Protein AF-A0A840HI88-F1 (afdb_monomer)

Nearest PDB structures (foldseek):
  7aky-assembly1_A  TM=2.110E-01  e=5.453E+00  Organic Lake phycodnavirus
  3q7k-assembly1_A  TM=1.540E-01  e=4.397E+00  Salmonella enterica subsp. enterica serovar Typhi str. CT18

Solvent-accessible surface area (backbone atoms only — not comparable to full-atom values): 25376 Å² total; per-residue (Å²): 128,77,93,78,65,49,28,32,32,41,76,38,49,73,79,56,45,54,38,34,72,69,64,73,51,88,78,76,70,36,85,39,48,75,68,58,57,60,70,57,77,41,69,93,29,31,32,36,31,37,54,52,88,43,67,91,68,62,66,76,60,43,30,31,39,32,20,60,33,69,67,50,44,40,51,50,41,50,47,39,76,72,71,52,78,91,75,64,55,62,33,30,65,21,32,68,43,25,44,66,55,51,40,52,66,68,72,36,55,77,83,71,76,53,78,73,42,36,25,8,56,38,30,23,23,42,24,44,43,22,53,76,66,72,67,74,43,61,69,61,24,69,72,38,70,52,51,54,36,64,42,35,38,50,52,28,38,52,59,62,18,50,54,61,70,59,48,51,48,40,52,56,40,58,75,65,52,83,69,57,84,90,54,80,78,57,63,64,52,52,51,44,33,53,38,49,50,29,55,75,68,69,52,88,59,73,94,81,72,67,59,69,66,61,47,51,53,47,51,40,46,74,73,65,50,52,66,73,77,43,43,53,79,61,43,47,93,57,44,65,93,82,75,54,65,91,50,58,83,76,49,51,68,68,53,38,49,53,48,38,71,59,40,46,62,40,39,66,68,38,60,87,85,44,60,64,68,57,37,12,40,38,48,18,48,52,39,61,68,50,70,60,63,73,68,57,29,44,61,72,40,48,79,58,30,76,81,32,51,47,14,34,31,41,41,11,42,54,35,39,80,48,66,63,64,60,52,29,45,36,81,89,34,44,25,46,54,50,46,50,58,46,65,50,87,73,58,84,70,41,74,44,91,28,54,26,30,49,60,45,48,54,44,33,63,73,65,72,37,72,64,40,57,60,55,34,56,33,71,58,43,36,31,28,49,42,95,96,34,56,33,52,38,66,26,65,69,73,82,70,79,71,70,91,68,81,83,67,67,64,58,54,55,54,51,51,50,50,50,51,50,51,50,52,53,49,52,53,49,51,53,58,63,56,63,71,66,76,74,73,75,81,79,80,79,79,80,83,87,131

pLDDT: mean 87.1, std 13.36, range [41.69, 98.19]

Mean predicted aligned error: 8.52 Å

Secondary structure (DSSP, 8-state):
--TT--EEEEEE-SHHHHHHHTT-S---PEEE-HHHHHH---TTSEEEEEEGGGTTT--SS-SEEEESSHHHHHHHHHHHHHH--SS--HHHHSEEEEHHHHHHHHH------HHHHHHHHHHHHHHHHHHHHTS--HHHHHHS-GGGSHHHHHHHHHHTT--HHHHHHHHHHHHTS---TTS---HHHHHHHHHHHHHHHT----TTSS-HHHHHHHHHHHTT--HHHHHHHHHGGGS-TTSSGGGGGGS-HHHHHHHHHHHHHHHHHGGGTS-HHHHHHHHHHHHHHT-STHHHHHHHHHHHHTT-THHHHHHHHHGGGS-HHHHHHHHHHHHHHHHHHHT----TTSPPSSSEEHHHHHHHHHTT-HHHHHHHTSSEEEEEEETTEEEEEE-----S-------TTHHHHHHHHHHHHHHHHHHHHHHHHHHTTS------PPPPP-

Structure (mmCIF, N/CA/C/O backbone):
data_AF-A0A840HI88-F1
#
_entry.id   AF-A0A840HI88-F1
#
loop_
_atom_site.group_PDB
_atom_site.id
_atom_site.type_symbol
_atom_site.label_atom_id
_atom_site.label_alt_id
_atom_site.label_comp_id
_atom_site.label_asym_id
_atom_site.label_entity_id
_atom_site.label_seq_id
_atom_site.pdbx_PDB_ins_code
_atom_site.Cartn_x
_atom_site.Cartn_y
_atom_site.Cartn_z
_atom_site.occupancy
_atom_site.B_iso_or_equiv
_atom_site.auth_seq_id
_atom_site.auth_comp_id
_atom_site.auth_asym_id
_atom_site.auth_atom_id
_atom_site.pdbx_PDB_model_num
ATOM 1 N N . MET A 1 1 ? -1.929 -18.393 12.013 1.00 58.84 1 MET A N 1
ATOM 2 C CA . MET A 1 1 ? -1.998 -17.904 13.412 1.00 58.84 1 MET A CA 1
ATOM 3 C C . MET A 1 1 ? -1.784 -19.089 14.331 1.00 58.84 1 MET A C 1
ATOM 5 O O . MET A 1 1 ? -2.127 -20.192 13.927 1.00 58.84 1 MET A O 1
ATOM 9 N N . ALA A 1 2 ? -1.188 -18.892 15.508 1.00 58.75 2 ALA A N 1
ATOM 10 C CA . ALA A 1 2 ? -1.062 -19.976 16.480 1.00 58.75 2 ALA A CA 1
ATOM 11 C C . ALA A 1 2 ? -2.470 -20.377 16.947 1.00 58.75 2 ALA A C 1
ATOM 13 O O . ALA A 1 2 ? -3.229 -19.511 17.369 1.00 58.75 2 ALA A O 1
ATOM 14 N N . ALA A 1 3 ? -2.817 -21.658 16.834 1.00 62.62 3 ALA A N 1
ATOM 15 C CA . ALA A 1 3 ? -4.154 -22.175 17.137 1.00 62.62 3 ALA A CA 1
ATOM 16 C C . ALA A 1 3 ? -4.547 -22.070 18.629 1.00 62.62 3 ALA A C 1
ATOM 18 O O . ALA A 1 3 ? -5.702 -22.306 18.961 1.00 62.62 3 ALA A O 1
ATOM 19 N N . ASP A 1 4 ? -3.621 -21.657 19.502 1.00 77.44 4 ASP A N 1
ATOM 20 C CA . ASP A 1 4 ? -3.771 -21.725 20.962 1.00 77.44 4 ASP A CA 1
ATOM 21 C C . ASP A 1 4 ? -3.891 -20.354 21.651 1.00 77.44 4 ASP A C 1
ATOM 23 O O . ASP A 1 4 ? -3.698 -20.239 22.864 1.00 77.44 4 ASP A O 1
ATOM 27 N N . GLU A 1 5 ? -4.160 -19.273 20.916 1.00 85.19 5 GLU A N 1
ATOM 28 C CA . GLU A 1 5 ? -4.356 -17.972 21.558 1.00 85.19 5 GLU A CA 1
ATOM 29 C C . GLU A 1 5 ? -5.754 -17.888 22.184 1.00 85.19 5 GLU A C 1
ATOM 31 O O . GLU A 1 5 ? -6.754 -17.773 21.483 1.00 85.19 5 GLU A O 1
ATOM 36 N N . THR A 1 6 ? -5.828 -17.952 23.518 1.00 90.44 6 THR A N 1
ATOM 37 C CA . THR A 1 6 ? -7.072 -17.696 24.257 1.00 90.44 6 THR A CA 1
ATOM 38 C C . THR A 1 6 ? -7.499 -16.255 24.018 1.00 90.44 6 THR A C 1
ATOM 40 O O . THR A 1 6 ? -6.721 -15.341 24.292 1.00 90.44 6 THR A O 1
ATOM 43 N N . LEU A 1 7 ? -8.714 -16.033 23.527 1.00 93.94 7 LEU A N 1
ATOM 44 C CA . LEU A 1 7 ? -9.280 -14.697 23.383 1.00 93.94 7 LEU A CA 1
ATOM 45 C C . LEU A 1 7 ? -10.383 -14.509 24.418 1.00 93.94 7 LEU A C 1
ATOM 47 O O . LEU A 1 7 ? -11.033 -15.464 24.840 1.00 93.94 7 LEU A O 1
ATOM 51 N N . TRP A 1 8 ? -10.600 -13.264 24.816 1.00 93.81 8 TRP A N 1
ATOM 52 C CA . TRP A 1 8 ? -11.749 -12.875 25.617 1.00 93.81 8 TRP A CA 1
ATOM 53 C C . TRP A 1 8 ? -12.557 -11.839 24.881 1.00 93.81 8 TRP A C 1
ATOM 55 O O . TRP A 1 8 ? -11.993 -10.973 24.219 1.00 93.81 8 TRP A O 1
ATOM 65 N N . SER A 1 9 ? -13.869 -11.887 25.030 1.00 95.50 9 SER A N 1
ATOM 66 C CA . SER A 1 9 ? -14.729 -10.888 24.421 1.00 95.50 9 SER A CA 1
ATOM 67 C C . SER A 1 9 ? -15.928 -10.531 25.276 1.00 95.50 9 SER A C 1
ATOM 69 O O . SER A 1 9 ? -16.343 -11.273 26.173 1.00 95.50 9 SER A O 1
ATOM 71 N N . GLU A 1 10 ? -16.476 -9.355 24.999 1.00 95.88 10 GLU A N 1
ATOM 72 C CA . GLU A 1 10 ? -17.749 -8.907 25.540 1.00 95.88 10 GLU A CA 1
ATOM 73 C C . GLU A 1 10 ? -18.466 -8.038 24.501 1.00 95.88 10 GLU A C 1
ATOM 75 O O . GLU A 1 10 ? -17.865 -7.183 23.853 1.00 95.88 10 GLU A O 1
ATOM 80 N N . THR A 1 11 ? -19.773 -8.232 24.351 1.00 97.25 11 THR A N 1
ATOM 81 C CA . THR A 1 11 ? -20.628 -7.321 23.588 1.00 97.25 11 THR A CA 1
ATOM 82 C C . THR A 1 11 ? -21.083 -6.183 24.502 1.00 97.25 11 THR A C 1
ATOM 84 O O . THR A 1 11 ? -21.736 -6.421 25.522 1.00 97.25 11 THR A O 1
ATOM 87 N N . ILE A 1 12 ? -20.771 -4.941 24.147 1.00 97.06 12 ILE A N 1
ATOM 88 C CA . ILE A 1 12 ? -21.090 -3.750 24.942 1.00 97.06 12 ILE A CA 1
ATOM 89 C C . ILE A 1 12 ? -21.856 -2.712 24.123 1.00 97.06 12 ILE A C 1
ATOM 91 O O . ILE A 1 12 ? -21.836 -2.715 22.897 1.00 97.06 12 ILE A O 1
ATOM 95 N N . ARG A 1 13 ? -22.534 -1.783 24.796 1.00 96.75 13 ARG A N 1
ATOM 96 C CA . ARG A 1 13 ? -23.046 -0.559 24.160 1.00 96.75 13 ARG A CA 1
ATOM 97 C C . ARG A 1 13 ? -21.950 0.509 24.098 1.00 96.75 13 ARG A C 1
ATOM 99 O O . ARG A 1 13 ? -20.956 0.427 24.817 1.00 96.75 13 ARG A O 1
ATOM 106 N N . ARG A 1 14 ? -22.137 1.545 23.278 1.00 94.94 14 ARG A N 1
ATOM 107 C CA . ARG A 1 14 ? -21.166 2.649 23.163 1.00 94.94 14 ARG A CA 1
ATOM 108 C C . ARG A 1 14 ? -21.025 3.453 24.459 1.00 94.94 14 ARG A C 1
ATOM 110 O O . ARG A 1 14 ? -19.917 3.785 24.842 1.00 94.94 14 ARG A O 1
ATOM 117 N N . GLU A 1 15 ? -22.105 3.700 25.200 1.00 94.38 15 GLU A N 1
ATOM 118 C CA . GLU A 1 15 ? -22.055 4.458 26.467 1.00 94.38 15 GLU A CA 1
ATOM 119 C C . GLU A 1 15 ? -21.161 3.746 27.492 1.00 94.38 15 GLU A C 1
ATOM 121 O O . GLU A 1 15 ? -20.357 4.334 28.207 1.00 94.38 15 GLU A O 1
ATOM 126 N N . GLN A 1 16 ? -21.266 2.429 27.450 1.00 95.19 16 GLN A N 1
ATOM 127 C CA . GLN A 1 16 ? -20.528 1.446 28.209 1.00 95.19 16 GLN A CA 1
ATOM 128 C C . GLN A 1 16 ? -19.037 1.349 27.829 1.00 95.19 16 GLN A C 1
ATOM 130 O O . GLN A 1 16 ? -18.244 0.834 28.618 1.00 95.19 16 GLN A O 1
ATOM 135 N N . LEU A 1 17 ? -18.652 1.830 26.640 1.00 94.62 17 LEU A N 1
ATOM 136 C CA . LEU A 1 17 ? -17.256 1.942 26.223 1.00 94.62 17 LEU A CA 1
ATOM 137 C C . LEU A 1 17 ? -16.543 3.054 27.003 1.00 94.62 17 LEU A C 1
ATOM 139 O O . LEU A 1 17 ? -15.380 2.877 27.334 1.00 94.62 17 LEU A O 1
ATOM 143 N N . VAL A 1 18 ? -17.215 4.157 27.367 1.00 92.50 18 VAL A N 1
ATOM 144 C CA . VAL A 1 18 ? -16.587 5.216 28.190 1.00 92.50 18 VAL A CA 1
ATOM 145 C C . VAL A 1 18 ? -16.165 4.659 29.543 1.00 92.50 18 VAL A C 1
ATOM 147 O O . VAL A 1 18 ? -15.025 4.829 29.955 1.00 92.50 18 VAL A O 1
ATOM 150 N N . GLU A 1 19 ? -17.070 3.940 30.209 1.00 92.69 19 GLU A N 1
ATOM 151 C CA . GLU A 1 19 ? -16.797 3.334 31.516 1.00 92.69 19 GLU A CA 1
ATOM 152 C C . GLU A 1 19 ? -15.647 2.322 31.446 1.00 92.69 19 GLU A C 1
ATOM 154 O O . GLU A 1 19 ? -14.848 2.227 32.379 1.00 92.69 19 GLU A O 1
ATOM 159 N N . LEU A 1 20 ? -15.558 1.586 30.330 1.00 92.00 20 LEU A N 1
ATOM 160 C CA . LEU A 1 20 ? -14.471 0.652 30.054 1.00 92.00 20 LEU A CA 1
ATOM 161 C C . LEU A 1 20 ? -13.133 1.382 29.866 1.00 92.00 20 LEU A C 1
ATOM 163 O O . LEU A 1 20 ? -12.145 1.017 30.497 1.00 92.00 20 LEU A O 1
ATOM 167 N N . LEU A 1 21 ? -13.107 2.432 29.040 1.00 89.44 21 LEU A N 1
ATOM 168 C CA . LEU A 1 21 ? -11.910 3.237 28.767 1.00 89.44 21 LEU A CA 1
ATOM 169 C C . LEU A 1 21 ? -11.420 3.992 30.017 1.00 89.44 21 LEU A C 1
ATOM 171 O O . LEU A 1 21 ? -10.216 4.149 30.203 1.00 89.44 21 LEU A O 1
ATOM 175 N N . ASP A 1 22 ? -12.339 4.397 30.896 1.00 88.75 22 ASP A N 1
ATOM 176 C CA . ASP A 1 22 ? -12.042 5.023 32.190 1.00 88.75 22 ASP A CA 1
ATOM 177 C C . ASP A 1 22 ? -11.594 4.013 33.267 1.00 88.75 22 ASP A C 1
ATOM 179 O O . ASP A 1 22 ? -11.252 4.415 34.383 1.00 88.75 22 ASP A O 1
ATOM 183 N N . GLY A 1 23 ? -11.632 2.706 32.978 1.00 87.69 23 GLY A N 1
ATOM 184 C CA . GLY A 1 23 ? -11.302 1.645 33.933 1.00 87.69 23 GLY A CA 1
ATOM 185 C C . GLY A 1 23 ? -12.292 1.522 35.098 1.00 87.69 23 GLY A C 1
ATOM 186 O O . GLY A 1 23 ? -11.940 1.001 36.153 1.00 87.69 23 GLY A O 1
ATOM 187 N N . ARG A 1 24 ? -13.522 2.027 34.941 1.00 87.06 24 ARG A N 1
ATOM 188 C CA . ARG A 1 24 ? -14.562 2.041 35.989 1.00 87.06 24 ARG A CA 1
ATOM 189 C C . ARG A 1 24 ? -15.517 0.857 35.922 1.00 87.06 24 ARG A C 1
ATOM 191 O O . ARG A 1 24 ? -16.359 0.713 36.805 1.00 87.06 24 ARG A O 1
ATOM 198 N N . ARG A 1 25 ? -15.431 0.051 34.867 1.00 85.25 25 ARG A N 1
ATOM 199 C CA . ARG A 1 25 ? -16.361 -1.043 34.610 1.00 85.25 25 ARG A CA 1
ATOM 200 C C . ARG A 1 25 ? -15.735 -2.404 34.883 1.00 85.25 25 ARG A C 1
ATOM 202 O O . ARG A 1 25 ? -14.705 -2.744 34.307 1.00 85.25 25 ARG A O 1
ATOM 209 N N . ASP A 1 26 ? -16.455 -3.217 35.649 1.00 84.88 26 ASP A N 1
ATOM 210 C CA . ASP A 1 26 ? -16.192 -4.650 35.745 1.00 84.88 26 ASP A CA 1
ATOM 211 C C . ASP A 1 26 ? -16.577 -5.345 34.434 1.00 84.88 26 ASP A C 1
ATOM 213 O O . ASP A 1 26 ? -17.728 -5.290 33.983 1.00 84.88 26 ASP A O 1
ATOM 217 N N . MET A 1 27 ? -15.598 -6.001 33.815 1.00 84.75 27 MET A N 1
ATOM 218 C CA . MET A 1 27 ? -15.784 -6.721 32.557 1.00 84.75 27 MET A CA 1
ATOM 219 C C . MET A 1 27 ? -16.357 -8.116 32.808 1.00 84.75 27 MET A C 1
ATOM 221 O O . MET A 1 27 ? -15.871 -8.864 33.659 1.00 84.75 27 MET A O 1
ATOM 225 N N . ARG A 1 28 ? -17.357 -8.503 32.014 1.00 88.81 28 ARG A N 1
ATOM 226 C CA . ARG A 1 28 ? -17.909 -9.865 31.974 1.00 88.81 28 ARG A CA 1
ATOM 227 C C . ARG A 1 28 ? -17.329 -10.603 30.777 1.00 88.81 28 ARG A C 1
ATOM 229 O O . ARG A 1 28 ? -18.037 -10.945 29.829 1.00 88.81 28 ARG A O 1
ATOM 236 N N . LEU A 1 29 ? -16.019 -10.819 30.847 1.00 90.12 29 LEU A N 1
ATOM 237 C CA . LEU A 1 29 ? -15.250 -11.474 29.799 1.00 90.12 29 LEU A CA 1
ATOM 238 C C . LEU A 1 29 ? -15.731 -12.912 29.594 1.00 90.12 29 LEU A C 1
ATOM 240 O O . LEU A 1 29 ? -15.805 -13.696 30.542 1.00 90.12 29 LEU A O 1
ATOM 244 N N . ARG A 1 30 ? -16.035 -13.251 28.343 1.00 93.38 30 ARG A N 1
ATOM 245 C CA . ARG A 1 30 ? -16.288 -14.621 27.894 1.00 93.38 30 ARG A CA 1
ATOM 246 C C . ARG A 1 30 ? -15.060 -15.125 27.155 1.00 93.38 30 ARG A C 1
ATOM 248 O O . ARG A 1 30 ? -14.508 -14.380 26.348 1.00 93.38 30 ARG A O 1
ATOM 255 N N . ASP A 1 31 ? -14.642 -16.359 27.426 1.00 93.00 31 ASP A N 1
ATOM 256 C CA . ASP A 1 31 ? -13.657 -17.029 26.576 1.00 93.00 31 ASP A CA 1
ATOM 257 C C . ASP A 1 31 ? -14.239 -17.142 25.164 1.00 93.00 31 ASP A C 1
ATOM 259 O O . ASP A 1 31 ? -15.409 -17.490 24.983 1.00 93.00 31 ASP A O 1
ATOM 263 N N . ALA A 1 32 ? -13.424 -16.810 24.177 1.00 91.75 32 ALA A N 1
ATOM 264 C CA . ALA A 1 32 ? -13.783 -16.867 22.779 1.00 91.75 32 ALA A CA 1
ATOM 265 C C . ALA A 1 32 ? -12.639 -17.499 21.994 1.00 91.75 32 ALA A C 1
ATOM 267 O O . ALA A 1 32 ? -11.459 -17.300 22.293 1.00 91.75 32 ALA A O 1
ATOM 268 N N . ASP A 1 33 ? -13.002 -18.247 20.965 1.00 92.81 33 ASP A N 1
ATOM 269 C CA . ASP A 1 33 ? -12.075 -18.609 19.905 1.00 92.81 33 ASP A CA 1
ATOM 270 C C . ASP A 1 33 ? -12.310 -17.706 18.690 1.00 92.81 33 ASP A C 1
ATOM 272 O O . ASP A 1 33 ? -13.331 -17.023 18.561 1.00 92.81 33 ASP A O 1
ATOM 276 N N . LEU A 1 34 ? -11.350 -17.692 17.775 1.00 92.00 34 LEU A N 1
ATOM 277 C CA . LEU A 1 34 ? -11.379 -16.783 16.640 1.00 92.00 34 LEU A CA 1
ATOM 278 C C . LEU A 1 34 ? -12.546 -17.039 15.675 1.00 92.00 34 LEU A C 1
ATOM 280 O O . LEU A 1 34 ? -13.087 -16.095 15.097 1.00 92.00 34 LEU A O 1
ATOM 284 N N . LEU A 1 35 ? -12.955 -18.300 15.522 1.00 91.56 35 LEU A N 1
ATOM 285 C CA . LEU A 1 35 ? -14.088 -18.673 14.679 1.00 91.56 35 LEU A CA 1
ATOM 286 C C . LEU A 1 35 ? -15.404 -18.236 15.331 1.00 91.56 35 LEU A C 1
ATOM 288 O O . LEU A 1 35 ? -16.287 -17.729 14.640 1.00 91.56 35 LEU A O 1
ATOM 292 N N . SER A 1 36 ? -15.530 -18.366 16.652 1.00 93.94 36 SER A N 1
ATOM 293 C CA . SER A 1 36 ? -16.690 -17.888 17.403 1.00 93.94 36 SER A CA 1
ATOM 294 C C . SER A 1 36 ? -16.848 -16.372 17.278 1.00 93.94 36 SER A C 1
ATOM 296 O O . SER A 1 36 ? -17.957 -15.909 17.018 1.00 93.94 36 SER A O 1
ATOM 298 N N . LEU A 1 37 ? -15.743 -15.613 17.324 1.00 95.00 37 LEU A N 1
ATOM 299 C CA . LEU A 1 37 ? -15.767 -14.157 17.157 1.00 95.00 37 LEU A CA 1
ATOM 300 C C . LEU A 1 37 ? -16.238 -13.761 15.759 1.00 95.00 37 LEU A C 1
ATOM 302 O O . LEU A 1 37 ? -17.040 -12.848 15.620 1.00 95.00 37 LEU A O 1
ATOM 306 N N . CYS A 1 38 ? -15.781 -14.462 14.718 1.00 95.31 38 CYS A N 1
ATOM 307 C CA . CYS A 1 38 ? -16.190 -14.185 13.338 1.00 95.31 38 CYS A CA 1
ATOM 308 C C . CYS A 1 38 ? -17.688 -14.437 13.089 1.00 95.31 38 CYS A C 1
ATOM 310 O O . CYS A 1 38 ? -18.281 -13.829 12.189 1.00 95.31 38 CYS A O 1
ATOM 312 N N . ASN A 1 39 ? -18.295 -15.325 13.879 1.00 95.12 39 ASN A N 1
ATOM 313 C CA . ASN A 1 39 ? -19.704 -15.696 13.787 1.00 95.12 39 ASN A CA 1
ATOM 314 C C . ASN A 1 39 ? -20.616 -14.888 14.723 1.00 95.12 39 ASN A C 1
ATOM 316 O O . ASN A 1 39 ? -21.836 -14.966 14.585 1.00 95.12 39 ASN A O 1
ATOM 320 N N . GLU A 1 40 ? -20.057 -14.109 15.649 1.00 95.00 40 GLU A N 1
ATOM 321 C CA . GLU A 1 40 ? -20.838 -13.268 16.554 1.00 95.00 40 GLU A CA 1
ATOM 322 C C . GLU A 1 40 ? -21.452 -12.075 15.802 1.00 95.00 40 GLU A C 1
ATOM 324 O O . GLU A 1 40 ? -20.801 -11.431 14.979 1.00 95.00 40 GLU A O 1
ATOM 329 N N . ASP A 1 41 ? -22.721 -11.763 16.079 1.00 95.44 41 ASP A N 1
ATOM 330 C CA . ASP A 1 41 ? -23.351 -10.521 15.627 1.00 95.44 41 ASP A CA 1
ATOM 331 C C . ASP A 1 41 ? -23.455 -9.565 16.822 1.00 95.44 41 ASP A C 1
ATOM 333 O O . ASP A 1 41 ? -24.254 -9.817 17.732 1.00 95.44 41 ASP A O 1
ATOM 337 N N . PRO A 1 42 ? -22.694 -8.454 16.847 1.00 94.62 42 PRO A N 1
ATOM 338 C CA . PRO A 1 42 ? -22.807 -7.480 17.926 1.00 94.62 42 PRO A CA 1
ATOM 339 C C . PRO A 1 42 ? -24.159 -6.740 17.914 1.00 94.62 42 PRO A C 1
ATOM 341 O O . PRO A 1 42 ? -24.463 -5.992 18.849 1.00 94.62 42 PRO A O 1
ATOM 344 N N . GLY A 1 43 ? -24.985 -6.911 16.874 1.00 95.12 43 GLY A N 1
ATOM 345 C CA . GLY A 1 43 ? -26.264 -6.232 16.720 1.00 95.12 43 GLY A CA 1
ATOM 346 C C . GLY A 1 43 ? -26.068 -4.721 16.611 1.00 95.12 43 GLY A C 1
ATOM 347 O O . GLY A 1 43 ? -25.403 -4.235 15.698 1.00 95.12 43 GLY A O 1
ATOM 348 N N . ASN A 1 44 ? -26.648 -3.972 17.551 1.00 94.38 44 ASN A N 1
ATOM 349 C CA . ASN A 1 44 ? -26.440 -2.521 17.681 1.00 94.38 44 ASN A CA 1
ATOM 350 C C . ASN A 1 44 ? -25.324 -2.164 18.683 1.00 94.38 44 ASN A C 1
ATOM 352 O O . ASN A 1 44 ? -25.134 -0.991 19.003 1.00 94.38 44 ASN A O 1
ATOM 356 N N . GLY A 1 45 ? -24.652 -3.168 19.247 1.00 96.50 45 GLY A N 1
ATOM 357 C CA . GLY A 1 45 ? -23.530 -3.000 20.158 1.00 96.50 45 GLY A CA 1
ATOM 358 C C . GLY A 1 45 ? -22.179 -2.981 19.444 1.00 96.50 45 GLY A C 1
ATOM 359 O O . GLY A 1 45 ? -22.076 -2.880 18.222 1.00 96.50 45 GLY A O 1
ATOM 360 N N . LEU A 1 46 ? -21.138 -3.096 20.257 1.00 97.81 46 LEU A N 1
ATOM 361 C CA . LEU A 1 46 ? -19.739 -3.223 19.884 1.00 97.81 46 LEU A CA 1
ATOM 362 C C . LEU A 1 46 ? -19.220 -4.519 20.495 1.00 97.81 46 LEU A C 1
ATOM 364 O O . LEU A 1 46 ? -19.462 -4.779 21.674 1.00 97.81 46 LEU A O 1
ATOM 368 N N . LEU A 1 47 ? -18.492 -5.308 19.721 1.00 97.81 47 LEU A N 1
ATOM 369 C CA . LEU A 1 47 ? -17.758 -6.451 20.242 1.00 97.81 47 LEU A CA 1
ATOM 370 C C . LEU A 1 47 ? -16.349 -5.981 20.606 1.00 97.81 47 LEU A C 1
ATOM 372 O O . LEU A 1 47 ? -15.597 -5.534 19.744 1.00 97.81 47 LEU A O 1
ATOM 376 N N . VAL A 1 48 ? -16.001 -6.038 21.887 1.00 96.88 48 VAL A N 1
ATOM 377 C CA . VAL A 1 48 ? -14.659 -5.702 22.379 1.00 96.88 48 VAL A CA 1
ATOM 378 C C . VAL A 1 48 ? -13.892 -6.981 22.667 1.00 96.88 48 VAL A C 1
ATOM 380 O O . VAL A 1 48 ? -14.447 -7.909 23.255 1.00 96.88 48 VAL A O 1
ATOM 383 N N . VAL A 1 49 ? -12.639 -7.049 22.210 1.00 95.62 49 VAL A N 1
ATOM 384 C CA . VAL A 1 49 ? -11.844 -8.283 22.233 1.00 95.62 49 VAL A CA 1
ATOM 385 C C . VAL A 1 49 ? -10.484 -8.053 22.880 1.00 95.62 49 VAL A C 1
ATOM 387 O O . VAL A 1 49 ? -9.800 -7.068 22.580 1.00 95.62 49 VAL A O 1
ATOM 390 N N . TRP A 1 50 ? -10.088 -9.016 23.717 1.00 93.75 50 TRP A N 1
ATOM 391 C CA . TRP A 1 50 ? -8.781 -9.095 24.345 1.00 93.75 50 TRP A CA 1
ATOM 392 C C . TRP A 1 50 ? -8.013 -10.365 24.013 1.00 93.75 50 TRP A C 1
ATOM 394 O O . TRP A 1 50 ? -8.588 -11.446 23.928 1.00 93.75 50 TRP A O 1
ATOM 404 N N . SER A 1 51 ? -6.688 -10.238 23.900 1.00 92.62 51 SER A N 1
ATOM 405 C CA . SER A 1 51 ? -5.787 -11.385 23.748 1.00 92.62 51 SER A CA 1
ATOM 406 C C . SER A 1 51 ? -5.253 -11.901 25.087 1.00 92.62 51 SER A C 1
ATOM 408 O O . SER A 1 51 ? -4.780 -11.143 25.945 1.00 92.62 51 SER A O 1
ATOM 410 N N . GLY A 1 52 ? -5.230 -13.233 25.176 1.00 85.56 52 GLY A N 1
ATOM 411 C CA . GLY A 1 52 ? -4.555 -14.108 26.132 1.00 85.56 52 GLY A CA 1
ATOM 412 C C . GLY A 1 52 ? -3.271 -13.554 26.720 1.00 85.56 52 GLY A C 1
ATOM 413 O O . GLY A 1 52 ? -3.070 -13.473 27.937 1.00 85.56 52 GLY A O 1
ATOM 414 N N . ARG A 1 53 ? -2.392 -13.146 25.804 1.00 75.56 53 ARG A N 1
ATOM 415 C CA . ARG A 1 53 ? -0.996 -12.793 26.070 1.00 75.56 53 ARG A CA 1
ATOM 416 C C . ARG A 1 53 ? -0.845 -11.571 26.966 1.00 75.56 53 ARG A C 1
ATOM 418 O O . ARG A 1 53 ? 0.197 -11.409 27.598 1.00 75.56 53 ARG A O 1
ATOM 425 N N . GLN A 1 54 ? -1.864 -10.718 27.039 1.00 65.75 54 GLN A N 1
ATOM 426 C CA . GLN A 1 54 ? -1.807 -9.477 27.807 1.00 65.75 54 GLN A CA 1
ATOM 427 C C . GLN A 1 54 ? -2.507 -9.550 29.165 1.00 65.75 54 GLN A C 1
ATOM 429 O O . GLN A 1 54 ? -2.420 -8.592 29.933 1.00 65.75 54 GLN A O 1
ATOM 434 N N . ARG A 1 55 ? -3.126 -10.678 29.538 1.00 62.50 55 ARG A N 1
ATOM 435 C CA . ARG A 1 55 ? -3.839 -10.779 30.824 1.00 62.50 55 ARG A CA 1
ATOM 436 C C . ARG A 1 55 ? -2.937 -10.618 32.043 1.00 62.50 55 ARG A C 1
ATOM 438 O O . ARG A 1 55 ? -3.394 -10.129 33.063 1.00 62.50 55 ARG A O 1
ATOM 445 N N . SER A 1 56 ? -1.655 -10.966 31.946 1.00 58.41 56 SER A N 1
ATOM 446 C CA . SER A 1 56 ? -0.690 -10.723 33.029 1.00 58.41 56 SER A CA 1
ATOM 447 C C . SER A 1 56 ? -0.217 -9.265 33.115 1.00 58.41 56 SER A C 1
ATOM 449 O O . SER A 1 56 ? 0.428 -8.898 34.093 1.00 58.41 56 SER A O 1
ATOM 451 N N . ARG A 1 57 ? -0.527 -8.430 32.110 1.00 61.19 57 ARG A N 1
ATOM 452 C CA . ARG A 1 57 ? -0.102 -7.021 32.003 1.00 61.19 57 ARG A CA 1
ATOM 453 C C . ARG A 1 57 ? -1.260 -6.011 31.953 1.00 61.19 57 ARG A C 1
ATOM 455 O O . ARG A 1 57 ? -0.978 -4.824 31.861 1.00 61.19 57 ARG A O 1
ATOM 462 N N . LEU A 1 58 ? -2.511 -6.488 32.020 1.00 56.25 58 LEU A N 1
ATOM 463 C CA . LEU A 1 58 ? -3.784 -5.762 32.193 1.00 56.25 58 LEU A CA 1
ATOM 464 C C . LEU A 1 58 ? -3.767 -4.299 31.727 1.00 56.25 58 LEU A C 1
ATOM 466 O O . LEU A 1 58 ? -4.005 -3.384 32.514 1.00 56.25 58 LEU A O 1
ATOM 470 N N . SER A 1 59 ? -3.554 -4.078 30.428 1.00 72.62 59 SER A N 1
ATOM 471 C CA . SER A 1 59 ? -4.160 -2.889 29.837 1.00 72.62 59 SER A CA 1
ATOM 472 C C . SER A 1 59 ? -5.677 -3.064 29.980 1.00 72.62 59 SER A C 1
ATOM 474 O O . SER A 1 59 ? -6.194 -4.083 29.513 1.00 72.62 59 SER A O 1
ATOM 476 N N . PRO A 1 60 ? -6.404 -2.134 30.624 1.00 80.19 60 PRO A N 1
ATOM 477 C CA . PRO A 1 60 ? -7.864 -2.209 30.704 1.00 80.19 60 PRO A CA 1
ATOM 478 C C . PRO A 1 60 ? -8.522 -2.034 29.325 1.00 80.19 60 PRO A C 1
ATOM 480 O O . PRO A 1 60 ? -9.709 -2.292 29.156 1.00 80.19 60 PRO A O 1
ATOM 483 N N . LEU A 1 61 ? -7.750 -1.598 28.329 1.00 89.19 61 LEU A N 1
ATOM 484 C CA . LEU A 1 61 ? -8.240 -1.251 27.007 1.00 89.19 61 LEU A CA 1
ATOM 485 C C . LEU A 1 61 ? -8.316 -2.497 26.115 1.00 89.19 61 LEU A C 1
ATOM 487 O O . LEU A 1 61 ? -7.366 -3.287 26.109 1.00 89.19 61 LEU A O 1
ATOM 491 N N . PRO A 1 62 ? -9.412 -2.676 25.356 1.00 93.81 62 PRO A N 1
ATOM 492 C CA . PRO A 1 62 ? -9.497 -3.740 24.366 1.00 93.81 62 PRO A CA 1
ATOM 493 C C . PRO A 1 62 ? -8.461 -3.527 23.267 1.00 93.81 62 PRO A C 1
ATOM 495 O O . PRO A 1 62 ? -8.191 -2.397 22.863 1.00 93.81 62 PRO A O 1
ATOM 498 N N . GLN A 1 63 ? -7.895 -4.613 22.750 1.00 93.88 63 GLN A N 1
ATOM 499 C CA . GLN A 1 63 ? -6.981 -4.551 21.611 1.00 93.88 63 GLN A CA 1
ATOM 500 C C . GLN A 1 63 ? -7.754 -4.285 20.319 1.00 93.88 63 GLN A C 1
ATOM 502 O O . GLN A 1 63 ? -7.244 -3.601 19.429 1.00 93.88 63 GLN A O 1
ATOM 507 N N . ILE A 1 64 ? -8.986 -4.801 20.228 1.00 96.69 64 ILE A N 1
ATOM 508 C CA . ILE A 1 64 ? -9.855 -4.634 19.064 1.00 96.69 64 ILE A CA 1
ATOM 509 C C . ILE A 1 64 ? -11.264 -4.249 19.501 1.00 96.69 64 ILE A C 1
ATOM 511 O O . ILE A 1 64 ? -11.835 -4.845 20.415 1.00 96.69 64 ILE A O 1
ATOM 515 N N . ILE A 1 65 ? -11.835 -3.275 18.799 1.00 97.75 65 ILE A N 1
ATOM 516 C CA . ILE A 1 65 ? -13.247 -2.916 18.851 1.00 97.75 65 ILE A CA 1
ATOM 517 C C . ILE A 1 65 ? -13.846 -3.241 17.485 1.00 97.75 65 ILE A C 1
ATOM 519 O O . ILE A 1 65 ? -13.460 -2.666 16.465 1.00 97.75 65 ILE A O 1
ATOM 523 N N . VAL A 1 66 ? -14.794 -4.168 17.467 1.00 98.12 66 VAL A N 1
ATOM 524 C CA . VAL A 1 66 ? -15.448 -4.642 16.253 1.00 98.12 66 VAL A CA 1
ATOM 525 C C . VAL A 1 66 ? -16.866 -4.093 16.204 1.00 98.12 66 VAL A C 1
ATOM 527 O O . VAL A 1 66 ? -17.664 -4.294 17.124 1.00 98.12 66 VAL A O 1
ATOM 530 N N . ALA A 1 67 ? -17.190 -3.389 15.125 1.00 98.19 67 ALA A N 1
ATOM 531 C CA . ALA A 1 67 ? -18.547 -2.933 14.854 1.00 98.19 67 ALA A CA 1
ATOM 532 C C . ALA A 1 67 ? -19.188 -3.774 13.748 1.00 98.19 67 ALA A C 1
ATOM 534 O O . ALA A 1 67 ? -18.511 -4.357 12.900 1.00 98.19 67 ALA A O 1
ATOM 535 N N . ARG A 1 68 ? -20.522 -3.796 13.715 1.00 97.75 68 ARG A N 1
ATOM 536 C CA . ARG A 1 68 ? -21.279 -4.588 12.736 1.00 97.75 68 ARG A CA 1
ATOM 537 C C . ARG A 1 68 ? -20.926 -4.255 11.283 1.00 97.75 68 ARG A C 1
ATOM 539 O O . ARG A 1 68 ? -20.854 -5.146 10.446 1.00 97.75 68 ARG A O 1
ATOM 546 N N . SER A 1 69 ? -20.722 -2.977 10.981 1.00 97.75 69 SER A N 1
ATOM 547 C CA . SER A 1 69 ? -20.499 -2.475 9.625 1.00 97.75 69 SER A CA 1
ATOM 548 C C . SER A 1 69 ? -19.574 -1.258 9.623 1.00 97.75 69 SER A C 1
ATOM 550 O O . SER A 1 69 ? -19.329 -0.630 10.655 1.00 97.75 69 SER A O 1
ATOM 552 N N . ARG A 1 70 ? -19.118 -0.860 8.431 1.00 97.12 70 ARG A N 1
ATOM 553 C CA . ARG A 1 70 ? -18.347 0.377 8.238 1.00 97.12 70 ARG A CA 1
ATOM 554 C C . ARG A 1 70 ? -19.136 1.641 8.611 1.00 97.12 70 ARG A C 1
ATOM 556 O O . ARG A 1 70 ? -18.556 2.593 9.123 1.00 97.12 70 ARG A O 1
ATOM 563 N N . SER A 1 71 ? -20.456 1.653 8.410 1.00 97.50 71 SER A N 1
ATOM 564 C CA . SER A 1 71 ? -21.311 2.765 8.851 1.00 97.50 71 SER A CA 1
ATOM 565 C C . SER A 1 71 ? -21.418 2.847 10.377 1.00 97.50 71 SER A C 1
ATOM 567 O O . SER A 1 71 ? -21.373 3.946 10.922 1.00 97.50 71 SER A O 1
ATOM 569 N N . ALA A 1 72 ? -21.478 1.705 11.070 1.00 97.38 72 ALA A N 1
ATOM 570 C CA . ALA A 1 72 ? -21.451 1.660 12.531 1.00 97.38 72 ALA A CA 1
ATOM 571 C C . ALA A 1 72 ? -20.093 2.114 13.098 1.00 97.38 72 ALA A C 1
ATOM 573 O O . ALA A 1 72 ? -20.065 2.818 14.102 1.00 97.38 72 ALA A O 1
ATOM 574 N N . LEU A 1 73 ? -18.976 1.795 12.428 1.00 97.56 73 LEU A N 1
ATOM 575 C CA . LEU A 1 73 ? -17.668 2.373 12.772 1.00 97.56 73 LEU A CA 1
ATOM 576 C C . LEU A 1 73 ? -17.663 3.897 12.634 1.00 97.56 73 LEU A C 1
ATOM 578 O O . LEU A 1 73 ? -17.166 4.594 13.513 1.00 97.56 73 LEU A O 1
ATOM 582 N N . ARG A 1 74 ? -18.230 4.430 11.545 1.00 97.62 74 ARG A N 1
ATOM 583 C CA . ARG A 1 74 ? -18.331 5.882 11.347 1.00 97.62 74 ARG A CA 1
ATOM 584 C C . ARG A 1 74 ? -19.124 6.546 12.479 1.00 97.62 74 ARG A C 1
ATOM 586 O O . ARG A 1 74 ? -18.677 7.566 12.997 1.00 97.62 74 ARG A O 1
ATOM 593 N N . ASP A 1 75 ? -20.259 5.965 12.877 1.00 97.50 75 ASP A N 1
ATOM 594 C CA . ASP A 1 75 ? -21.049 6.451 14.021 1.00 97.50 75 ASP A CA 1
ATOM 595 C C . ASP A 1 75 ? -20.252 6.379 15.331 1.00 97.50 75 ASP A C 1
ATOM 597 O O . ASP A 1 75 ? -20.197 7.359 16.074 1.00 97.50 75 ASP A O 1
ATOM 601 N N . LEU A 1 76 ? -19.553 5.263 15.575 1.00 97.56 76 LEU A N 1
ATOM 602 C CA . LEU A 1 76 ? -18.683 5.091 16.739 1.00 97.56 76 LEU A CA 1
ATOM 603 C C . LEU A 1 76 ? -17.618 6.189 16.822 1.00 97.56 76 LEU A C 1
ATOM 605 O O . LEU A 1 76 ? -17.445 6.773 17.887 1.00 97.56 76 LEU A O 1
ATOM 609 N N . HIS A 1 77 ? -16.930 6.490 15.720 1.00 97.19 77 HIS A N 1
ATOM 610 C CA . HIS A 1 77 ? -15.894 7.524 15.694 1.00 97.19 77 HIS A CA 1
ATOM 611 C C . HIS A 1 77 ? -16.464 8.940 15.847 1.00 97.19 77 HIS A C 1
ATOM 613 O O . HIS A 1 77 ? -15.859 9.793 16.496 1.00 97.19 77 HIS A O 1
ATOM 619 N N . ALA A 1 78 ? -17.646 9.213 15.288 1.00 95.81 78 ALA A N 1
ATOM 620 C CA . ALA A 1 78 ? -18.313 10.503 15.473 1.00 95.81 78 ALA A CA 1
ATOM 621 C C . ALA A 1 78 ? -18.722 10.708 16.939 1.00 95.81 78 ALA A C 1
ATOM 623 O O . ALA A 1 78 ? -18.532 11.784 17.519 1.00 95.81 78 ALA A O 1
ATOM 624 N N . TRP A 1 79 ? -19.239 9.646 17.554 1.00 96.50 79 TRP A N 1
ATOM 625 C CA . TRP A 1 79 ? -19.562 9.614 18.968 1.00 96.50 79 TRP A CA 1
ATOM 626 C C . TRP A 1 79 ? -18.298 9.738 19.837 1.00 96.50 79 TRP A C 1
ATOM 628 O O . TRP A 1 79 ? -18.268 10.581 20.735 1.00 96.50 79 TRP A O 1
ATOM 638 N N . SER A 1 80 ? -17.225 8.991 19.554 1.00 95.69 80 SER A N 1
ATOM 639 C CA . SER A 1 80 ? -15.999 9.022 20.363 1.00 95.69 80 SER A CA 1
ATOM 640 C C . SER A 1 80 ? -15.348 10.402 20.334 1.00 95.69 80 SER A C 1
ATOM 642 O O . SER A 1 80 ? -15.025 10.939 21.391 1.00 95.69 80 SER A O 1
ATOM 644 N N . ALA A 1 81 ? -15.268 11.037 19.162 1.00 92.88 81 ALA A N 1
ATOM 645 C CA . ALA A 1 81 ? -14.745 12.393 19.015 1.00 92.88 81 ALA A CA 1
ATOM 646 C C . ALA A 1 81 ? -15.539 13.438 19.826 1.00 92.88 81 ALA A C 1
ATOM 648 O O . ALA A 1 81 ? -14.987 14.467 20.221 1.00 92.88 81 ALA A O 1
ATOM 649 N N . SER A 1 82 ? -16.825 13.179 20.089 1.00 92.50 82 SER A N 1
ATOM 650 C CA . SER A 1 82 ? -17.712 14.081 20.834 1.00 92.50 82 SER A CA 1
ATOM 651 C C . SER A 1 82 ? -17.671 13.845 22.349 1.00 92.50 82 SER A C 1
ATOM 653 O O . SER A 1 82 ? -17.674 14.805 23.127 1.00 92.50 82 SER A O 1
ATOM 655 N N . TYR A 1 83 ? -17.641 12.579 22.776 1.00 93.00 83 TYR A N 1
ATOM 656 C CA . TYR A 1 83 ? -17.870 12.190 24.173 1.00 93.00 83 TYR A CA 1
ATOM 657 C C . TYR A 1 83 ? -16.628 11.645 24.890 1.00 93.00 83 TYR A C 1
ATOM 659 O O . TYR A 1 83 ? -16.522 11.802 26.107 1.00 93.00 83 TYR A O 1
ATOM 667 N N . VAL A 1 84 ? -15.661 11.069 24.173 1.00 91.56 84 VAL A N 1
ATOM 668 C CA . VAL A 1 84 ? -14.441 10.486 24.756 1.00 91.56 84 VAL A CA 1
ATOM 669 C C . VAL A 1 84 ? -13.328 11.535 24.751 1.00 91.56 84 VAL A C 1
ATOM 671 O O . VAL A 1 84 ? -12.521 11.645 23.829 1.00 91.56 84 VAL A O 1
ATOM 674 N N . ARG A 1 85 ? -13.298 12.370 25.794 1.00 86.19 85 ARG A N 1
ATOM 675 C CA . ARG A 1 85 ? -12.311 13.455 25.914 1.00 86.19 85 ARG A CA 1
ATOM 676 C C . ARG A 1 85 ? -10.982 12.945 26.469 1.00 86.19 85 ARG A C 1
ATOM 678 O O . ARG A 1 85 ? -10.954 12.211 27.446 1.00 86.19 85 ARG A O 1
ATOM 685 N N . GLY A 1 86 ? -9.876 13.419 25.895 1.00 86.88 86 GLY A N 1
ATOM 686 C CA . GLY A 1 86 ? -8.525 13.201 26.428 1.00 86.88 86 GLY A CA 1
ATOM 687 C C . GLY A 1 86 ? -7.839 11.898 26.007 1.00 86.88 86 GLY A C 1
ATOM 688 O O . GLY A 1 86 ? -6.649 11.762 26.265 1.00 86.88 86 GLY A O 1
ATOM 689 N N . LEU A 1 87 ? -8.538 10.984 25.325 1.00 87.06 87 LEU A N 1
ATOM 690 C CA . LEU A 1 87 ? -7.945 9.736 24.827 1.00 87.06 87 LEU A CA 1
ATOM 691 C C . LEU A 1 87 ? -7.203 9.914 23.487 1.00 87.06 87 LEU A C 1
ATOM 693 O O . LEU A 1 87 ? -6.259 9.187 23.200 1.00 87.06 87 LEU A O 1
ATOM 697 N N . GLY A 1 88 ? -7.599 10.910 22.688 1.00 88.12 88 GLY A N 1
ATOM 698 C CA . GLY A 1 88 ? -7.160 11.044 21.296 1.00 88.12 88 GLY A CA 1
ATOM 699 C C . GLY A 1 88 ? -8.043 10.228 20.342 1.00 88.12 88 GLY A C 1
ATOM 700 O O . GLY A 1 88 ? -9.148 9.843 20.733 1.00 88.12 88 GLY A O 1
ATOM 701 N N . PRO A 1 89 ? -7.601 10.001 19.092 1.00 94.81 89 PRO A N 1
ATOM 702 C CA . PRO A 1 89 ? -8.296 9.109 18.169 1.00 94.81 89 PRO A CA 1
ATOM 703 C C . PRO A 1 89 ? -8.422 7.709 18.772 1.00 94.81 89 PRO A C 1
ATOM 705 O O . PRO A 1 89 ? -7.435 7.124 19.222 1.00 94.81 89 PRO A O 1
ATOM 708 N N . LEU A 1 90 ? -9.639 7.172 18.784 1.00 96.25 90 LEU A N 1
ATOM 709 C CA . LEU A 1 90 ? -9.934 5.873 19.384 1.00 96.25 90 LEU A CA 1
ATOM 710 C C . LEU A 1 90 ? -9.139 4.756 18.699 1.00 96.25 90 LEU A C 1
ATOM 712 O O . LEU A 1 90 ? -8.614 3.868 19.368 1.00 96.25 90 LEU A O 1
ATOM 716 N N . SER A 1 91 ? -9.012 4.835 17.375 1.00 97.31 91 SER A N 1
ATOM 717 C CA . SER A 1 91 ? -8.326 3.830 16.559 1.00 97.31 91 SER A CA 1
ATOM 718 C C . SER A 1 91 ? -6.803 3.802 16.732 1.00 97.31 91 SER A C 1
ATOM 720 O O . SER A 1 91 ? -6.175 2.792 16.421 1.00 97.31 91 SER A O 1
ATOM 722 N N . GLY A 1 92 ? -6.204 4.870 17.270 1.00 95.38 92 GLY A N 1
ATOM 723 C CA . GLY A 1 92 ? -4.795 4.877 17.677 1.00 95.38 92 GLY A CA 1
ATOM 724 C C . GLY A 1 92 ? -4.545 4.154 19.004 1.00 95.38 92 GLY A C 1
ATOM 725 O O . GLY A 1 92 ? -3.412 3.798 19.317 1.00 95.38 92 GLY A O 1
ATOM 726 N N . VAL A 1 93 ? -5.600 3.924 19.791 1.00 94.44 93 VAL A N 1
ATOM 727 C CA . VAL A 1 93 ? -5.526 3.265 21.103 1.00 94.44 93 VAL A CA 1
ATOM 728 C C . VAL A 1 93 ? -5.946 1.801 21.020 1.00 94.44 93 VAL A C 1
ATOM 730 O O . VAL A 1 93 ? -5.269 0.931 21.566 1.00 94.44 93 VAL A O 1
ATOM 733 N N . ALA A 1 94 ? -7.045 1.527 20.321 1.00 96.00 94 ALA A N 1
ATOM 734 C CA . ALA A 1 94 ? -7.577 0.191 20.091 1.00 96.00 94 ALA A CA 1
ATOM 735 C C . ALA A 1 94 ? -7.916 0.042 18.611 1.00 96.00 94 ALA A C 1
ATOM 737 O O . ALA A 1 94 ? -8.510 0.944 18.026 1.00 96.00 94 ALA A O 1
ATOM 738 N N . ARG A 1 95 ? -7.587 -1.091 17.989 1.00 97.44 95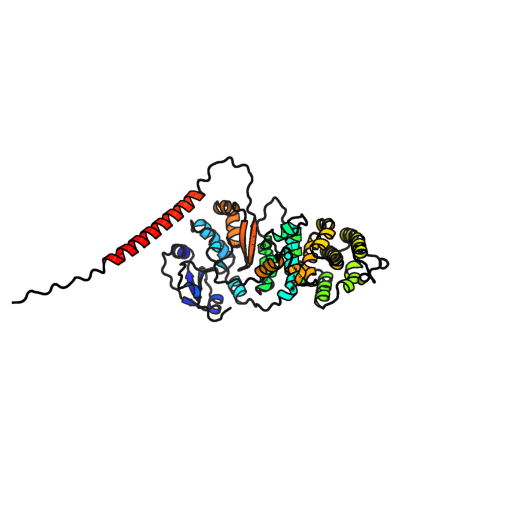 ARG A N 1
ATOM 739 C CA . ARG A 1 95 ? -7.864 -1.273 16.561 1.00 97.44 95 ARG A CA 1
ATOM 740 C C . ARG A 1 95 ? -9.373 -1.331 16.335 1.00 97.44 95 ARG A C 1
ATOM 742 O O . ARG A 1 95 ? -10.056 -2.152 16.938 1.00 97.44 95 ARG A O 1
ATOM 749 N N . THR A 1 96 ? -9.902 -0.491 15.455 1.00 97.81 96 THR A N 1
ATOM 750 C CA . THR A 1 96 ? -11.339 -0.455 15.143 1.00 97.81 96 THR A CA 1
ATOM 751 C C . THR A 1 96 ? -11.604 -1.067 13.773 1.00 97.81 96 THR A C 1
ATOM 753 O O . THR A 1 96 ? -11.101 -0.543 12.780 1.00 97.81 96 THR A O 1
ATOM 756 N N . ILE A 1 97 ? -12.396 -2.140 13.697 1.00 98.06 97 ILE A N 1
ATOM 757 C CA . ILE A 1 97 ? -12.662 -2.872 12.441 1.00 98.06 97 ILE A CA 1
ATOM 758 C C . ILE A 1 97 ? -14.135 -3.261 12.304 1.00 98.06 97 ILE A C 1
ATOM 760 O O . ILE A 1 97 ? -14.871 -3.321 13.290 1.00 98.06 97 ILE A O 1
ATOM 764 N N . SER A 1 98 ? -14.593 -3.512 11.078 1.00 98.12 98 SER A N 1
ATOM 765 C CA . SER A 1 98 ? -15.922 -4.085 10.852 1.00 98.12 98 SER A CA 1
ATOM 766 C C . SER A 1 98 ? -15.901 -5.609 11.019 1.00 98.12 98 SER A C 1
ATOM 768 O O . SER A 1 98 ? -14.848 -6.239 10.919 1.00 98.12 98 SER A O 1
ATOM 770 N N . MET A 1 99 ? -17.068 -6.224 11.224 1.00 97.81 99 MET A N 1
ATOM 771 C CA . MET A 1 99 ? -17.203 -7.689 11.227 1.00 97.81 99 MET A CA 1
ATOM 772 C C . MET A 1 99 ? -16.728 -8.330 9.917 1.00 97.81 99 MET A C 1
ATOM 774 O O . MET A 1 99 ? -16.103 -9.386 9.930 1.00 97.81 99 MET A O 1
ATOM 778 N N . GLU A 1 100 ? -17.004 -7.684 8.786 1.00 97.56 100 GLU A N 1
ATOM 779 C CA . GLU A 1 100 ? -16.531 -8.112 7.467 1.00 97.56 100 GLU A CA 1
ATOM 780 C C . GLU A 1 100 ? -15.002 -8.091 7.388 1.00 97.56 100 GLU A C 1
ATOM 782 O O . GLU A 1 100 ? -14.383 -9.088 7.028 1.00 97.56 100 GLU A O 1
ATOM 787 N N . GLN A 1 101 ? -14.385 -6.994 7.825 1.00 97.62 101 GLN A N 1
ATOM 788 C CA . GLN A 1 101 ? -12.933 -6.867 7.878 1.00 97.62 101 GLN A CA 1
ATOM 789 C C . GLN A 1 101 ? -12.303 -7.891 8.824 1.00 97.62 101 GLN A C 1
ATOM 791 O O . GLN A 1 101 ? -11.286 -8.481 8.474 1.00 97.62 101 GLN A O 1
ATOM 796 N N . LEU A 1 102 ? -12.903 -8.140 9.995 1.00 97.44 102 LEU A N 1
ATOM 797 C CA . LEU A 1 102 ? -12.429 -9.173 10.917 1.00 97.44 102 LEU A CA 1
ATOM 798 C C . LEU A 1 102 ? -12.369 -10.534 10.217 1.00 97.44 102 LEU A C 1
ATOM 800 O O . LEU A 1 102 ? -11.316 -11.164 10.231 1.00 97.44 102 LEU A O 1
ATOM 804 N N . ARG A 1 103 ? -13.454 -10.949 9.552 1.00 96.94 103 ARG A N 1
ATOM 805 C CA . ARG A 1 103 ? -13.502 -12.214 8.798 1.00 96.94 103 ARG A CA 1
ATOM 806 C C . ARG A 1 103 ? -12.403 -12.274 7.742 1.00 96.94 103 ARG A C 1
ATOM 808 O O . ARG A 1 103 ? -11.620 -13.217 7.734 1.00 96.94 103 ARG A O 1
ATOM 815 N N . THR A 1 104 ? -12.254 -11.219 6.943 1.00 96.69 104 THR A N 1
ATOM 816 C CA . THR A 1 104 ? -11.211 -11.140 5.911 1.00 96.69 104 THR A CA 1
ATOM 817 C C . THR A 1 104 ? -9.793 -11.248 6.484 1.00 96.69 104 THR A C 1
ATOM 819 O O . THR A 1 104 ? -8.933 -11.906 5.898 1.00 96.69 104 THR A O 1
ATOM 822 N N . VAL A 1 105 ? -9.523 -10.641 7.644 1.00 95.50 105 VAL A N 1
ATOM 823 C CA . VAL A 1 105 ? -8.213 -10.741 8.311 1.00 95.50 105 VAL A CA 1
ATOM 824 C C . VAL A 1 105 ? -7.972 -12.140 8.881 1.00 95.50 105 VAL A C 1
ATOM 826 O O . VAL A 1 105 ? -6.827 -12.595 8.912 1.00 95.50 105 VAL A O 1
ATOM 829 N N . VAL A 1 106 ? -9.018 -12.820 9.345 1.00 94.12 106 VAL A N 1
ATOM 830 C CA . VAL A 1 106 ? -8.930 -14.183 9.884 1.00 94.12 106 VAL A CA 1
ATOM 831 C C . VAL A 1 106 ? -8.720 -15.210 8.771 1.00 94.12 106 VAL A C 1
ATOM 833 O O . VAL A 1 106 ? -7.880 -16.097 8.926 1.00 94.12 106 VAL A O 1
ATOM 836 N N . ASP A 1 107 ? -9.399 -15.041 7.637 1.00 93.62 107 ASP A N 1
ATOM 837 C CA . ASP A 1 107 ? -9.382 -15.978 6.505 1.00 93.62 107 ASP A CA 1
ATOM 838 C C . ASP A 1 107 ? -8.151 -15.838 5.589 1.00 93.62 107 ASP A C 1
ATOM 840 O O . ASP A 1 107 ? -7.949 -16.644 4.672 1.00 93.62 107 ASP A O 1
ATOM 844 N N . ARG A 1 108 ? -7.297 -14.831 5.819 1.00 91.94 108 ARG A N 1
ATOM 845 C CA . ARG A 1 108 ? -6.110 -14.569 4.989 1.00 91.94 108 ARG A CA 1
ATOM 846 C C . ARG A 1 108 ? -5.125 -15.745 4.997 1.00 91.94 108 ARG A C 1
ATOM 848 O O . ARG A 1 108 ? -4.767 -16.282 6.048 1.00 91.94 108 ARG A O 1
ATOM 855 N N . ARG A 1 109 ? -4.613 -16.105 3.816 1.00 87.06 109 ARG A N 1
ATOM 856 C CA . ARG A 1 109 ? -3.650 -17.207 3.632 1.00 87.06 109 ARG A CA 1
ATOM 857 C C . ARG A 1 109 ? -2.265 -16.672 3.288 1.00 87.06 109 ARG A C 1
ATOM 859 O O . ARG A 1 109 ? -2.101 -15.956 2.302 1.00 87.06 109 ARG A O 1
ATOM 866 N N . ARG A 1 110 ? -1.267 -17.035 4.095 1.00 79.88 110 ARG A N 1
ATOM 867 C CA . ARG A 1 110 ? 0.122 -16.567 3.967 1.00 79.88 110 ARG A CA 1
ATOM 868 C C . ARG A 1 110 ? 0.999 -17.607 3.272 1.00 79.88 110 ARG A C 1
ATOM 870 O O . ARG A 1 110 ? 1.873 -18.176 3.905 1.00 79.88 110 ARG A O 1
ATOM 877 N N . ASP A 1 111 ? 0.783 -17.815 1.980 1.00 63.94 111 ASP A N 1
ATOM 878 C CA . ASP A 1 111 ? 1.557 -18.788 1.191 1.00 63.94 111 ASP A CA 1
ATOM 879 C C . ASP A 1 111 ? 2.118 -18.141 -0.078 1.00 63.94 111 ASP A C 1
ATOM 881 O O . ASP A 1 111 ? 1.840 -18.576 -1.193 1.00 63.94 111 ASP A O 1
ATOM 885 N N . ARG A 1 112 ? 2.846 -17.027 0.067 1.00 78.00 112 ARG A N 1
ATOM 886 C CA . ARG A 1 112 ? 3.311 -16.257 -1.093 1.00 78.00 112 ARG A CA 1
ATOM 887 C C . ARG A 1 112 ? 4.830 -16.126 -1.134 1.00 78.00 112 ARG A C 1
ATOM 889 O O . ARG A 1 112 ? 5.455 -15.693 -0.168 1.00 78.00 112 ARG A O 1
ATOM 896 N N . GLU A 1 113 ? 5.419 -16.465 -2.282 1.00 88.25 113 GLU A N 1
ATOM 897 C CA . GLU A 1 113 ? 6.865 -16.430 -2.549 1.00 88.25 113 GLU A CA 1
ATOM 898 C C . GLU A 1 113 ? 7.394 -14.999 -2.755 1.00 88.25 113 GLU A C 1
ATOM 900 O O . GLU A 1 113 ? 7.987 -14.672 -3.784 1.00 88.25 113 GLU A O 1
ATOM 905 N N . PHE A 1 114 ? 7.198 -14.121 -1.767 1.00 93.38 114 PHE A N 1
ATOM 906 C CA . PHE A 1 114 ? 7.580 -12.708 -1.858 1.00 93.38 114 PHE A CA 1
ATOM 907 C C . PHE A 1 114 ? 9.045 -12.504 -2.260 1.00 93.38 114 PHE A C 1
ATOM 909 O O . PHE A 1 114 ? 9.346 -11.629 -3.065 1.00 93.38 114 PHE A O 1
ATOM 916 N N . TRP A 1 115 ? 9.965 -13.307 -1.720 1.00 94.06 115 TRP A N 1
ATOM 917 C CA . TRP A 1 115 ? 11.403 -13.091 -1.902 1.00 94.06 115 TRP A CA 1
ATOM 918 C C . TRP A 1 115 ? 11.877 -13.222 -3.351 1.00 94.06 115 TRP A C 1
ATOM 920 O O . TRP A 1 115 ? 12.864 -12.584 -3.711 1.00 94.06 115 TRP A O 1
ATOM 930 N N . SER A 1 116 ? 11.159 -13.975 -4.188 1.00 93.19 116 SER A N 1
ATOM 931 C CA . SER A 1 116 ? 11.441 -14.050 -5.627 1.00 93.19 116 SER A CA 1
ATOM 932 C C . SER A 1 116 ? 11.097 -12.744 -6.362 1.00 93.19 116 SER A C 1
ATOM 934 O O . SER A 1 116 ? 11.756 -12.391 -7.336 1.00 93.19 116 SER A O 1
ATOM 936 N N . LEU A 1 117 ? 10.113 -11.993 -5.855 1.00 95.19 117 LEU A N 1
ATOM 937 C CA . LEU A 1 117 ? 9.614 -10.729 -6.410 1.00 95.19 117 LEU A CA 1
ATOM 938 C C . LEU A 1 117 ? 10.127 -9.497 -5.649 1.00 95.19 117 LEU A C 1
ATOM 940 O O . LEU A 1 117 ? 9.866 -8.362 -6.051 1.00 95.19 117 LEU A O 1
ATOM 944 N N . ALA A 1 118 ? 10.858 -9.699 -4.549 1.00 96.31 118 ALA A N 1
ATOM 945 C CA . ALA A 1 118 ? 11.301 -8.630 -3.661 1.00 96.31 118 ALA A CA 1
ATOM 946 C C . ALA A 1 118 ? 12.080 -7.511 -4.379 1.00 96.31 118 ALA A C 1
ATOM 948 O O . ALA A 1 118 ? 11.810 -6.349 -4.074 1.00 96.31 118 ALA A O 1
ATOM 949 N N . PRO A 1 119 ? 12.981 -7.786 -5.347 1.00 96.38 119 PRO A N 1
ATOM 950 C CA . PRO A 1 119 ? 13.648 -6.728 -6.103 1.00 96.38 119 PRO A CA 1
ATOM 951 C C . PRO A 1 119 ? 12.670 -5.789 -6.813 1.00 96.38 119 PRO A C 1
ATOM 953 O O . PRO A 1 119 ? 12.750 -4.580 -6.611 1.00 96.38 119 PRO A O 1
ATOM 956 N N . GLY A 1 120 ? 11.706 -6.306 -7.582 1.00 96.56 120 GLY A N 1
ATOM 957 C CA . GLY A 1 120 ? 10.743 -5.441 -8.263 1.00 96.56 120 GLY A CA 1
ATOM 958 C C . GLY A 1 120 ? 9.741 -4.798 -7.319 1.00 96.56 120 GLY A C 1
ATOM 959 O O . GLY A 1 120 ? 9.346 -3.662 -7.545 1.00 96.56 120 GLY A O 1
ATOM 960 N N . ALA A 1 121 ? 9.385 -5.465 -6.220 1.00 97.31 121 ALA A N 1
ATOM 961 C CA . ALA A 1 121 ? 8.542 -4.889 -5.177 1.00 97.31 121 ALA A CA 1
ATOM 962 C C . ALA A 1 121 ? 9.198 -3.650 -4.536 1.00 97.31 121 ALA A C 1
ATOM 964 O O . ALA A 1 121 ? 8.579 -2.594 -4.415 1.00 97.31 121 ALA A O 1
ATOM 965 N N . VAL A 1 122 ? 10.478 -3.762 -4.167 1.00 97.25 122 VAL A N 1
ATOM 966 C CA . VAL A 1 122 ? 11.277 -2.660 -3.613 1.00 97.25 122 VAL A CA 1
ATOM 967 C C . VAL A 1 122 ? 11.518 -1.576 -4.665 1.00 97.25 122 VAL A C 1
ATOM 969 O O . VAL A 1 122 ? 11.357 -0.393 -4.366 1.00 97.25 122 VAL A O 1
ATOM 972 N N . GLY A 1 123 ? 11.872 -1.969 -5.893 1.00 96.81 123 GLY A N 1
ATOM 973 C CA . GLY A 1 123 ? 12.067 -1.060 -7.021 1.00 96.81 123 GLY A CA 1
ATOM 974 C C . GLY A 1 123 ? 10.822 -0.229 -7.304 1.00 96.81 123 GLY A C 1
ATOM 975 O O . GLY A 1 123 ? 10.914 0.988 -7.414 1.00 96.81 123 GLY A O 1
ATOM 976 N N . LEU A 1 124 ? 9.651 -0.862 -7.341 1.00 97.44 124 LEU A N 1
ATOM 977 C CA . LEU A 1 124 ? 8.368 -0.205 -7.572 1.00 97.44 124 LEU A CA 1
ATOM 978 C C . LEU A 1 124 ? 8.054 0.845 -6.495 1.00 97.44 124 LEU A C 1
ATOM 980 O O . LEU A 1 124 ? 7.722 1.980 -6.827 1.00 97.44 124 LEU A O 1
ATOM 984 N N . VAL A 1 125 ? 8.237 0.506 -5.216 1.00 97.56 125 VAL A N 1
ATOM 985 C CA . VAL A 1 125 ? 8.039 1.441 -4.094 1.00 97.56 125 VAL A CA 1
ATOM 986 C C . VAL A 1 125 ? 8.983 2.647 -4.178 1.00 97.56 125 VAL A C 1
ATOM 988 O O . VAL A 1 125 ? 8.567 3.791 -3.974 1.00 97.56 125 VAL A O 1
ATOM 991 N N . LEU A 1 126 ? 10.258 2.416 -4.497 1.00 96.12 126 LEU A N 1
ATOM 992 C CA . LEU A 1 126 ? 11.237 3.495 -4.640 1.00 96.12 126 LEU A CA 1
ATOM 993 C C . LEU A 1 126 ? 10.943 4.372 -5.855 1.00 96.12 126 LEU A C 1
ATOM 995 O O . LEU A 1 126 ? 10.946 5.595 -5.740 1.00 96.12 126 LEU A O 1
ATOM 999 N N . CYS A 1 127 ? 10.631 3.772 -6.999 1.00 96.50 127 CYS A N 1
ATOM 1000 C CA . CYS A 1 127 ? 10.312 4.515 -8.207 1.00 96.50 127 CYS A CA 1
ATOM 1001 C C . CYS A 1 127 ? 8.994 5.291 -8.093 1.00 96.50 127 CYS A C 1
ATOM 1003 O O . CYS A 1 127 ? 8.925 6.412 -8.591 1.00 96.50 127 CYS A O 1
ATOM 1005 N N . GLU A 1 128 ? 7.983 4.778 -7.384 1.00 96.62 128 GLU A N 1
ATOM 1006 C CA . GLU A 1 128 ? 6.794 5.570 -7.049 1.00 96.62 128 GLU A CA 1
ATOM 1007 C C . GLU A 1 128 ? 7.174 6.781 -6.186 1.00 96.62 128 GLU A C 1
ATOM 1009 O O . GLU A 1 128 ? 6.733 7.898 -6.448 1.00 96.62 128 GLU A O 1
ATOM 1014 N N . THR A 1 129 ? 8.054 6.588 -5.200 1.00 94.81 129 THR A N 1
ATOM 1015 C CA . THR A 1 129 ? 8.551 7.679 -4.350 1.00 94.81 129 THR A CA 1
ATOM 1016 C C . THR A 1 129 ? 9.303 8.740 -5.167 1.00 94.81 129 THR A C 1
ATOM 1018 O O . THR A 1 129 ? 9.139 9.940 -4.933 1.00 94.81 129 THR A O 1
ATOM 1021 N N . ILE A 1 130 ? 10.103 8.329 -6.155 1.00 93.44 130 ILE A N 1
ATOM 1022 C CA . ILE A 1 130 ? 10.796 9.236 -7.084 1.00 93.44 130 ILE A CA 1
ATOM 1023 C C . ILE A 1 130 ? 9.788 10.011 -7.933 1.00 93.44 130 ILE A C 1
ATOM 1025 O O . ILE A 1 130 ? 9.873 11.241 -8.005 1.00 93.44 130 ILE A O 1
ATOM 1029 N N . ALA A 1 131 ? 8.819 9.310 -8.525 1.00 93.69 131 ALA A N 1
ATOM 1030 C CA . ALA A 1 131 ? 7.780 9.902 -9.359 1.00 93.69 131 ALA A CA 1
ATOM 1031 C C . ALA A 1 131 ? 6.959 10.946 -8.583 1.00 93.69 131 ALA A C 1
ATOM 1033 O O . ALA A 1 131 ? 6.747 12.050 -9.077 1.00 93.69 131 ALA A O 1
ATOM 1034 N N . GLN A 1 132 ? 6.590 10.653 -7.332 1.00 91.25 132 GLN A N 1
ATOM 1035 C CA . GLN A 1 132 ? 5.864 11.584 -6.459 1.00 91.25 132 GLN A CA 1
ATOM 1036 C C . GLN A 1 132 ? 6.695 12.811 -6.048 1.00 91.25 132 GLN A C 1
ATOM 1038 O O . GLN A 1 132 ? 6.151 13.894 -5.821 1.00 91.25 132 GLN A O 1
ATOM 1043 N N . ASN A 1 133 ? 8.017 12.666 -5.916 1.00 88.25 133 ASN A N 1
ATOM 1044 C CA . ASN A 1 133 ? 8.891 13.773 -5.528 1.00 88.25 133 ASN A CA 1
ATOM 1045 C C . ASN A 1 133 ? 9.337 14.640 -6.716 1.00 88.25 133 ASN A C 1
ATOM 1047 O O . ASN A 1 133 ? 9.729 15.788 -6.491 1.00 88.25 133 ASN A O 1
ATOM 1051 N N . GLY A 1 134 ? 9.273 14.118 -7.947 1.00 82.56 134 GLY A N 1
ATOM 1052 C CA . GLY A 1 134 ? 9.568 14.839 -9.190 1.00 82.56 134 GLY A CA 1
ATOM 1053 C C . GLY A 1 134 ? 11.042 15.210 -9.393 1.00 82.56 134 GLY A C 1
ATOM 1054 O O . GLY A 1 134 ? 11.339 16.064 -10.220 1.00 82.56 134 GLY A O 1
ATOM 1055 N N . ARG A 1 135 ? 11.969 14.629 -8.618 1.00 73.94 135 ARG A N 1
ATOM 1056 C CA . ARG A 1 135 ? 13.390 15.040 -8.599 1.00 73.94 135 ARG A CA 1
ATOM 1057 C C . ARG A 1 135 ? 14.380 14.010 -9.138 1.00 73.94 135 ARG A C 1
ATOM 1059 O O . ARG A 1 135 ? 15.558 14.326 -9.206 1.00 73.94 135 ARG A O 1
ATOM 1066 N N . GLY A 1 136 ? 13.948 12.791 -9.472 1.00 78.56 136 GLY A N 1
ATOM 1067 C CA . GLY A 1 136 ? 14.871 11.730 -9.917 1.00 78.56 136 GLY A CA 1
ATOM 1068 C C . GLY A 1 136 ? 15.909 11.292 -8.867 1.00 78.56 136 GLY A C 1
ATOM 1069 O O . GLY A 1 136 ? 16.764 10.470 -9.168 1.00 78.56 136 GLY A O 1
ATOM 1070 N N . ASP A 1 137 ? 15.853 11.838 -7.650 1.00 86.31 137 ASP A N 1
ATOM 1071 C CA . ASP A 1 137 ? 16.866 11.665 -6.609 1.00 86.31 137 ASP A CA 1
ATOM 1072 C C . ASP A 1 137 ? 16.594 10.394 -5.788 1.00 86.31 137 ASP A C 1
ATOM 1074 O O . ASP A 1 137 ? 15.632 10.324 -5.013 1.00 86.31 137 ASP A O 1
ATOM 1078 N N . PHE A 1 138 ? 17.450 9.385 -5.971 1.00 84.88 138 PHE A N 1
ATOM 1079 C CA . PHE A 1 138 ? 17.361 8.097 -5.280 1.00 84.88 138 PHE A CA 1
ATOM 1080 C C . PHE A 1 138 ? 17.650 8.187 -3.795 1.00 84.88 138 PHE A C 1
ATOM 1082 O O . PHE A 1 138 ? 16.957 7.546 -3.008 1.00 84.88 138 PHE A O 1
ATOM 1089 N N . GLU A 1 139 ? 18.654 8.963 -3.401 1.00 87.75 139 GLU A N 1
ATOM 1090 C CA . GLU A 1 139 ? 19.013 9.112 -1.994 1.00 87.75 139 GLU A CA 1
ATOM 1091 C C . GLU A 1 139 ? 17.880 9.816 -1.250 1.00 87.75 139 GLU A C 1
ATOM 1093 O O . GLU A 1 139 ? 17.456 9.374 -0.179 1.00 87.75 139 GLU A O 1
ATOM 1098 N N . ALA A 1 140 ? 17.287 10.850 -1.852 1.00 88.50 140 ALA A N 1
ATOM 1099 C CA . ALA A 1 140 ? 16.079 11.457 -1.307 1.00 88.50 140 ALA A CA 1
ATOM 1100 C C . ALA A 1 140 ? 14.907 10.466 -1.252 1.00 88.50 140 ALA A C 1
ATOM 1102 O O . ALA A 1 140 ? 14.154 10.492 -0.281 1.00 88.50 140 ALA A O 1
ATOM 1103 N N . ALA A 1 141 ? 14.746 9.583 -2.243 1.00 88.62 141 ALA A N 1
ATOM 1104 C CA . ALA A 1 141 ? 13.681 8.578 -2.254 1.00 88.62 141 ALA A CA 1
ATOM 1105 C C . ALA A 1 141 ? 13.878 7.460 -1.215 1.00 88.62 141 ALA A C 1
ATOM 1107 O O . ALA A 1 141 ? 12.905 7.012 -0.618 1.00 88.62 141 ALA A O 1
ATOM 1108 N N . LEU A 1 142 ? 15.118 7.042 -0.956 1.00 88.38 142 LEU A N 1
ATOM 1109 C CA . LEU A 1 142 ? 15.468 6.064 0.080 1.00 88.38 142 LEU A CA 1
ATOM 1110 C C . LEU A 1 142 ? 15.280 6.628 1.489 1.00 88.38 142 LEU A C 1
ATOM 1112 O O . LEU A 1 142 ? 14.856 5.917 2.403 1.00 88.38 142 LEU A O 1
ATOM 1116 N N . ASN A 1 143 ? 15.600 7.911 1.660 1.00 87.31 143 ASN A N 1
ATOM 1117 C CA . ASN A 1 143 ? 15.385 8.635 2.908 1.00 87.31 143 ASN A CA 1
ATOM 1118 C C . ASN A 1 143 ? 13.922 9.070 3.077 1.00 87.31 143 ASN A C 1
ATOM 1120 O O . ASN A 1 143 ? 13.446 9.254 4.203 1.00 87.31 143 ASN A O 1
ATOM 1124 N N . ALA A 1 144 ? 13.179 9.201 1.977 1.00 82.56 144 ALA A N 1
ATOM 1125 C CA . ALA A 1 144 ? 11.738 9.351 2.007 1.00 82.56 144 ALA A CA 1
ATOM 1126 C C . ALA A 1 144 ? 11.116 8.047 2.511 1.00 82.56 144 ALA A C 1
ATOM 1128 O O . ALA A 1 144 ? 11.490 6.949 2.119 1.00 82.56 144 ALA A O 1
ATOM 1129 N N . ARG A 1 145 ? 10.168 8.161 3.443 1.00 85.94 145 ARG A N 1
ATOM 1130 C CA . ARG A 1 145 ? 9.567 6.988 4.075 1.00 85.94 145 ARG A CA 1
ATOM 1131 C C . ARG A 1 145 ? 8.710 6.234 3.042 1.00 85.94 145 ARG A C 1
ATOM 1133 O O . ARG A 1 145 ? 7.650 6.740 2.682 1.00 85.94 145 ARG A O 1
ATOM 1140 N N . PRO A 1 146 ? 9.108 5.025 2.613 1.00 87.31 146 PRO A N 1
ATOM 1141 C CA . PRO A 1 146 ? 8.502 4.340 1.469 1.00 87.31 146 PRO A CA 1
ATOM 1142 C C . PRO A 1 146 ? 7.063 3.874 1.733 1.00 87.31 146 PRO A C 1
ATOM 1144 O O . PRO A 1 146 ? 6.295 3.642 0.801 1.00 87.31 146 PRO A O 1
ATOM 1147 N N . ASN A 1 147 ? 6.665 3.808 3.009 1.00 92.75 147 ASN A N 1
ATOM 1148 C CA . ASN A 1 147 ? 5.323 3.425 3.438 1.00 92.75 147 ASN A CA 1
ATOM 1149 C C . ASN A 1 147 ? 4.218 4.442 3.083 1.00 92.75 147 ASN A C 1
ATOM 1151 O O . ASN A 1 147 ? 3.042 4.195 3.339 1.00 92.75 147 ASN A O 1
ATOM 1155 N N . ILE A 1 148 ? 4.570 5.592 2.500 1.00 94.06 148 ILE A N 1
ATOM 1156 C CA . ILE A 1 148 ? 3.594 6.574 2.000 1.00 94.06 148 ILE A CA 1
ATOM 1157 C C . ILE A 1 148 ? 3.024 6.215 0.624 1.00 94.06 148 ILE A C 1
ATOM 1159 O O . ILE A 1 148 ? 2.025 6.807 0.221 1.00 94.06 148 ILE A O 1
ATOM 1163 N N . THR A 1 149 ? 3.671 5.303 -0.103 1.00 96.19 149 THR A N 1
ATOM 1164 C CA . THR A 1 149 ? 3.318 4.939 -1.482 1.00 96.19 149 THR A CA 1
ATOM 1165 C C . THR A 1 149 ? 2.147 3.964 -1.531 1.00 96.19 149 THR A C 1
ATOM 1167 O O . THR A 1 149 ? 1.957 3.164 -0.608 1.00 96.19 149 THR A O 1
ATOM 1170 N N . LEU A 1 150 ? 1.364 4.008 -2.611 1.00 97.06 150 LEU A N 1
ATOM 1171 C CA . LEU A 1 150 ? 0.305 3.028 -2.828 1.00 97.06 150 LEU A CA 1
ATOM 1172 C C . LEU A 1 150 ? 0.904 1.646 -3.084 1.00 97.06 150 LEU A C 1
ATOM 1174 O O . LEU A 1 150 ? 0.414 0.664 -2.530 1.00 97.06 150 LEU A O 1
ATOM 1178 N N . SER A 1 151 ? 1.992 1.562 -3.855 1.00 97.88 151 SER A N 1
ATOM 1179 C CA . SER A 1 151 ? 2.672 0.293 -4.125 1.00 97.88 151 SER A CA 1
ATOM 1180 C C . SER A 1 151 ? 3.045 -0.414 -2.830 1.00 97.88 151 SER A C 1
ATOM 1182 O O . SER A 1 151 ? 2.764 -1.599 -2.686 1.00 97.88 151 SER A O 1
ATOM 1184 N N . PHE A 1 152 ? 3.590 0.304 -1.842 1.00 98.00 152 PHE A N 1
ATOM 1185 C CA . PHE A 1 152 ? 3.910 -0.294 -0.547 1.00 98.00 152 PHE A CA 1
ATOM 1186 C C . PHE A 1 152 ? 2.668 -0.892 0.124 1.00 98.00 152 PHE A C 1
ATOM 1188 O O . PHE A 1 152 ? 2.711 -2.036 0.574 1.00 98.00 152 PHE A O 1
ATOM 1195 N N . ALA A 1 153 ? 1.559 -0.147 0.164 1.00 97.75 153 ALA A N 1
ATOM 1196 C CA . ALA A 1 153 ? 0.318 -0.604 0.783 1.00 97.75 153 ALA A CA 1
ATOM 1197 C C . ALA A 1 153 ? -0.270 -1.841 0.082 1.00 97.75 153 ALA A C 1
ATOM 1199 O O . ALA A 1 153 ? -0.677 -2.787 0.756 1.00 97.75 153 ALA A O 1
ATOM 1200 N N . LEU A 1 154 ? -0.273 -1.873 -1.254 1.00 97.69 154 LEU A N 1
ATOM 1201 C CA . LEU A 1 154 ? -0.821 -2.994 -2.025 1.00 97.69 154 LEU A CA 1
ATOM 1202 C C . LEU A 1 154 ? 0.067 -4.234 -1.969 1.00 97.69 154 LEU A C 1
ATOM 1204 O O . LEU A 1 154 ? -0.438 -5.340 -1.783 1.00 97.69 154 LEU A O 1
ATOM 1208 N N . ILE A 1 155 ? 1.387 -4.060 -2.072 1.00 97.75 155 ILE A N 1
ATOM 1209 C CA . ILE A 1 155 ? 2.338 -5.164 -1.915 1.00 97.75 155 ILE A CA 1
ATOM 1210 C C . ILE A 1 155 ? 2.206 -5.741 -0.507 1.00 97.75 155 ILE A C 1
ATO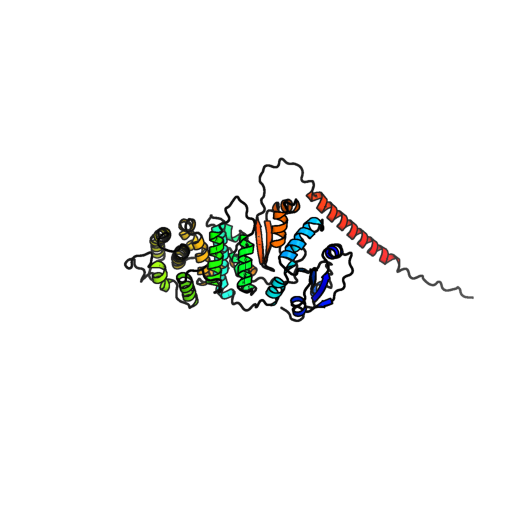M 1212 O O . ILE A 1 155 ? 2.137 -6.957 -0.356 1.00 97.75 155 ILE A O 1
ATOM 1216 N N . ARG A 1 156 ? 2.105 -4.885 0.518 1.00 96.94 156 ARG A N 1
ATOM 1217 C CA . ARG A 1 156 ? 1.849 -5.322 1.894 1.00 96.94 156 ARG A CA 1
ATOM 1218 C C . ARG A 1 156 ? 0.533 -6.087 2.011 1.00 96.94 156 ARG A C 1
ATOM 1220 O O . ARG A 1 156 ? 0.474 -7.119 2.674 1.00 96.94 156 ARG A O 1
ATOM 1227 N N . ALA A 1 157 ? -0.529 -5.606 1.371 1.00 96.75 157 ALA A N 1
ATOM 1228 C CA . ALA A 1 157 ? -1.806 -6.301 1.403 1.00 96.75 157 ALA A CA 1
ATOM 1229 C C . ALA A 1 157 ? -1.707 -7.693 0.756 1.00 96.75 157 ALA A C 1
ATOM 1231 O O . ALA A 1 157 ? -2.199 -8.684 1.301 1.00 96.75 157 ALA A O 1
ATOM 1232 N N . TRP A 1 158 ? -0.977 -7.785 -0.355 1.00 96.50 158 TRP A N 1
ATOM 1233 C CA . TRP A 1 158 ? -0.682 -9.046 -1.017 1.00 96.50 158 TRP A CA 1
ATOM 1234 C C . TRP A 1 158 ? 0.171 -9.980 -0.142 1.00 96.50 158 TRP A C 1
ATOM 1236 O O . TRP A 1 158 ? -0.182 -11.151 -0.015 1.00 96.50 158 TRP A O 1
ATOM 1246 N N . THR A 1 159 ? 1.242 -9.502 0.505 1.00 95.75 159 THR A N 1
ATOM 1247 C CA . THR A 1 159 ? 2.108 -10.340 1.363 1.00 95.75 159 THR A CA 1
ATOM 1248 C C . THR A 1 159 ? 1.401 -10.827 2.621 1.00 95.75 159 THR A C 1
ATOM 1250 O O . THR A 1 159 ? 1.657 -11.940 3.077 1.00 95.75 159 THR A O 1
ATOM 1253 N N . LEU A 1 160 ? 0.471 -10.036 3.163 1.00 95.12 160 LEU A N 1
ATOM 1254 C CA . LEU A 1 160 ? -0.369 -10.449 4.286 1.00 95.12 160 LEU A CA 1
ATOM 1255 C C . LEU A 1 160 ? -1.454 -11.464 3.891 1.00 95.12 160 LEU A C 1
ATOM 1257 O O . LEU A 1 160 ? -2.083 -12.032 4.785 1.00 95.12 160 LEU A O 1
ATOM 1261 N N . GLY A 1 161 ? -1.639 -11.730 2.594 1.00 95.38 161 GLY A N 1
ATOM 1262 C CA . GLY A 1 161 ? -2.555 -12.752 2.094 1.00 95.38 161 GLY A CA 1
ATOM 1263 C C . GLY A 1 161 ? -3.993 -12.274 1.915 1.00 95.38 161 GLY A C 1
ATOM 1264 O O . GLY A 1 161 ? -4.902 -13.104 1.946 1.00 95.38 161 GLY A O 1
ATOM 1265 N N . TYR A 1 162 ? -4.217 -10.965 1.759 1.00 95.88 162 TYR A N 1
ATOM 1266 C CA . TYR A 1 162 ? -5.561 -10.444 1.518 1.00 95.88 162 TYR A CA 1
ATOM 1267 C C . TYR A 1 162 ? -6.103 -10.867 0.136 1.00 95.88 162 TYR A C 1
ATOM 1269 O O . TYR A 1 162 ? -5.325 -11.006 -0.823 1.00 95.88 162 TYR A O 1
ATOM 1277 N N . PRO A 1 163 ? -7.429 -11.091 0.026 1.00 94.62 163 PRO A N 1
ATOM 1278 C CA . PRO A 1 163 ? -8.085 -11.383 -1.245 1.00 94.62 163 PRO A CA 1
ATOM 1279 C C . PRO A 1 163 ? -8.141 -10.137 -2.152 1.00 94.62 163 PRO A C 1
ATOM 1281 O O . PRO A 1 163 ? -8.015 -9.017 -1.651 1.00 94.62 163 PRO A O 1
ATOM 1284 N N . PRO A 1 164 ? -8.361 -10.304 -3.472 1.00 93.25 164 PRO A N 1
ATOM 1285 C CA . PRO A 1 164 ? -8.425 -9.190 -4.424 1.00 93.25 164 PRO A CA 1
ATOM 1286 C C . PRO A 1 164 ? -9.419 -8.084 -4.042 1.00 93.25 164 PRO A C 1
ATOM 1288 O O . PRO A 1 164 ? -9.077 -6.910 -4.153 1.00 93.25 164 PRO A O 1
ATOM 1291 N N . ASP A 1 165 ? -10.595 -8.438 -3.517 1.00 94.19 165 ASP A N 1
ATOM 1292 C CA . ASP A 1 165 ? -11.621 -7.460 -3.119 1.00 94.19 165 ASP A CA 1
ATOM 1293 C C . ASP A 1 165 ? -11.134 -6.540 -1.989 1.00 94.19 165 ASP A C 1
ATOM 1295 O O . ASP A 1 165 ? -11.275 -5.320 -2.058 1.00 94.19 165 ASP A O 1
ATOM 1299 N N . ALA A 1 166 ? -10.448 -7.101 -0.989 1.00 95.81 166 ALA A N 1
ATOM 1300 C CA . ALA A 1 166 ? -9.844 -6.314 0.085 1.00 95.81 166 ALA A CA 1
ATOM 1301 C C . ALA A 1 166 ? -8.697 -5.428 -0.427 1.00 95.81 166 ALA A C 1
ATOM 1303 O O . ALA A 1 166 ? -8.502 -4.315 0.056 1.00 95.81 166 ALA A O 1
ATOM 1304 N N . ILE A 1 167 ? -7.939 -5.892 -1.425 1.00 95.88 167 ILE A N 1
ATOM 1305 C CA . ILE A 1 167 ? -6.903 -5.076 -2.071 1.00 95.88 167 ILE A CA 1
ATOM 1306 C C . ILE A 1 167 ? -7.541 -3.905 -2.838 1.00 95.88 167 ILE A C 1
ATOM 1308 O O . ILE A 1 167 ? -7.003 -2.799 -2.801 1.00 95.88 167 ILE A O 1
ATOM 1312 N N . ALA A 1 168 ? -8.701 -4.098 -3.474 1.00 94.56 168 ALA A N 1
ATOM 1313 C CA . ALA A 1 168 ? -9.450 -3.008 -4.099 1.00 94.56 168 ALA A CA 1
ATOM 1314 C C . ALA A 1 168 ? -9.903 -1.959 -3.066 1.00 94.56 168 ALA A C 1
ATOM 1316 O O . ALA A 1 168 ? -9.719 -0.763 -3.289 1.00 94.56 168 ALA A O 1
ATOM 1317 N N . GLU A 1 169 ? -10.373 -2.385 -1.888 1.00 95.81 169 GLU A N 1
ATOM 1318 C CA . GLU A 1 169 ? -10.693 -1.461 -0.791 1.00 95.81 169 GLU A CA 1
ATOM 1319 C C . GLU A 1 169 ? -9.476 -0.654 -0.308 1.00 95.81 169 GLU A C 1
ATOM 1321 O O . GLU A 1 169 ? -9.619 0.524 0.028 1.00 95.81 169 GLU A O 1
ATOM 1326 N N . VAL A 1 170 ? -8.277 -1.254 -0.287 1.00 97.31 170 VAL A N 1
ATOM 1327 C CA . VAL A 1 170 ? -7.026 -0.544 0.044 1.00 97.31 170 VAL A CA 1
ATOM 1328 C C . VAL A 1 170 ? -6.757 0.576 -0.966 1.00 97.31 170 VAL A C 1
ATOM 1330 O O . VAL A 1 170 ? -6.366 1.672 -0.559 1.00 97.31 170 VAL A O 1
ATOM 1333 N N . ILE A 1 171 ? -6.996 0.336 -2.262 1.00 96.19 171 ILE A N 1
ATOM 1334 C CA . ILE A 1 171 ? -6.854 1.357 -3.314 1.00 96.19 171 ILE A CA 1
ATOM 1335 C C . ILE A 1 171 ? -7.829 2.507 -3.062 1.00 96.19 171 ILE A C 1
ATOM 1337 O O . ILE A 1 171 ? -7.407 3.663 -2.998 1.00 96.19 171 ILE A O 1
ATOM 1341 N N . ASP A 1 172 ? -9.111 2.200 -2.872 1.00 95.38 172 ASP A N 1
ATOM 1342 C CA . ASP A 1 172 ? -10.144 3.216 -2.654 1.00 95.38 172 ASP A CA 1
ATOM 1343 C C . ASP A 1 172 ? -9.869 4.041 -1.391 1.00 95.38 172 ASP A C 1
ATOM 1345 O O . ASP A 1 172 ? -9.943 5.274 -1.412 1.00 95.38 172 ASP A O 1
ATOM 1349 N N . ALA A 1 173 ? -9.476 3.379 -0.298 1.00 96.12 173 ALA A N 1
ATOM 1350 C CA . ALA A 1 173 ? -9.105 4.042 0.944 1.00 96.12 173 ALA A CA 1
ATOM 1351 C C . ALA A 1 173 ? -7.887 4.956 0.753 1.00 96.12 173 ALA A C 1
ATOM 1353 O O . ALA A 1 173 ? -7.917 6.107 1.191 1.00 96.12 173 ALA A O 1
ATOM 1354 N N . TYR A 1 174 ? -6.850 4.497 0.047 1.00 96.00 174 TYR A N 1
ATOM 1355 C CA . TYR A 1 174 ? -5.667 5.308 -0.242 1.00 96.00 174 TYR A CA 1
ATOM 1356 C C . TYR A 1 174 ? -5.999 6.536 -1.102 1.00 96.00 174 TYR A C 1
ATOM 1358 O O . TYR A 1 174 ? -5.555 7.642 -0.794 1.00 96.00 174 TYR A O 1
ATOM 1366 N N . LEU A 1 175 ? -6.809 6.370 -2.153 1.00 94.00 175 LEU A N 1
ATOM 1367 C CA . LEU A 1 175 ? -7.234 7.464 -3.036 1.00 94.00 175 LEU A CA 1
ATOM 1368 C C . LEU A 1 175 ? -8.162 8.475 -2.341 1.00 94.00 175 LEU A C 1
ATOM 1370 O O . LEU A 1 175 ? -8.280 9.612 -2.808 1.00 94.00 175 LEU A O 1
ATOM 1374 N N . SER A 1 176 ? -8.808 8.075 -1.240 1.00 93.38 176 SER A N 1
ATOM 1375 C CA . SER A 1 176 ? -9.653 8.944 -0.410 1.00 93.38 176 SER A CA 1
ATOM 1376 C C . SER A 1 176 ? -8.881 9.787 0.612 1.00 93.38 176 SER A C 1
ATOM 1378 O O . SER A 1 176 ? -9.459 10.702 1.199 1.00 93.38 176 SER A O 1
ATOM 1380 N N . LEU A 1 177 ? -7.589 9.507 0.832 1.00 92.62 177 LEU A N 1
ATOM 1381 C CA . LEU A 1 177 ? -6.788 10.242 1.809 1.00 92.62 177 LEU A CA 1
ATOM 1382 C C . LEU A 1 177 ? -6.703 11.734 1.452 1.00 92.62 177 LEU A C 1
ATOM 1384 O O . LEU A 1 177 ? -6.430 12.073 0.295 1.00 92.62 177 LEU A O 1
ATOM 1388 N N . PRO A 1 178 ? -6.848 12.640 2.437 1.00 85.62 178 PRO A N 1
ATOM 1389 C CA . PRO A 1 178 ? -6.531 14.042 2.222 1.00 85.62 178 PRO A CA 1
ATOM 1390 C C . PRO A 1 178 ? -5.032 14.163 1.919 1.00 85.62 178 PRO A C 1
ATOM 1392 O O . PRO A 1 178 ? -4.182 13.631 2.638 1.00 85.62 178 PRO A O 1
ATOM 1395 N N . ARG A 1 179 ? -4.692 14.863 0.844 1.00 79.12 179 ARG A N 1
ATOM 1396 C CA . ARG A 1 179 ? -3.310 15.213 0.511 1.00 79.12 179 ARG A CA 1
ATOM 1397 C C . ARG A 1 179 ? -3.222 16.731 0.412 1.00 79.12 179 ARG A C 1
ATOM 1399 O O . ARG A 1 179 ? -4.175 17.365 -0.040 1.00 79.12 179 ARG A O 1
ATOM 1406 N N . ASP A 1 180 ? -2.106 17.286 0.885 1.00 68.75 180 ASP A N 1
ATOM 1407 C CA . ASP A 1 180 ? -1.826 18.722 0.827 1.00 68.75 180 ASP A CA 1
ATOM 1408 C C . ASP A 1 180 ? -2.093 19.279 -0.572 1.00 68.75 180 ASP A C 1
ATOM 1410 O O . ASP A 1 180 ? -1.625 18.730 -1.568 1.00 68.75 180 ASP A O 1
ATOM 1414 N N . HIS A 1 181 ? -2.808 20.402 -0.638 1.00 53.94 181 HIS A N 1
ATOM 1415 C CA . HIS A 1 181 ? -3.153 21.070 -1.894 1.00 53.94 181 HIS A CA 1
ATOM 1416 C C . HIS A 1 181 ? -1.932 21.599 -2.670 1.00 53.94 181 HIS A C 1
ATOM 1418 O O . HIS A 1 181 ? -2.068 21.940 -3.840 1.00 53.94 181 HIS A O 1
ATOM 1424 N N . GLU A 1 182 ? -0.754 21.687 -2.044 1.00 52.81 182 GLU A N 1
ATOM 1425 C CA . GLU A 1 182 ? 0.440 22.293 -2.653 1.00 52.81 182 GLU A CA 1
ATOM 1426 C C . GLU A 1 182 ? 1.152 21.392 -3.668 1.00 52.81 182 GLU A C 1
ATOM 1428 O O . GLU A 1 182 ? 1.883 21.889 -4.524 1.00 52.81 182 GLU A O 1
ATOM 1433 N N . LYS A 1 183 ? 0.931 20.075 -3.616 1.00 66.00 183 LYS A N 1
ATOM 1434 C CA . LYS A 1 183 ? 1.347 19.159 -4.681 1.00 66.00 183 LYS A CA 1
ATOM 1435 C C . LYS A 1 183 ? 0.135 18.356 -5.098 1.00 66.00 183 LYS A C 1
ATOM 1437 O O . LYS A 1 183 ? -0.362 17.560 -4.306 1.00 66.00 183 LYS A O 1
ATOM 1442 N N . GLU A 1 184 ? -0.336 18.576 -6.325 1.00 67.94 184 GLU A N 1
ATOM 1443 C CA . GLU A 1 184 ? -1.410 17.778 -6.908 1.00 67.94 184 GLU A CA 1
ATOM 1444 C C . GLU A 1 184 ? -1.073 16.296 -6.733 1.00 67.94 184 GLU A C 1
ATOM 1446 O O . GLU A 1 184 ? -0.105 15.778 -7.289 1.00 67.94 184 GLU A O 1
ATOM 1451 N N . PHE A 1 185 ? -1.845 15.622 -5.883 1.00 82.75 185 PHE A N 1
ATOM 1452 C CA . PHE A 1 185 ? -1.775 14.180 -5.764 1.00 82.75 185 PHE A CA 1
ATOM 1453 C C . PHE A 1 185 ? -2.161 13.589 -7.118 1.00 82.75 185 PHE A C 1
ATOM 1455 O O . PHE A 1 185 ? -3.325 13.655 -7.526 1.00 82.75 185 PHE A O 1
ATOM 1462 N N . ASP A 1 186 ? -1.178 13.022 -7.811 1.00 90.62 186 ASP A N 1
ATOM 1463 C CA . ASP A 1 186 ? -1.387 12.424 -9.119 1.00 90.62 186 ASP A CA 1
ATOM 1464 C C . ASP A 1 186 ? -2.153 11.099 -8.969 1.00 90.62 186 ASP A C 1
ATOM 1466 O O . ASP A 1 186 ? -1.592 10.014 -8.793 1.00 90.62 186 ASP A O 1
ATOM 1470 N N . ARG A 1 187 ? -3.485 11.198 -9.035 1.00 91.81 187 ARG A N 1
ATOM 1471 C CA . ARG A 1 187 ? -4.391 10.041 -9.058 1.00 91.81 187 ARG A CA 1
ATOM 1472 C C . ARG A 1 187 ? -4.114 9.120 -10.246 1.00 91.81 187 ARG A C 1
ATOM 1474 O O . ARG A 1 187 ? -4.405 7.929 -10.148 1.00 91.81 187 ARG A O 1
ATOM 1481 N N . GLY A 1 188 ? -3.591 9.654 -11.351 1.00 92.38 188 GLY A N 1
ATOM 1482 C CA . GLY A 1 188 ? -3.184 8.874 -12.516 1.00 92.38 188 GLY A CA 1
ATOM 1483 C C . GLY A 1 188 ? -2.004 7.970 -12.179 1.00 92.38 188 GLY A C 1
ATOM 1484 O O . GLY A 1 188 ? -2.087 6.762 -12.393 1.00 92.38 188 GLY A O 1
ATOM 1485 N N . LEU A 1 189 ? -0.964 8.523 -11.550 1.00 94.31 189 LEU A N 1
ATOM 1486 C CA . LEU A 1 189 ? 0.182 7.753 -11.063 1.00 94.31 189 LEU A CA 1
ATOM 1487 C C . LEU A 1 189 ? -0.232 6.693 -10.034 1.00 94.31 189 LEU A C 1
ATOM 1489 O O . LEU A 1 189 ? 0.232 5.560 -10.112 1.00 94.31 189 LEU A O 1
ATOM 1493 N N . ALA A 1 190 ? -1.127 7.022 -9.098 1.00 94.38 190 ALA A N 1
ATOM 1494 C CA . ALA A 1 190 ? -1.626 6.048 -8.126 1.00 94.38 190 ALA A CA 1
ATOM 1495 C C . ALA A 1 190 ? -2.373 4.884 -8.810 1.00 94.38 190 ALA A C 1
ATOM 1497 O O . ALA A 1 190 ? -2.132 3.721 -8.502 1.00 94.38 190 ALA A O 1
ATOM 1498 N N . ARG A 1 191 ? -3.237 5.156 -9.795 1.00 93.62 191 ARG A N 1
ATOM 1499 C CA . ARG A 1 191 ? -3.896 4.084 -10.566 1.00 93.62 191 ARG A CA 1
ATOM 1500 C C . ARG A 1 191 ? -2.893 3.228 -11.337 1.00 93.62 191 ARG A C 1
ATOM 1502 O O . ARG A 1 191 ? -2.964 2.005 -11.255 1.00 93.62 191 ARG A O 1
ATOM 1509 N N . ALA A 1 192 ? -1.910 3.858 -11.977 1.00 94.44 192 ALA A N 1
ATOM 1510 C CA . ALA A 1 192 ? -0.823 3.146 -12.638 1.00 94.44 192 ALA A CA 1
ATOM 1511 C C . ALA A 1 192 ? -0.014 2.284 -11.647 1.00 94.44 192 ALA A C 1
ATOM 1513 O O . ALA A 1 192 ? 0.396 1.179 -11.985 1.00 94.44 192 ALA A O 1
ATOM 1514 N N . ALA A 1 193 ? 0.186 2.731 -10.402 1.00 96.25 193 ALA A N 1
ATOM 1515 C CA . ALA A 1 193 ? 0.865 1.936 -9.377 1.00 96.25 193 ALA A CA 1
ATOM 1516 C C . ALA A 1 193 ? 0.083 0.656 -9.058 1.00 96.25 193 ALA A C 1
ATOM 1518 O O . ALA A 1 193 ? 0.669 -0.425 -9.027 1.00 96.25 193 ALA A O 1
ATOM 1519 N N . ALA A 1 194 ? -1.241 0.751 -8.907 1.00 95.62 194 ALA A N 1
ATOM 1520 C CA . ALA A 1 194 ? -2.093 -0.423 -8.724 1.00 95.62 194 ALA A CA 1
ATOM 1521 C C . ALA A 1 194 ? -2.016 -1.392 -9.915 1.00 95.62 194 ALA A C 1
ATOM 1523 O O . ALA A 1 194 ? -1.842 -2.594 -9.715 1.00 95.62 194 ALA A O 1
ATOM 1524 N N . GLU A 1 195 ? -2.070 -0.874 -11.145 1.00 93.56 195 GLU A N 1
ATOM 1525 C CA . GLU A 1 195 ? -1.903 -1.661 -12.372 1.00 93.56 195 GLU A CA 1
ATOM 1526 C C . GLU A 1 195 ? -0.577 -2.431 -12.381 1.00 93.56 195 GLU A C 1
ATOM 1528 O O . GLU A 1 195 ? -0.550 -3.640 -12.614 1.00 93.56 195 GLU A O 1
ATOM 1533 N N . VAL A 1 196 ? 0.530 -1.755 -12.074 1.00 95.75 196 VAL A N 1
ATOM 1534 C CA . VAL A 1 196 ? 1.859 -2.373 -12.071 1.00 95.75 196 VAL A CA 1
ATOM 1535 C C . VAL A 1 196 ? 1.991 -3.423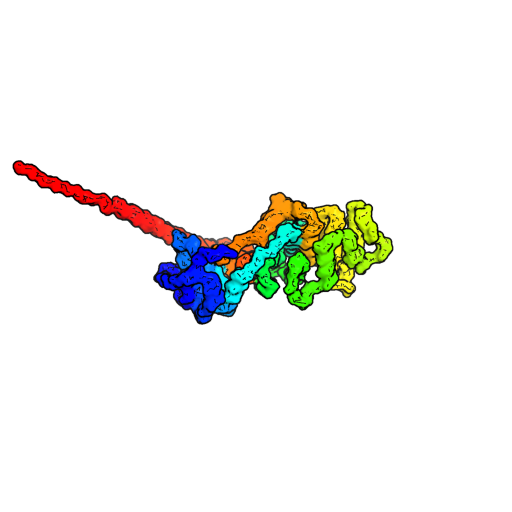 -10.966 1.00 95.75 196 VAL A C 1
ATOM 1537 O O . VAL A 1 196 ? 2.542 -4.496 -11.219 1.00 95.75 196 VAL A O 1
ATOM 1540 N N . VAL A 1 197 ? 1.445 -3.174 -9.768 1.00 95.81 197 VAL A N 1
ATOM 1541 C CA . VAL A 1 197 ? 1.387 -4.185 -8.697 1.00 95.81 197 VAL A CA 1
ATOM 1542 C C . VAL A 1 197 ? 0.609 -5.413 -9.174 1.00 95.81 197 VAL A C 1
ATOM 1544 O O . VAL A 1 197 ? 1.085 -6.536 -9.024 1.00 95.81 197 VAL A O 1
ATOM 1547 N N . PHE A 1 198 ? -0.554 -5.232 -9.797 1.00 93.94 198 PHE A N 1
ATOM 1548 C CA . PHE A 1 198 ? -1.363 -6.357 -10.273 1.00 93.94 198 PHE A CA 1
ATOM 1549 C C . PHE A 1 198 ? -0.645 -7.171 -11.350 1.00 93.94 198 PHE A C 1
ATOM 1551 O O . PHE A 1 198 ? -0.672 -8.398 -11.299 1.00 93.94 198 PHE A O 1
ATOM 1558 N N . ALA A 1 199 ? 0.063 -6.511 -12.269 1.00 93.31 199 ALA A N 1
ATOM 1559 C CA . ALA A 1 199 ? 0.865 -7.188 -13.285 1.00 93.31 199 ALA A CA 1
ATOM 1560 C C . ALA A 1 199 ? 2.069 -7.945 -12.695 1.00 93.31 199 ALA A C 1
ATOM 1562 O O . ALA A 1 199 ? 2.392 -9.043 -13.156 1.00 93.31 199 ALA A O 1
ATOM 1563 N N . LEU A 1 200 ? 2.737 -7.363 -11.692 1.00 94.12 200 LEU A N 1
ATOM 1564 C CA . LEU A 1 200 ? 3.906 -7.951 -11.036 1.00 94.12 200 LEU A CA 1
ATOM 1565 C C . LEU A 1 200 ? 3.539 -9.190 -10.207 1.00 94.12 200 LEU A C 1
ATOM 1567 O O . LEU A 1 200 ? 4.267 -10.180 -10.235 1.00 94.12 200 LEU A O 1
ATOM 1571 N N . PHE A 1 201 ? 2.413 -9.137 -9.496 1.00 93.06 201 PHE A N 1
ATOM 1572 C CA . PHE A 1 201 ? 1.982 -10.172 -8.552 1.00 93.06 201 PHE A CA 1
ATOM 1573 C C . PHE A 1 201 ? 0.884 -11.100 -9.082 1.00 93.06 201 PHE A C 1
ATOM 1575 O O . PHE A 1 201 ? 0.372 -11.921 -8.321 1.00 93.06 201 PHE A O 1
ATOM 1582 N N . ASP A 1 202 ? 0.538 -10.968 -10.365 1.00 92.25 202 ASP A N 1
ATOM 1583 C CA . ASP A 1 202 ? -0.482 -11.768 -11.051 1.00 92.25 202 ASP A CA 1
ATOM 1584 C C . ASP A 1 202 ? -1.837 -11.761 -10.338 1.00 92.25 202 ASP A C 1
ATOM 1586 O O . ASP A 1 202 ? -2.476 -12.789 -10.127 1.00 92.25 202 ASP A O 1
ATOM 1590 N N . ILE A 1 203 ? -2.248 -10.576 -9.889 1.00 90.69 203 ILE A N 1
ATOM 1591 C CA . ILE A 1 203 ? -3.520 -10.412 -9.196 1.00 90.69 203 ILE A CA 1
ATOM 1592 C C . ILE A 1 203 ? -4.610 -10.273 -10.256 1.00 90.69 203 ILE A C 1
ATOM 1594 O O . ILE A 1 203 ? -4.636 -9.287 -10.998 1.00 90.69 203 ILE A O 1
ATOM 1598 N N . ASP A 1 204 ? -5.527 -11.238 -10.287 1.00 86.25 204 ASP A N 1
ATOM 1599 C CA . ASP A 1 204 ? -6.769 -11.164 -11.057 1.00 86.25 204 ASP A CA 1
ATOM 1600 C C . ASP A 1 204 ? -7.689 -10.098 -10.452 1.00 86.25 204 ASP A C 1
ATOM 1602 O O . ASP A 1 204 ? -8.605 -10.374 -9.681 1.00 86.25 204 ASP A O 1
ATOM 1606 N N . ALA A 1 205 ? -7.399 -8.840 -10.761 1.00 70.88 205 ALA A N 1
ATOM 1607 C CA . ALA A 1 205 ? -8.250 -7.711 -10.431 1.00 70.88 205 ALA A CA 1
ATOM 1608 C C . ALA A 1 205 ? -9.073 -7.274 -11.648 1.00 70.88 205 ALA A C 1
ATOM 1610 O O . ALA A 1 205 ? -8.730 -7.585 -12.793 1.00 70.88 205 ALA A O 1
ATOM 1611 N N . SER A 1 206 ? -10.161 -6.549 -11.365 1.00 60.62 206 SER A N 1
ATOM 1612 C CA . SER A 1 206 ? -11.250 -6.202 -12.281 1.00 60.62 206 SER A CA 1
ATOM 1613 C C . SER A 1 206 ? -10.844 -5.947 -13.744 1.00 60.62 206 SER A C 1
ATOM 1615 O O . SER A 1 206 ? -9.854 -5.255 -14.015 1.00 60.62 206 SER A O 1
ATOM 1617 N N . PRO A 1 207 ? -11.645 -6.443 -14.708 1.00 56.66 207 PRO A N 1
ATOM 1618 C CA . PRO A 1 207 ? -11.415 -6.216 -16.130 1.00 56.66 207 PRO A CA 1
ATOM 1619 C C . PRO A 1 207 ? -11.378 -4.712 -16.431 1.00 56.66 207 PRO A C 1
ATOM 1621 O O . PRO A 1 207 ? -12.328 -3.993 -16.135 1.00 56.66 207 PRO A O 1
ATOM 1624 N N . GLY A 1 208 ? -10.276 -4.239 -17.021 1.00 65.69 208 GLY A N 1
ATOM 1625 C CA . GLY A 1 208 ? -10.160 -2.869 -17.539 1.00 65.69 208 GLY A CA 1
ATOM 1626 C C . GLY A 1 208 ? -8.957 -2.056 -17.060 1.00 65.69 208 GLY A C 1
ATOM 1627 O O . GLY A 1 208 ? -8.716 -0.996 -17.622 1.00 65.69 208 GLY A O 1
ATOM 1628 N N . LEU A 1 209 ? -8.191 -2.530 -16.071 1.00 67.38 209 LEU A N 1
ATOM 1629 C CA . LEU A 1 209 ? -7.033 -1.776 -15.563 1.00 67.38 209 LEU A CA 1
ATOM 1630 C C . LEU A 1 209 ? -5.760 -1.959 -16.406 1.00 67.38 209 LEU A C 1
ATOM 1632 O O . LEU A 1 209 ? -5.004 -1.021 -16.597 1.00 67.38 209 LEU A O 1
ATOM 1636 N N . LEU A 1 210 ? -5.515 -3.148 -16.954 1.00 69.81 210 LEU A N 1
ATOM 1637 C CA . LEU A 1 210 ? -4.277 -3.451 -17.682 1.00 69.81 210 LEU A CA 1
ATOM 1638 C C . LEU A 1 210 ? -4.557 -3.853 -19.123 1.00 69.81 210 LEU A C 1
ATOM 1640 O O . LEU A 1 210 ? -5.454 -4.658 -19.387 1.00 69.81 210 LEU A O 1
ATOM 1644 N N . LEU A 1 211 ? -3.713 -3.371 -20.031 1.00 78.88 211 LEU A N 1
ATOM 1645 C CA . LEU A 1 211 ? -3.701 -3.810 -21.420 1.00 78.88 211 LEU A CA 1
ATOM 1646 C C . LEU A 1 211 ? -3.168 -5.240 -21.522 1.00 78.88 211 LEU A C 1
ATOM 1648 O O . LEU A 1 211 ? -2.227 -5.637 -20.826 1.00 78.88 211 LEU A O 1
ATOM 1652 N N . ASN A 1 212 ? -3.778 -6.016 -22.417 1.00 84.06 212 ASN A N 1
ATOM 1653 C CA . ASN A 1 212 ? -3.427 -7.421 -22.625 1.00 84.06 212 ASN A CA 1
ATOM 1654 C C . ASN A 1 212 ? -1.963 -7.585 -23.069 1.00 84.06 212 ASN A C 1
ATOM 1656 O O . ASN A 1 212 ? -1.304 -8.537 -22.663 1.00 84.06 212 ASN A O 1
ATOM 1660 N N . SER A 1 213 ? -1.436 -6.640 -23.850 1.00 87.56 213 SER A N 1
ATOM 1661 C CA . SER A 1 213 ? -0.037 -6.574 -24.301 1.00 87.56 213 SER A CA 1
ATOM 1662 C C . SER A 1 213 ? 0.950 -6.562 -23.126 1.00 87.56 213 SER A C 1
ATOM 1664 O O . SER A 1 213 ? 1.794 -7.451 -23.018 1.00 87.56 213 SER A O 1
ATOM 1666 N N . THR A 1 214 ? 0.801 -5.621 -22.191 1.00 88.94 214 THR A N 1
ATOM 1667 C CA . THR A 1 214 ? 1.704 -5.469 -21.044 1.00 88.94 214 THR A CA 1
ATOM 1668 C C . THR A 1 214 ? 1.640 -6.659 -20.092 1.00 88.94 214 THR A C 1
ATOM 1670 O O . THR A 1 214 ? 2.677 -7.146 -19.635 1.00 88.94 214 THR A O 1
ATOM 1673 N N . LYS A 1 215 ? 0.432 -7.187 -19.847 1.00 89.00 215 LYS A N 1
ATOM 1674 C CA . LYS A 1 215 ? 0.242 -8.441 -19.101 1.00 89.00 215 LYS A CA 1
ATOM 1675 C C . LYS A 1 215 ? 0.998 -9.595 -19.755 1.00 89.00 215 LYS A C 1
ATOM 1677 O O . LYS A 1 215 ? 1.736 -10.305 -19.073 1.00 89.00 215 LYS A O 1
ATOM 1682 N N . ASN A 1 216 ? 0.870 -9.739 -21.073 1.00 92.12 216 ASN A N 1
ATOM 1683 C CA . ASN A 1 216 ? 1.547 -10.790 -21.826 1.00 92.12 216 ASN A CA 1
ATOM 1684 C C . ASN A 1 216 ? 3.073 -10.647 -21.767 1.00 92.12 216 ASN A C 1
ATOM 1686 O O . ASN A 1 216 ? 3.763 -11.648 -21.590 1.00 92.12 216 ASN A O 1
ATOM 1690 N N . TRP A 1 217 ? 3.623 -9.437 -21.882 1.00 94.50 217 TRP A N 1
ATOM 1691 C CA . TRP A 1 217 ? 5.071 -9.222 -21.774 1.00 94.50 217 TRP A CA 1
ATOM 1692 C C . TRP A 1 217 ? 5.603 -9.547 -20.374 1.00 94.50 217 TRP A C 1
ATOM 1694 O O . TRP A 1 217 ? 6.606 -10.251 -20.249 1.00 94.50 217 TRP A O 1
ATOM 1704 N N . MET A 1 218 ? 4.902 -9.124 -19.317 1.00 93.88 218 MET A N 1
ATOM 1705 C CA . MET A 1 218 ? 5.255 -9.472 -17.935 1.00 93.88 218 MET A CA 1
ATOM 1706 C C . MET A 1 218 ? 5.171 -10.980 -17.677 1.00 93.88 218 MET A C 1
ATOM 1708 O O . MET A 1 218 ? 6.067 -11.542 -17.048 1.00 93.88 218 MET A O 1
ATOM 1712 N N . ALA A 1 219 ? 4.138 -11.653 -18.189 1.00 92.88 219 ALA A N 1
ATOM 1713 C CA . ALA A 1 219 ? 4.005 -13.104 -18.088 1.00 92.88 219 ALA A CA 1
ATOM 1714 C C . ALA A 1 219 ? 5.164 -13.835 -18.786 1.00 92.88 219 ALA A C 1
ATOM 1716 O O . ALA A 1 219 ? 5.703 -14.801 -18.251 1.00 92.88 219 ALA A O 1
ATOM 1717 N N . GLN A 1 220 ? 5.613 -13.345 -19.944 1.00 94.81 220 GLN A N 1
ATOM 1718 C CA . GLN A 1 220 ? 6.751 -13.925 -20.659 1.00 94.81 220 GLN A CA 1
ATOM 1719 C C . GLN A 1 220 ? 8.084 -13.725 -19.930 1.00 94.81 220 GLN A C 1
ATOM 1721 O O . GLN A 1 220 ? 8.894 -14.651 -19.885 1.00 94.81 220 GLN A O 1
ATOM 1726 N N . LEU A 1 221 ? 8.307 -12.553 -19.326 1.00 94.12 221 LEU A N 1
ATOM 1727 C CA . LEU A 1 221 ? 9.469 -12.322 -18.461 1.00 94.12 221 LEU A CA 1
ATOM 1728 C C . LEU A 1 221 ? 9.452 -13.270 -17.252 1.00 94.12 221 LEU A C 1
ATOM 1730 O O . LEU A 1 221 ? 10.471 -13.889 -16.945 1.00 94.12 221 LEU A O 1
ATOM 1734 N N . ARG A 1 222 ? 8.286 -13.456 -16.614 1.00 92.38 222 ARG A N 1
ATOM 1735 C CA . ARG A 1 222 ? 8.090 -14.424 -15.516 1.00 92.38 222 ARG A CA 1
ATOM 1736 C C . ARG A 1 222 ? 8.336 -15.869 -15.953 1.00 92.38 222 ARG A C 1
ATOM 1738 O O . ARG A 1 222 ? 8.921 -16.636 -15.197 1.00 92.38 222 ARG A O 1
ATOM 1745 N N . ALA A 1 223 ? 7.979 -16.218 -17.187 1.00 94.00 223 ALA A N 1
ATOM 1746 C CA . ALA A 1 223 ? 8.280 -17.517 -17.791 1.00 94.00 223 ALA A CA 1
ATOM 1747 C C . ALA A 1 223 ? 9.770 -17.705 -18.159 1.00 94.00 223 ALA A C 1
ATOM 1749 O O . ALA A 1 223 ? 10.141 -18.730 -18.728 1.00 94.00 223 ALA A O 1
ATOM 1750 N N . GLY A 1 224 ? 10.635 -16.731 -17.854 1.00 93.62 224 GLY A N 1
ATOM 1751 C CA . GLY A 1 224 ? 12.079 -16.813 -18.071 1.00 93.62 224 GLY A CA 1
ATOM 1752 C C . GLY A 1 224 ? 12.543 -16.338 -19.449 1.00 93.62 224 GLY A C 1
ATOM 1753 O O . GLY A 1 224 ? 13.726 -16.491 -19.774 1.00 93.62 224 GLY A O 1
ATOM 1754 N N . ARG A 1 225 ? 11.664 -15.736 -20.269 1.00 93.88 225 ARG A N 1
ATOM 1755 C CA . ARG A 1 225 ? 12.096 -15.100 -21.522 1.00 93.88 225 ARG A CA 1
ATOM 1756 C C . ARG A 1 225 ? 13.046 -13.954 -21.180 1.00 93.88 225 ARG A C 1
ATOM 1758 O O . ARG A 1 225 ? 12.728 -13.073 -20.386 1.00 93.88 225 ARG A O 1
ATOM 1765 N N . ARG A 1 226 ? 14.237 -13.957 -21.783 1.00 92.38 226 ARG A N 1
ATOM 1766 C CA . ARG A 1 226 ? 15.224 -12.888 -21.575 1.00 92.38 226 ARG A CA 1
ATOM 1767 C C . ARG A 1 226 ? 14.678 -11.566 -22.107 1.00 92.38 226 ARG A C 1
ATOM 1769 O O . ARG A 1 226 ? 14.120 -11.539 -23.200 1.00 92.38 226 ARG A O 1
ATOM 1776 N N . ALA A 1 227 ? 14.937 -10.471 -21.390 1.00 91.50 227 ALA A N 1
ATOM 1777 C CA . ALA A 1 227 ? 14.530 -9.128 -21.808 1.00 91.50 227 ALA A CA 1
ATOM 1778 C C . ALA A 1 227 ? 14.998 -8.788 -23.233 1.00 91.50 227 ALA A C 1
ATOM 1780 O O . ALA A 1 227 ? 14.211 -8.310 -24.036 1.00 91.50 227 ALA A O 1
ATOM 1781 N N . ALA A 1 228 ? 16.232 -9.138 -23.602 1.00 90.00 228 ALA A N 1
ATOM 1782 C CA . ALA A 1 228 ? 16.719 -8.891 -24.957 1.00 90.00 228 ALA A CA 1
ATOM 1783 C C . ALA A 1 228 ? 15.899 -9.610 -26.043 1.00 90.00 228 ALA A C 1
ATOM 1785 O O . ALA A 1 228 ? 15.679 -9.059 -27.115 1.00 90.00 228 ALA A O 1
ATOM 1786 N N . GLY A 1 229 ? 15.373 -10.799 -25.740 1.00 90.75 229 GLY A N 1
ATOM 1787 C CA . GLY A 1 229 ? 14.492 -11.523 -26.650 1.00 90.75 229 GLY A CA 1
ATOM 1788 C C . GLY A 1 229 ? 13.117 -10.876 -26.811 1.00 90.75 229 GLY A C 1
ATOM 1789 O O . GLY A 1 229 ? 12.451 -11.172 -27.792 1.00 90.75 229 GLY A O 1
ATOM 1790 N N . LEU A 1 230 ? 12.683 -10.023 -25.880 1.00 93.56 230 LEU A N 1
ATOM 1791 C CA . LEU A 1 230 ? 11.399 -9.307 -25.915 1.00 93.56 230 LEU A CA 1
ATOM 1792 C C . LEU A 1 230 ? 11.489 -7.917 -26.556 1.00 93.56 230 LEU A C 1
ATOM 1794 O O . LEU A 1 230 ? 10.459 -7.313 -26.831 1.00 93.56 230 LEU A O 1
ATOM 1798 N N . ILE A 1 231 ? 12.698 -7.414 -26.815 1.00 92.88 231 ILE A N 1
ATOM 1799 C CA . ILE A 1 231 ? 12.913 -6.094 -27.421 1.00 92.88 231 ILE A CA 1
ATOM 1800 C C . ILE A 1 231 ? 12.152 -5.911 -28.736 1.00 92.88 231 ILE A C 1
ATOM 1802 O O . ILE A 1 231 ? 11.476 -4.890 -28.849 1.00 92.88 231 ILE A O 1
ATOM 1806 N N . PRO A 1 232 ? 12.181 -6.858 -29.695 1.00 92.69 232 PRO A N 1
ATOM 1807 C CA . PRO A 1 232 ? 11.405 -6.705 -30.919 1.00 92.69 232 PRO A CA 1
ATOM 1808 C C . PRO A 1 232 ? 9.906 -6.566 -30.640 1.00 92.69 232 PRO A C 1
ATOM 1810 O O . PRO A 1 232 ? 9.271 -5.687 -31.199 1.00 92.69 232 PRO A O 1
ATOM 1813 N N . ASP A 1 233 ? 9.349 -7.358 -29.724 1.00 93.12 233 ASP A N 1
ATOM 1814 C CA . ASP A 1 233 ? 7.904 -7.357 -29.460 1.00 93.12 233 ASP A CA 1
ATOM 1815 C C . ASP A 1 233 ? 7.433 -6.071 -28.768 1.00 93.12 233 ASP A C 1
ATOM 1817 O O . ASP A 1 233 ? 6.333 -5.593 -29.033 1.00 93.12 233 ASP A O 1
ATOM 1821 N N . VAL A 1 234 ? 8.257 -5.525 -27.870 1.00 94.06 234 VAL A N 1
ATOM 1822 C CA . VAL A 1 234 ? 7.925 -4.326 -27.087 1.00 94.06 234 VAL A CA 1
ATOM 1823 C C . VAL A 1 234 ? 8.222 -3.045 -27.871 1.00 94.06 234 VAL A C 1
ATOM 1825 O O . VAL A 1 234 ? 7.482 -2.073 -27.747 1.00 94.06 234 VAL A O 1
ATOM 1828 N N . LEU A 1 235 ? 9.302 -3.022 -28.664 1.00 94.56 235 LEU A N 1
ATOM 1829 C CA . LEU A 1 235 ? 9.803 -1.804 -29.311 1.00 94.56 235 LEU A CA 1
ATOM 1830 C C . LEU A 1 235 ? 9.507 -1.704 -30.813 1.00 94.56 235 LEU A C 1
ATOM 1832 O O . LEU A 1 235 ? 9.650 -0.610 -31.356 1.00 94.56 235 LEU A O 1
ATOM 1836 N N . ALA A 1 236 ? 9.055 -2.775 -31.479 1.00 92.81 236 ALA A N 1
ATOM 1837 C CA . ALA A 1 236 ? 8.664 -2.722 -32.895 1.00 92.81 236 ALA A CA 1
ATOM 1838 C C . ALA A 1 236 ? 7.648 -1.619 -33.241 1.00 92.81 236 ALA A C 1
ATOM 1840 O O . ALA A 1 236 ? 7.776 -1.053 -34.322 1.00 92.81 236 ALA A O 1
ATOM 1841 N N . PRO A 1 237 ? 6.678 -1.250 -32.378 1.00 93.00 237 PRO A N 1
ATOM 1842 C CA . PRO A 1 237 ? 5.771 -0.147 -32.699 1.00 93.00 237 PRO A CA 1
ATOM 1843 C C . PRO A 1 237 ? 6.459 1.220 -32.840 1.00 93.00 237 PRO A C 1
ATOM 1845 O O . PRO A 1 237 ? 5.895 2.129 -33.440 1.00 93.00 237 PRO A O 1
ATOM 1848 N N . PHE A 1 238 ? 7.669 1.380 -32.293 1.00 92.38 238 PHE A N 1
ATOM 1849 C CA . PHE A 1 238 ? 8.365 2.669 -32.197 1.00 92.38 238 PHE A CA 1
ATOM 1850 C C . PHE A 1 238 ? 9.625 2.755 -33.062 1.00 92.38 238 PHE A C 1
ATOM 1852 O O . PHE A 1 238 ? 10.287 3.795 -33.075 1.00 92.38 238 PHE A O 1
ATOM 1859 N N . VAL A 1 239 ? 9.999 1.663 -33.728 1.00 90.19 239 VAL A N 1
ATOM 1860 C CA . VAL A 1 239 ? 11.281 1.509 -34.416 1.00 90.19 239 VAL A CA 1
ATOM 1861 C C . VAL A 1 239 ? 11.050 0.801 -35.745 1.00 90.19 239 VAL A C 1
ATOM 1863 O O . VAL A 1 239 ? 10.386 -0.235 -35.787 1.00 90.19 239 VAL A O 1
ATOM 1866 N N . ASP A 1 240 ? 11.624 1.324 -36.827 1.00 84.06 240 ASP A N 1
ATOM 1867 C CA . ASP A 1 240 ? 11.503 0.682 -38.131 1.00 84.06 240 ASP A CA 1
ATOM 1868 C C . ASP A 1 240 ? 12.297 -0.632 -38.143 1.00 84.06 240 ASP A C 1
ATOM 1870 O O . ASP A 1 240 ? 13.372 -0.749 -37.549 1.00 84.06 240 ASP A O 1
ATOM 1874 N N . ALA A 1 241 ? 11.805 -1.641 -38.871 1.00 68.38 241 ALA A N 1
ATOM 1875 C CA . ALA A 1 241 ? 12.408 -2.982 -38.917 1.00 68.38 241 ALA A CA 1
ATOM 1876 C C . ALA A 1 241 ? 13.903 -3.003 -39.325 1.00 68.38 241 ALA A C 1
ATOM 1878 O O . ALA A 1 241 ? 14.585 -4.008 -39.125 1.00 68.38 241 ALA A O 1
ATOM 1879 N N . HIS A 1 242 ? 14.416 -1.903 -39.884 1.00 60.97 242 HIS A N 1
ATOM 1880 C CA . HIS A 1 242 ? 15.790 -1.750 -40.360 1.00 60.97 242 HIS A CA 1
ATOM 1881 C C . HIS A 1 242 ? 16.772 -1.216 -39.298 1.00 60.97 242 HIS A C 1
ATOM 1883 O O . HIS A 1 242 ? 17.980 -1.275 -39.522 1.00 60.97 242 HIS A O 1
ATOM 1889 N N . ASP A 1 243 ? 16.309 -0.780 -38.123 1.00 71.56 243 ASP A N 1
ATOM 1890 C CA . ASP A 1 243 ? 17.143 -0.085 -37.124 1.00 71.56 243 ASP A CA 1
ATOM 1891 C C . ASP A 1 243 ? 17.902 -1.025 -36.158 1.00 71.56 243 ASP A C 1
ATOM 1893 O O . ASP A 1 243 ? 18.294 -0.645 -35.054 1.00 71.56 243 ASP A O 1
ATOM 1897 N N . GLY A 1 244 ? 18.146 -2.280 -36.553 1.00 67.50 244 GLY A N 1
ATOM 1898 C CA . GLY A 1 244 ? 19.084 -3.160 -35.840 1.00 67.50 244 GLY A CA 1
ATOM 1899 C C . GLY A 1 244 ? 18.562 -3.833 -34.560 1.00 67.50 244 GLY A C 1
ATOM 1900 O O . GLY A 1 244 ? 19.366 -4.367 -33.793 1.00 67.50 244 GLY A O 1
ATOM 1901 N N . LEU A 1 245 ? 17.240 -3.893 -34.346 1.00 77.00 245 LEU A N 1
ATOM 1902 C CA . LEU A 1 245 ? 16.612 -4.566 -33.189 1.00 77.00 245 LEU A CA 1
ATOM 1903 C C . LEU A 1 245 ? 17.069 -6.027 -32.995 1.00 77.00 245 LEU A C 1
ATOM 1905 O O . LEU A 1 245 ? 17.169 -6.500 -31.864 1.00 77.00 245 LEU A O 1
ATOM 1909 N N . GLY A 1 246 ? 17.378 -6.739 -34.086 1.00 76.38 246 GLY A N 1
ATOM 1910 C CA . GLY A 1 246 ? 17.742 -8.161 -34.058 1.00 76.38 246 GLY A CA 1
ATOM 1911 C C . GLY A 1 246 ? 19.071 -8.487 -33.364 1.00 76.38 246 GLY A C 1
ATOM 1912 O O . GLY A 1 246 ? 19.256 -9.620 -32.930 1.00 76.38 246 GLY A O 1
ATOM 1913 N N . ASN A 1 247 ? 19.972 -7.509 -33.205 1.00 84.19 247 ASN A N 1
ATOM 1914 C CA . ASN A 1 247 ? 21.311 -7.717 -32.636 1.00 84.19 247 ASN A CA 1
ATOM 1915 C C . ASN A 1 247 ? 21.532 -6.964 -31.315 1.00 84.19 247 ASN A C 1
ATOM 1917 O O . ASN A 1 247 ? 22.676 -6.726 -30.933 1.00 84.19 247 ASN A O 1
ATOM 1921 N N . PHE A 1 248 ? 20.468 -6.598 -30.589 1.00 88.00 248 PHE A N 1
ATOM 1922 C CA . PHE A 1 248 ? 20.594 -5.786 -29.373 1.00 88.00 248 PHE A CA 1
ATOM 1923 C C . PHE A 1 248 ? 21.564 -6.380 -28.328 1.00 88.00 248 PHE A C 1
ATOM 1925 O O . PHE A 1 248 ? 22.323 -5.648 -27.691 1.00 88.00 248 PHE A O 1
ATOM 1932 N N . GLU A 1 249 ? 21.605 -7.711 -28.177 1.00 87.56 249 GLU A N 1
ATOM 1933 C CA . GLU A 1 249 ? 22.543 -8.380 -27.257 1.00 87.56 249 GLU A CA 1
ATOM 1934 C C . GLU A 1 249 ? 24.018 -8.123 -27.607 1.00 87.56 249 GLU A C 1
ATOM 1936 O O . GLU A 1 249 ? 24.855 -8.083 -26.704 1.00 87.56 249 GLU A O 1
ATOM 1941 N N . GLN A 1 250 ? 24.327 -7.906 -28.889 1.00 91.25 250 GLN A N 1
ATOM 1942 C CA . GLN A 1 250 ? 25.682 -7.686 -29.402 1.00 91.25 250 GLN A CA 1
ATOM 1943 C C . GLN A 1 250 ? 26.135 -6.224 -29.291 1.00 91.25 250 GLN A C 1
ATOM 1945 O O . GLN A 1 250 ? 27.316 -5.940 -29.486 1.00 91.25 250 GLN A O 1
ATOM 1950 N N . LEU A 1 251 ? 25.223 -5.299 -28.975 1.00 91.62 251 LEU A N 1
ATOM 1951 C CA . LEU A 1 251 ? 25.551 -3.884 -28.833 1.00 91.62 251 LEU A CA 1
ATOM 1952 C C . LEU A 1 251 ? 26.434 -3.641 -27.604 1.00 91.62 251 LEU A C 1
ATOM 1954 O O . LEU A 1 251 ? 26.162 -4.173 -26.519 1.00 91.62 251 LEU A O 1
ATOM 1958 N N . THR A 1 252 ? 27.441 -2.777 -27.757 1.00 92.81 252 THR A N 1
ATOM 1959 C CA . THR A 1 252 ? 28.232 -2.257 -26.630 1.00 92.81 252 THR A CA 1
ATOM 1960 C C . THR A 1 252 ? 27.357 -1.400 -25.705 1.00 92.81 252 THR A C 1
ATOM 1962 O O . THR A 1 252 ? 26.313 -0.903 -26.140 1.00 92.81 252 THR A O 1
ATOM 1965 N N . PRO A 1 253 ? 27.749 -1.175 -24.436 1.00 92.06 253 PRO A N 1
ATOM 1966 C CA . PRO A 1 253 ? 27.008 -0.292 -23.532 1.00 92.06 253 PRO A CA 1
ATOM 1967 C C . PRO A 1 253 ? 26.705 1.088 -24.137 1.00 92.06 253 PRO A C 1
ATOM 1969 O O . PRO A 1 253 ? 25.578 1.567 -24.051 1.00 92.06 253 PRO A O 1
ATOM 1972 N N . GLU A 1 254 ? 27.666 1.694 -24.834 1.00 92.81 254 GLU A N 1
ATOM 1973 C CA . GLU A 1 254 ? 27.505 2.996 -25.488 1.00 92.81 254 GLU A CA 1
ATOM 1974 C C . GLU A 1 254 ? 26.508 2.932 -26.648 1.00 92.81 254 GLU A C 1
ATOM 1976 O O . GLU A 1 254 ? 25.699 3.840 -26.826 1.00 92.81 254 GLU A O 1
ATOM 1981 N N . GLN A 1 255 ? 26.542 1.860 -27.444 1.00 93.12 255 GLN A N 1
ATOM 1982 C CA . GLN A 1 255 ? 25.577 1.652 -28.525 1.00 93.12 255 GLN A CA 1
ATOM 1983 C C . GLN A 1 255 ? 24.160 1.450 -27.986 1.00 93.12 255 GLN A C 1
ATOM 1985 O O . GLN A 1 255 ? 23.207 1.928 -28.595 1.00 93.12 255 GLN A O 1
ATOM 1990 N N . ARG A 1 256 ? 24.013 0.793 -26.832 1.00 92.56 256 ARG A N 1
ATOM 1991 C CA . ARG A 1 256 ? 22.718 0.641 -26.161 1.00 92.56 256 ARG A CA 1
ATOM 1992 C C . ARG A 1 256 ? 22.184 1.983 -25.670 1.00 92.56 256 ARG A C 1
ATOM 1994 O O . ARG A 1 256 ? 21.011 2.262 -25.883 1.00 92.56 256 ARG A O 1
ATOM 2001 N N . VAL A 1 257 ? 23.025 2.830 -25.073 1.00 93.81 257 VAL A N 1
ATOM 2002 C CA . VAL A 1 257 ? 22.618 4.193 -24.681 1.00 93.81 257 VAL A CA 1
ATOM 2003 C C . VAL A 1 257 ? 22.193 5.002 -25.908 1.00 93.81 257 VAL A C 1
ATOM 2005 O O . VAL A 1 257 ? 21.104 5.557 -25.911 1.00 93.81 257 VAL A O 1
ATOM 2008 N N . LYS A 1 258 ? 22.964 4.963 -27.004 1.00 93.62 258 LYS A N 1
ATOM 2009 C CA . LYS A 1 258 ? 22.564 5.608 -28.271 1.00 93.62 258 LYS A CA 1
ATOM 2010 C C . LYS A 1 258 ? 21.234 5.081 -28.811 1.00 93.62 258 LYS A C 1
ATOM 2012 O O . LYS A 1 258 ? 20.448 5.847 -29.358 1.00 93.62 258 LYS A O 1
ATOM 2017 N N . PHE A 1 259 ? 20.981 3.780 -28.672 1.00 93.19 259 PHE A N 1
ATOM 2018 C CA . PHE A 1 259 ? 19.697 3.185 -29.027 1.00 93.19 259 PH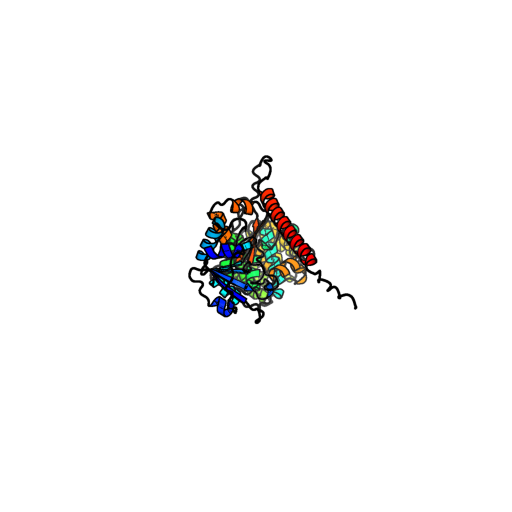E A CA 1
ATOM 2019 C C . PHE A 1 259 ? 18.564 3.708 -28.129 1.00 93.19 259 PHE A C 1
ATOM 2021 O O . PHE A 1 259 ? 17.482 4.007 -28.630 1.00 93.19 259 PHE A O 1
ATOM 2028 N N . PHE A 1 260 ? 18.805 3.874 -26.826 1.00 95.06 260 PHE A N 1
ATOM 2029 C CA . PHE A 1 260 ? 17.840 4.492 -25.915 1.00 95.06 260 PHE A CA 1
ATOM 2030 C C . PHE A 1 260 ? 17.524 5.936 -26.310 1.00 95.06 260 PHE A C 1
ATOM 2032 O O . PHE A 1 260 ? 16.353 6.272 -26.475 1.00 95.06 260 PHE A O 1
ATOM 2039 N N . ASP A 1 261 ? 18.553 6.752 -26.545 1.00 95.19 261 ASP A N 1
ATOM 2040 C CA . ASP A 1 261 ? 18.413 8.149 -26.978 1.00 95.19 261 ASP A CA 1
ATOM 2041 C C . ASP A 1 261 ? 17.647 8.263 -28.304 1.00 95.19 261 ASP A C 1
ATOM 2043 O O . ASP A 1 261 ? 16.947 9.240 -28.559 1.00 95.19 261 ASP A O 1
ATOM 2047 N N . PHE A 1 262 ? 17.750 7.238 -29.150 1.00 94.19 262 PHE A N 1
ATOM 2048 C CA . PHE A 1 262 ? 16.997 7.136 -30.390 1.00 94.19 262 PHE A CA 1
ATOM 2049 C C . PHE A 1 262 ? 15.523 6.752 -30.166 1.00 94.19 262 PHE A C 1
ATOM 2051 O O . PHE A 1 262 ? 14.634 7.345 -30.784 1.00 94.19 262 PHE A O 1
ATOM 2058 N N . VAL A 1 263 ? 15.230 5.762 -29.317 1.00 95.44 263 VAL A N 1
ATOM 2059 C CA . VAL A 1 263 ? 13.869 5.211 -29.174 1.00 95.44 263 VAL A CA 1
ATOM 2060 C C . VAL A 1 263 ? 13.000 5.989 -28.183 1.00 95.44 263 VAL A C 1
ATOM 2062 O O . VAL A 1 263 ? 11.801 6.147 -28.413 1.00 95.44 263 VAL A O 1
ATOM 2065 N N . ALA A 1 264 ? 13.575 6.528 -27.105 1.00 96.38 264 ALA A N 1
ATOM 2066 C CA . ALA A 1 264 ? 12.820 7.181 -26.037 1.00 96.38 264 ALA A CA 1
ATOM 2067 C C . ALA A 1 264 ? 11.997 8.399 -26.515 1.00 96.38 264 ALA A C 1
ATOM 2069 O O . ALA A 1 264 ? 10.804 8.455 -26.194 1.00 96.38 264 ALA A O 1
ATOM 2070 N N . PRO A 1 265 ? 12.528 9.319 -27.353 1.00 96.31 265 PRO A N 1
ATOM 2071 C CA . PRO A 1 265 ? 11.730 10.413 -27.907 1.00 96.31 265 PRO A CA 1
ATOM 2072 C C . PRO A 1 265 ? 10.544 9.929 -28.749 1.00 96.31 265 PRO A C 1
ATOM 2074 O O . PRO A 1 265 ? 9.483 10.551 -28.721 1.00 96.31 265 PRO A O 1
ATOM 2077 N N . ARG A 1 266 ? 10.702 8.814 -29.478 1.00 95.94 266 ARG A N 1
ATOM 2078 C CA . ARG A 1 266 ? 9.644 8.237 -30.323 1.00 95.94 266 ARG A CA 1
ATOM 2079 C C . ARG A 1 266 ? 8.527 7.622 -29.495 1.00 95.94 266 ARG A C 1
ATOM 2081 O O . ARG A 1 266 ? 7.365 7.884 -29.778 1.00 95.94 266 ARG A O 1
ATOM 2088 N N . ILE A 1 267 ? 8.874 6.881 -28.441 1.00 96.19 267 ILE A N 1
ATOM 2089 C CA . ILE A 1 267 ? 7.895 6.318 -27.499 1.00 96.19 267 ILE A CA 1
ATOM 2090 C C . ILE A 1 267 ? 7.051 7.433 -26.873 1.00 96.19 267 ILE A C 1
ATOM 2092 O O . ILE A 1 267 ? 5.832 7.331 -26.792 1.00 96.19 267 ILE A O 1
ATOM 2096 N N . VAL A 1 268 ? 7.695 8.528 -26.464 1.00 95.50 268 VAL A N 1
ATOM 2097 C CA . VAL A 1 268 ? 7.008 9.684 -25.875 1.00 95.50 268 VAL A CA 1
ATOM 2098 C C . VAL A 1 268 ? 6.147 10.433 -26.897 1.00 95.50 268 VAL A C 1
ATOM 2100 O O . VAL A 1 268 ? 5.090 10.943 -26.537 1.00 95.50 268 VAL A O 1
ATOM 2103 N N . ALA A 1 269 ? 6.582 10.518 -28.156 1.00 94.44 269 ALA A N 1
ATOM 2104 C CA . ALA A 1 269 ? 5.827 11.174 -29.225 1.00 94.44 269 ALA A CA 1
ATOM 2105 C C . ALA A 1 269 ? 4.632 10.343 -29.727 1.00 94.44 269 ALA A C 1
ATOM 2107 O O . ALA A 1 269 ? 3.699 10.902 -30.293 1.00 94.44 269 ALA A O 1
ATOM 2108 N N . ALA A 1 270 ? 4.629 9.030 -29.494 1.00 92.25 270 ALA A N 1
ATOM 2109 C CA . ALA A 1 270 ? 3.587 8.103 -29.932 1.00 92.25 270 ALA A CA 1
ATOM 2110 C C . ALA A 1 270 ? 2.298 8.133 -29.074 1.00 92.25 270 ALA A C 1
ATOM 2112 O O . ALA A 1 270 ? 1.478 7.218 -29.164 1.00 92.25 270 ALA A O 1
ATOM 2113 N N . ASP A 1 271 ? 2.111 9.168 -28.245 1.00 75.94 271 ASP A N 1
ATOM 2114 C CA . ASP A 1 271 ? 1.005 9.315 -27.278 1.00 75.94 271 ASP A CA 1
ATOM 2115 C C . ASP A 1 271 ? -0.394 9.254 -27.926 1.00 75.94 271 ASP A C 1
ATOM 2117 O O . ASP A 1 271 ? -1.364 8.878 -27.277 1.00 75.94 271 ASP A O 1
ATOM 2121 N N . GLU A 1 272 ? -0.510 9.578 -29.218 1.00 80.00 272 GLU A N 1
ATOM 2122 C CA . GLU A 1 272 ? -1.788 9.530 -29.945 1.00 80.00 272 GLU A CA 1
ATOM 2123 C C . GLU A 1 272 ? -2.113 8.149 -30.541 1.00 80.00 272 GLU A C 1
ATOM 2125 O O . GLU A 1 272 ? -3.284 7.824 -30.734 1.00 80.00 272 GLU A O 1
ATOM 2130 N N . ALA A 1 273 ? -1.098 7.330 -30.839 1.00 86.56 273 ALA A N 1
ATOM 2131 C CA . ALA A 1 273 ? -1.267 6.052 -31.539 1.00 86.56 273 ALA A CA 1
ATOM 2132 C C . ALA A 1 273 ? -1.351 4.847 -30.590 1.00 86.56 273 ALA A C 1
ATOM 2134 O O . ALA A 1 273 ? -1.926 3.818 -30.947 1.00 86.56 273 ALA A O 1
ATOM 2135 N N . HIS A 1 274 ? -0.790 4.977 -29.386 1.00 90.19 274 HIS A N 1
ATOM 2136 C CA . HIS A 1 274 ? -0.668 3.894 -28.419 1.00 90.19 274 HIS A CA 1
ATOM 2137 C C . HIS A 1 274 ? -1.173 4.314 -27.038 1.00 90.19 274 HIS A C 1
ATOM 2139 O O . HIS A 1 274 ? -0.995 5.465 -26.636 1.00 90.19 274 HIS A O 1
ATOM 2145 N N . PRO A 1 275 ? -1.768 3.392 -26.264 1.00 92.38 275 PRO A N 1
ATOM 2146 C CA . PRO A 1 275 ? -2.134 3.679 -24.888 1.00 92.38 275 PRO A CA 1
ATOM 2147 C C . PRO A 1 275 ? -0.930 4.128 -24.049 1.00 92.38 275 PRO A C 1
ATOM 2149 O O . PRO A 1 275 ? 0.139 3.515 -24.070 1.00 92.38 275 PRO A O 1
ATOM 2152 N N . ARG A 1 276 ? -1.125 5.153 -23.216 1.00 92.94 276 ARG A N 1
ATOM 2153 C CA . ARG A 1 276 ? -0.071 5.711 -22.350 1.00 92.94 276 ARG A CA 1
ATOM 2154 C C . ARG A 1 276 ? 0.656 4.690 -21.481 1.00 92.94 276 ARG A C 1
ATOM 2156 O O . ARG A 1 276 ? 1.854 4.835 -21.255 1.00 92.94 276 ARG A O 1
ATOM 2163 N N . SER A 1 277 ? -0.045 3.674 -20.981 1.00 92.31 277 SER A N 1
ATOM 2164 C CA . SER A 1 277 ? 0.555 2.620 -20.158 1.00 92.31 277 SER A CA 1
ATOM 2165 C C . SER A 1 277 ? 1.472 1.689 -20.959 1.00 92.31 277 SER A C 1
ATOM 2167 O O . SER A 1 277 ? 2.499 1.272 -20.425 1.00 92.31 277 SER A O 1
ATOM 2169 N N . GLU A 1 278 ? 1.172 1.426 -22.237 1.00 94.50 278 GLU A N 1
ATOM 2170 C CA . GLU A 1 278 ? 2.073 0.710 -23.152 1.00 94.50 278 GLU A CA 1
ATOM 2171 C C . GLU A 1 278 ? 3.331 1.532 -23.434 1.00 94.50 278 GLU A C 1
ATOM 2173 O O . GLU A 1 278 ? 4.435 1.009 -23.296 1.00 94.50 278 GLU A O 1
ATOM 2178 N N . ASN A 1 279 ? 3.182 2.828 -23.730 1.00 95.88 279 ASN A N 1
ATOM 2179 C CA . ASN A 1 279 ? 4.322 3.727 -23.940 1.00 95.88 279 ASN A CA 1
ATOM 2180 C C . ASN A 1 279 ? 5.196 3.818 -22.679 1.00 95.88 279 ASN A C 1
ATOM 2182 O O . ASN A 1 279 ? 6.422 3.738 -22.750 1.00 95.88 279 ASN A O 1
ATOM 2186 N N . ALA A 1 280 ? 4.573 3.925 -21.502 1.00 96.56 280 ALA A N 1
ATOM 2187 C CA . ALA A 1 280 ? 5.276 3.926 -20.224 1.00 96.56 280 ALA A CA 1
ATOM 2188 C C . ALA A 1 280 ? 6.048 2.618 -19.982 1.00 96.56 280 ALA A C 1
ATOM 2190 O O . ALA A 1 280 ? 7.203 2.664 -19.552 1.00 96.56 280 ALA A O 1
ATOM 2191 N N . PHE A 1 281 ? 5.443 1.463 -20.284 1.00 96.94 281 PHE A N 1
ATOM 2192 C CA . PHE A 1 281 ? 6.127 0.173 -20.203 1.00 96.94 281 PHE A CA 1
ATOM 2193 C C . PHE A 1 281 ? 7.296 0.102 -21.187 1.00 96.94 281 PHE A C 1
ATOM 2195 O O . PHE A 1 281 ? 8.396 -0.265 -20.788 1.00 96.94 281 PHE A O 1
ATOM 2202 N N . ALA A 1 282 ? 7.086 0.475 -22.452 1.00 96.94 282 ALA A N 1
ATOM 2203 C CA . ALA A 1 282 ? 8.110 0.421 -23.491 1.00 96.94 282 ALA A CA 1
ATOM 2204 C C . ALA A 1 282 ? 9.323 1.296 -23.148 1.00 96.94 282 ALA A C 1
ATOM 2206 O O . ALA A 1 282 ? 10.461 0.847 -23.282 1.00 96.94 282 ALA A O 1
ATOM 2207 N N . LEU A 1 283 ? 9.091 2.508 -22.631 1.00 97.31 283 LEU A N 1
ATOM 2208 C CA . LEU A 1 283 ? 10.152 3.411 -22.181 1.00 97.31 283 LEU A CA 1
ATOM 2209 C C . LEU A 1 283 ? 10.962 2.795 -21.030 1.00 97.31 283 LEU A C 1
ATOM 2211 O O . LEU A 1 283 ? 12.192 2.735 -21.091 1.00 97.31 283 LEU A O 1
ATOM 2215 N N . ALA A 1 284 ? 10.272 2.292 -20.004 1.00 97.25 284 ALA A N 1
ATOM 2216 C CA . ALA A 1 284 ? 10.903 1.626 -18.868 1.00 97.25 284 ALA A CA 1
ATOM 2217 C C . ALA A 1 284 ? 11.679 0.370 -19.288 1.00 97.25 284 ALA A C 1
ATOM 2219 O O . ALA A 1 284 ? 12.776 0.108 -18.795 1.00 97.25 284 ALA A O 1
ATOM 2220 N N . PHE A 1 285 ? 11.124 -0.393 -20.227 1.00 97.06 285 PHE A N 1
ATOM 2221 C CA . PHE A 1 285 ? 11.717 -1.607 -20.763 1.00 97.06 285 PHE A CA 1
ATOM 2222 C C . PHE A 1 285 ? 12.979 -1.318 -21.580 1.00 97.06 285 PHE A C 1
ATOM 2224 O O . PHE A 1 285 ? 13.988 -2.003 -21.406 1.00 97.06 285 PHE A O 1
ATOM 2231 N N . ALA A 1 286 ? 12.958 -0.273 -22.413 1.00 96.00 286 ALA A N 1
ATOM 2232 C CA . ALA A 1 286 ? 14.129 0.187 -23.151 1.00 96.00 286 ALA A CA 1
ATOM 2233 C C . ALA A 1 286 ? 15.263 0.590 -22.196 1.00 96.00 286 ALA A C 1
ATOM 2235 O O . ALA A 1 286 ? 16.394 0.151 -22.394 1.00 96.00 286 ALA A O 1
ATOM 2236 N N . ALA A 1 287 ? 14.959 1.339 -21.127 1.00 96.00 287 ALA A N 1
ATOM 2237 C CA . ALA A 1 287 ? 15.938 1.695 -20.095 1.00 96.00 287 ALA A CA 1
ATOM 2238 C C . ALA A 1 287 ? 16.474 0.450 -19.365 1.00 96.00 287 ALA A C 1
ATOM 2240 O O . ALA A 1 287 ? 17.684 0.271 -19.212 1.00 96.00 287 ALA A O 1
ATOM 2241 N N . PHE A 1 288 ? 15.581 -0.458 -18.960 1.00 95.94 288 PHE A N 1
ATOM 2242 C CA . PHE A 1 288 ? 15.937 -1.705 -18.286 1.00 95.94 288 PHE A CA 1
ATOM 2243 C C . PHE A 1 288 ? 16.887 -2.581 -19.124 1.00 95.94 288 PHE A C 1
ATOM 2245 O O . PHE A 1 288 ? 17.851 -3.149 -18.597 1.00 95.94 288 PHE A O 1
ATOM 2252 N N . ALA A 1 289 ? 16.665 -2.650 -20.439 1.00 93.75 289 ALA A N 1
ATOM 2253 C CA . ALA A 1 289 ? 17.456 -3.457 -21.365 1.00 93.75 289 ALA A CA 1
ATOM 2254 C C . ALA A 1 289 ? 18.931 -3.019 -21.481 1.00 93.75 289 ALA A C 1
ATOM 2256 O O . ALA A 1 289 ? 19.785 -3.840 -21.826 1.00 93.75 289 ALA A O 1
ATOM 2257 N N . LEU A 1 290 ? 19.263 -1.767 -21.144 1.00 90.38 290 LEU A N 1
ATOM 2258 C CA . LEU A 1 290 ? 20.624 -1.224 -21.261 1.00 90.38 290 LEU A CA 1
ATOM 2259 C C . LEU A 1 290 ? 21.640 -1.938 -20.362 1.00 90.38 290 LEU A C 1
ATOM 2261 O O . LEU A 1 290 ? 22.797 -2.084 -20.754 1.00 90.38 290 LEU A O 1
ATOM 2265 N N . ARG A 1 291 ? 21.194 -2.433 -19.196 1.00 77.25 291 ARG A N 1
ATOM 2266 C CA . ARG A 1 291 ? 22.025 -2.978 -18.103 1.00 77.25 291 ARG A CA 1
ATOM 2267 C C . ARG A 1 291 ? 23.247 -2.100 -17.779 1.00 77.25 291 ARG A C 1
ATOM 2269 O O . ARG A 1 291 ? 24.375 -2.460 -18.114 1.00 77.25 291 ARG A O 1
ATOM 2276 N N . PRO A 1 292 ? 23.046 -1.012 -17.031 1.00 73.38 292 PRO A N 1
ATOM 2277 C CA . PRO A 1 292 ? 23.517 -1.063 -15.638 1.00 73.38 292 PRO A CA 1
ATOM 2278 C C . PRO A 1 292 ? 22.520 -0.419 -14.663 1.00 73.38 292 PRO A C 1
ATOM 2280 O O . PRO A 1 292 ? 21.850 0.504 -15.082 1.00 73.38 292 PRO A O 1
ATOM 2283 N N . GLY A 1 293 ? 22.443 -0.934 -13.425 1.00 87.00 293 GLY A N 1
ATOM 2284 C CA . GLY A 1 293 ? 21.792 -0.409 -12.201 1.00 87.00 293 GLY A CA 1
ATOM 2285 C C . GLY A 1 293 ? 20.549 0.503 -12.277 1.00 87.00 293 GLY A C 1
ATOM 2286 O O . GLY A 1 293 ? 20.403 1.372 -13.128 1.00 87.00 293 GLY A O 1
ATOM 2287 N N . LEU A 1 294 ? 19.651 0.378 -11.295 1.00 91.94 294 LEU A N 1
ATOM 2288 C CA . LEU A 1 294 ? 18.422 1.184 -11.259 1.00 91.94 294 LEU A CA 1
ATOM 2289 C C . LEU A 1 294 ? 18.692 2.702 -11.335 1.00 91.94 294 LEU A C 1
ATOM 2291 O O . LEU A 1 294 ? 17.958 3.412 -12.014 1.00 91.94 294 LEU A O 1
ATOM 2295 N N . GLU A 1 295 ? 19.759 3.192 -10.700 1.00 91.75 295 GLU A N 1
ATOM 2296 C CA . GLU A 1 295 ? 20.125 4.615 -10.707 1.00 91.75 295 GLU A CA 1
ATOM 2297 C C . GLU A 1 295 ? 20.520 5.121 -12.103 1.00 91.75 295 GLU A C 1
ATOM 2299 O O . GLU A 1 295 ? 20.050 6.176 -12.532 1.00 91.75 295 GLU A O 1
ATOM 2304 N N . GLN A 1 296 ? 21.331 4.366 -12.858 1.00 91.94 296 GLN A N 1
ATOM 2305 C CA . GLN A 1 296 ? 21.698 4.770 -14.219 1.00 91.94 296 GLN A CA 1
ATOM 2306 C C . GLN A 1 296 ? 20.488 4.706 -15.156 1.00 91.94 296 GLN A C 1
ATOM 2308 O O . GLN A 1 296 ? 20.266 5.632 -15.935 1.00 91.94 296 GLN A O 1
ATOM 2313 N N . GLN A 1 297 ? 19.678 3.647 -15.049 1.00 94.19 297 GLN A N 1
ATOM 2314 C CA . GLN A 1 297 ? 18.444 3.493 -15.832 1.00 94.19 297 GLN A CA 1
ATOM 2315 C C . GLN A 1 297 ? 17.480 4.654 -15.587 1.00 94.19 297 GLN A C 1
ATOM 2317 O O . GLN A 1 297 ? 16.906 5.216 -16.517 1.00 94.19 297 GLN A O 1
ATOM 2322 N N . ALA A 1 298 ? 17.331 5.037 -14.327 1.00 93.06 298 ALA A N 1
ATOM 2323 C CA . ALA A 1 298 ? 16.496 6.143 -13.919 1.00 93.06 298 ALA A CA 1
ATOM 2324 C C . ALA A 1 298 ? 17.011 7.502 -14.391 1.00 93.06 298 ALA A C 1
ATOM 2326 O O . ALA A 1 298 ? 16.220 8.315 -14.863 1.00 93.06 298 ALA A O 1
ATOM 2327 N N . SER A 1 299 ? 18.319 7.744 -14.290 1.00 92.88 299 SER A N 1
ATOM 2328 C CA . SER A 1 299 ? 18.940 8.978 -14.777 1.00 92.88 299 SER A CA 1
ATOM 2329 C C . SER A 1 299 ? 18.639 9.191 -16.264 1.00 92.88 299 SER A C 1
ATOM 2331 O O . SER A 1 299 ? 18.136 10.249 -16.641 1.00 92.88 299 SER A O 1
ATOM 2333 N N . LEU A 1 300 ? 18.802 8.144 -17.082 1.00 93.12 300 LEU A N 1
ATOM 2334 C CA . LEU A 1 300 ? 18.479 8.169 -18.515 1.00 93.12 300 LEU A CA 1
ATOM 2335 C C . LEU A 1 300 ? 16.989 8.415 -18.785 1.00 93.12 300 LEU A C 1
ATOM 2337 O O . LEU A 1 300 ? 16.625 9.145 -19.702 1.00 93.12 300 LEU A O 1
ATOM 2341 N N . MET A 1 301 ? 16.109 7.819 -17.981 1.00 94.38 301 MET A N 1
ATOM 2342 C CA . MET A 1 301 ? 14.664 7.939 -18.165 1.00 94.38 301 MET A CA 1
ATOM 2343 C C . MET A 1 301 ? 14.093 9.269 -17.647 1.00 94.38 301 MET A C 1
ATOM 2345 O O . MET A 1 301 ? 12.987 9.643 -18.033 1.00 94.38 301 MET A O 1
ATOM 2349 N N . SER A 1 302 ? 14.819 9.982 -16.781 1.00 93.94 302 SER A N 1
ATOM 2350 C CA . SER A 1 302 ? 14.297 11.120 -16.014 1.00 93.94 302 SER A CA 1
ATOM 2351 C C . SER A 1 302 ? 13.691 12.234 -16.872 1.00 93.94 302 SER A C 1
ATOM 2353 O O . SER A 1 302 ? 12.622 12.739 -16.532 1.00 93.94 302 SER A O 1
ATOM 2355 N N . GLU A 1 303 ? 14.308 12.552 -18.013 1.00 93.44 303 GLU A N 1
ATOM 2356 C CA . GLU A 1 303 ? 13.821 13.559 -18.965 1.00 93.44 303 GLU A CA 1
ATOM 2357 C C . GLU A 1 303 ? 12.463 13.173 -19.576 1.00 93.44 303 GLU A C 1
ATOM 2359 O O . GLU A 1 303 ? 11.556 13.997 -19.711 1.00 93.44 303 GLU A O 1
ATOM 2364 N N . TYR A 1 304 ? 12.293 11.894 -19.900 1.00 95.25 304 TYR A N 1
ATOM 2365 C CA . TYR A 1 304 ? 11.107 11.365 -20.571 1.00 95.25 304 TYR A CA 1
ATOM 2366 C C . TYR A 1 304 ? 9.976 11.037 -19.590 1.00 95.25 304 TYR A C 1
ATOM 2368 O O . TYR A 1 304 ? 8.793 11.198 -19.905 1.00 95.25 304 TYR A O 1
ATOM 2376 N N . ALA A 1 305 ? 10.325 10.624 -18.371 1.00 92.88 305 ALA A N 1
ATOM 2377 C CA . ALA A 1 305 ? 9.369 10.217 -17.349 1.00 92.88 305 ALA A CA 1
ATOM 2378 C C . ALA A 1 305 ? 8.522 11.376 -16.802 1.00 92.88 305 ALA A C 1
ATOM 2380 O O . ALA A 1 305 ? 7.487 11.133 -16.189 1.00 92.88 305 ALA A O 1
ATOM 2381 N N . VAL A 1 306 ? 8.899 12.634 -17.063 1.00 92.12 306 VAL A N 1
ATOM 2382 C CA . VAL A 1 306 ? 8.034 13.798 -16.794 1.00 92.12 306 VAL A CA 1
ATOM 2383 C C . VAL A 1 306 ? 6.730 13.713 -17.597 1.00 92.12 306 VAL A C 1
ATOM 2385 O O . VAL A 1 306 ? 5.674 14.093 -17.099 1.00 92.12 306 VAL A O 1
ATOM 2388 N N . LYS A 1 307 ? 6.785 13.189 -18.829 1.00 94.06 307 LYS A N 1
ATOM 2389 C CA . LYS A 1 307 ? 5.612 13.013 -19.704 1.00 94.06 307 LYS A CA 1
ATOM 2390 C C . LYS A 1 307 ? 4.917 11.668 -19.491 1.00 94.06 307 LYS A C 1
ATOM 2392 O O . LYS A 1 307 ? 3.710 11.565 -19.682 1.00 94.06 307 LYS A O 1
ATOM 2397 N N . LEU A 1 308 ? 5.676 10.649 -19.085 1.00 95.00 308 LEU A N 1
ATOM 2398 C CA . LEU A 1 308 ? 5.197 9.290 -18.831 1.00 95.00 308 LEU A CA 1
ATOM 2399 C C . LEU A 1 308 ? 5.570 8.854 -17.407 1.00 95.00 308 LEU A C 1
ATOM 2401 O O . LEU A 1 308 ? 6.435 8.001 -17.216 1.00 95.00 308 LEU A O 1
ATOM 2405 N N . SER A 1 309 ? 4.913 9.424 -16.394 1.00 94.56 309 SER A N 1
ATOM 2406 C CA . SER A 1 309 ? 5.246 9.176 -14.979 1.00 94.56 309 SER A CA 1
ATOM 2407 C C . SER A 1 309 ? 5.137 7.698 -14.582 1.00 94.56 309 SER A C 1
ATOM 2409 O O . SER A 1 309 ? 5.932 7.213 -13.778 1.00 94.56 309 SER A O 1
ATOM 2411 N N . ALA A 1 310 ? 4.230 6.945 -15.211 1.00 96.19 310 ALA A N 1
ATOM 2412 C CA . ALA A 1 310 ? 4.087 5.503 -15.014 1.00 96.19 310 ALA A CA 1
ATOM 2413 C C . ALA A 1 310 ? 5.317 4.682 -15.458 1.00 96.19 310 ALA A C 1
ATOM 2415 O O . ALA A 1 310 ? 5.470 3.539 -15.029 1.00 96.19 310 ALA A O 1
ATOM 2416 N N . ALA A 1 311 ? 6.223 5.245 -16.269 1.00 97.06 311 ALA A N 1
ATOM 2417 C CA . ALA A 1 311 ? 7.459 4.566 -16.659 1.00 97.06 311 ALA A CA 1
ATOM 2418 C C . ALA A 1 311 ? 8.370 4.320 -15.445 1.00 97.06 311 ALA A C 1
ATOM 2420 O O . ALA A 1 311 ? 9.034 3.289 -15.369 1.00 97.06 311 ALA A O 1
ATOM 2421 N N . TRP A 1 312 ? 8.327 5.202 -14.436 1.00 97.12 312 TRP A N 1
ATOM 2422 C CA . TRP A 1 312 ? 8.976 4.964 -13.144 1.00 97.12 312 TRP A CA 1
ATOM 2423 C C . TRP A 1 312 ? 8.518 3.653 -12.515 1.00 97.12 312 TRP A C 1
ATOM 2425 O O . TRP A 1 312 ? 9.338 2.823 -12.127 1.00 97.12 312 TRP A O 1
ATOM 2435 N N . LEU A 1 313 ? 7.208 3.445 -12.456 1.00 97.62 313 LEU A N 1
ATOM 2436 C CA . LEU A 1 313 ? 6.615 2.274 -11.825 1.00 97.62 313 LEU A CA 1
ATOM 2437 C C . LEU A 1 313 ? 7.034 0.989 -12.545 1.00 97.62 313 LEU A C 1
ATOM 2439 O O . LEU A 1 313 ? 7.512 0.047 -11.911 1.00 97.62 313 LEU A O 1
ATOM 2443 N N . TRP A 1 314 ? 6.938 0.976 -13.876 1.00 97.75 314 TRP A N 1
ATOM 2444 C CA . TRP A 1 314 ? 7.378 -0.163 -14.680 1.00 97.75 314 TRP A CA 1
ATOM 2445 C C . TRP A 1 314 ? 8.874 -0.437 -14.540 1.00 97.75 314 TRP A C 1
ATOM 2447 O O . TRP A 1 314 ? 9.258 -1.597 -14.398 1.00 97.75 314 TRP A O 1
ATOM 2457 N N . LEU A 1 315 ? 9.716 0.600 -14.505 1.00 97.38 315 LEU A N 1
ATOM 2458 C CA . LEU A 1 315 ? 11.158 0.438 -14.310 1.00 97.38 315 LEU A CA 1
ATOM 2459 C C . LEU A 1 315 ? 11.460 -0.231 -12.965 1.00 97.38 315 LEU A C 1
ATOM 2461 O O . LEU A 1 315 ? 12.314 -1.118 -12.896 1.00 97.38 315 LEU A O 1
ATOM 2465 N N . GLY A 1 316 ? 10.730 0.162 -11.920 1.00 97.00 316 GLY A N 1
ATOM 2466 C CA . GLY A 1 316 ? 10.794 -0.455 -10.603 1.00 97.00 316 GLY A CA 1
ATOM 2467 C C . GLY A 1 316 ? 10.384 -1.927 -10.627 1.00 97.00 316 GLY A C 1
ATOM 2468 O O . GLY A 1 316 ? 11.140 -2.773 -10.159 1.00 97.00 316 GLY A O 1
ATOM 2469 N N . ALA A 1 317 ? 9.240 -2.258 -11.230 1.00 97.25 317 ALA A N 1
ATOM 2470 C CA . ALA A 1 317 ? 8.749 -3.636 -11.312 1.00 97.25 317 ALA A CA 1
ATOM 2471 C C . ALA A 1 317 ? 9.659 -4.562 -12.139 1.00 97.25 317 ALA A C 1
ATOM 2473 O O . ALA A 1 317 ? 9.864 -5.721 -11.770 1.00 97.25 317 ALA A O 1
ATOM 2474 N N . LEU A 1 318 ? 10.254 -4.052 -13.223 1.00 97.00 318 LEU A N 1
ATOM 2475 C CA . LEU A 1 318 ? 11.192 -4.799 -14.066 1.00 97.00 318 LEU A CA 1
ATOM 2476 C C . LEU A 1 318 ? 12.464 -5.223 -13.314 1.00 97.00 318 LEU A C 1
ATOM 2478 O O . LEU A 1 318 ? 13.110 -6.192 -13.720 1.00 97.00 318 LEU A O 1
ATOM 2482 N N . GLN A 1 319 ? 12.790 -4.593 -12.176 1.00 96.44 319 GLN A N 1
ATOM 2483 C CA . GLN A 1 319 ? 13.911 -5.024 -11.332 1.00 96.44 319 GLN A CA 1
ATOM 2484 C C . GLN A 1 319 ? 13.736 -6.435 -10.758 1.00 96.44 319 GLN A C 1
ATOM 2486 O O . GLN A 1 319 ? 14.726 -7.039 -10.363 1.00 96.44 319 GLN A O 1
ATOM 2491 N N . THR A 1 320 ? 12.534 -7.023 -10.780 1.00 95.50 320 THR A N 1
ATOM 2492 C CA . THR A 1 320 ? 12.341 -8.458 -10.486 1.00 95.50 320 THR A CA 1
ATOM 2493 C C . THR A 1 320 ? 13.207 -9.357 -11.368 1.00 95.50 320 THR A C 1
ATOM 2495 O O . THR A 1 320 ? 13.644 -10.417 -10.932 1.00 95.50 320 THR A O 1
ATOM 2498 N N . PHE A 1 321 ? 13.491 -8.930 -12.600 1.00 94.06 321 PHE A N 1
ATOM 2499 C CA . PHE A 1 321 ? 14.265 -9.701 -13.575 1.00 94.06 321 PHE A CA 1
ATOM 2500 C C . PHE A 1 321 ? 15.751 -9.307 -13.607 1.00 94.06 321 PHE A C 1
ATOM 2502 O O . PHE A 1 321 ? 16.497 -9.749 -14.489 1.00 94.06 321 PHE A O 1
ATOM 2509 N N . SER A 1 322 ? 16.191 -8.453 -12.677 1.00 89.75 322 SER A N 1
ATOM 2510 C CA . SER A 1 322 ? 17.601 -8.119 -12.476 1.00 89.75 322 SER A CA 1
ATOM 2511 C C . SER A 1 322 ? 18.249 -9.064 -11.454 1.00 89.75 322 SER A C 1
ATOM 2513 O O . SER A 1 322 ? 17.660 -10.053 -11.014 1.00 89.75 322 SER A O 1
ATOM 2515 N N . ARG A 1 323 ? 19.520 -8.830 -11.112 1.00 83.25 323 ARG A N 1
ATOM 2516 C CA . ARG A 1 323 ? 20.185 -9.617 -10.068 1.00 83.25 323 ARG A CA 1
ATOM 2517 C C . ARG A 1 323 ? 19.607 -9.212 -8.714 1.00 83.25 323 ARG A C 1
ATOM 2519 O O . ARG A 1 323 ? 19.713 -8.054 -8.325 1.00 83.25 323 ARG A O 1
ATOM 2526 N N . VAL A 1 324 ? 19.063 -10.187 -7.983 1.00 80.06 324 VAL A N 1
ATOM 2527 C CA . VAL A 1 324 ? 18.388 -9.991 -6.684 1.00 80.06 324 VAL A CA 1
ATOM 2528 C C . VAL A 1 324 ? 19.211 -9.142 -5.703 1.00 80.06 324 VAL A C 1
ATOM 2530 O O . VAL A 1 324 ? 18.653 -8.329 -4.968 1.00 80.06 324 VAL A O 1
ATOM 2533 N N . SER A 1 325 ? 20.538 -9.300 -5.708 1.00 80.12 325 SER A N 1
ATOM 2534 C CA . SER A 1 325 ? 21.454 -8.582 -4.816 1.00 80.12 325 SER A CA 1
ATOM 2535 C C . SER A 1 325 ? 21.418 -7.068 -4.985 1.00 80.12 325 SER A C 1
ATOM 2537 O O . SER A 1 325 ? 21.460 -6.350 -3.989 1.00 80.12 325 SER A O 1
ATOM 2539 N N . ASP A 1 326 ? 21.349 -6.571 -6.216 1.00 90.50 326 ASP A N 1
ATOM 2540 C CA . ASP A 1 326 ? 21.681 -5.174 -6.513 1.00 90.50 326 ASP A CA 1
ATOM 2541 C C . ASP A 1 326 ? 20.584 -4.245 -5.982 1.00 90.50 326 ASP A C 1
ATOM 2543 O O . ASP A 1 326 ? 20.852 -3.252 -5.307 1.00 90.50 326 ASP A O 1
ATOM 2547 N N . MET A 1 327 ? 19.326 -4.637 -6.185 1.00 94.00 327 MET A N 1
ATOM 2548 C CA . MET A 1 327 ? 18.179 -3.857 -5.734 1.00 94.00 327 MET A CA 1
ATOM 2549 C C . MET A 1 327 ? 17.995 -3.884 -4.213 1.00 94.00 327 MET A C 1
ATOM 2551 O O . MET A 1 327 ? 17.621 -2.883 -3.607 1.00 94.00 327 MET A O 1
ATOM 2555 N N . LEU A 1 328 ? 18.277 -5.015 -3.563 1.00 95.00 328 LEU A N 1
ATOM 2556 C CA . LEU A 1 328 ? 18.146 -5.127 -2.107 1.00 95.00 328 LEU A CA 1
ATOM 2557 C C . LEU A 1 328 ? 19.295 -4.430 -1.360 1.00 95.00 328 LEU A C 1
ATOM 2559 O O . LEU A 1 328 ? 19.105 -3.961 -0.236 1.00 95.00 328 LEU A O 1
ATOM 2563 N N . THR A 1 329 ? 20.477 -4.328 -1.975 1.00 94.62 329 THR A N 1
ATOM 2564 C CA . THR A 1 329 ? 21.656 -3.671 -1.381 1.00 94.62 329 THR A CA 1
ATOM 2565 C C . THR A 1 329 ? 21.734 -2.167 -1.643 1.00 94.62 329 THR A C 1
ATOM 2567 O O . THR A 1 329 ? 22.578 -1.505 -1.032 1.00 94.62 329 THR A O 1
ATOM 2570 N N . ILE A 1 330 ? 20.833 -1.609 -2.461 1.00 92.00 330 ILE A N 1
ATOM 2571 C CA . ILE A 1 330 ? 20.766 -0.171 -2.753 1.00 92.00 330 ILE A CA 1
ATOM 2572 C C . ILE A 1 330 ? 20.762 0.674 -1.468 1.00 92.00 330 ILE A C 1
ATOM 2574 O O . ILE A 1 330 ? 20.136 0.291 -0.472 1.00 92.00 330 ILE A O 1
ATOM 2578 N N . GLY A 1 331 ? 21.466 1.811 -1.472 1.00 90.56 331 GLY A N 1
ATOM 2579 C CA . GLY A 1 331 ? 21.481 2.744 -0.339 1.00 90.56 331 GLY A CA 1
ATOM 2580 C C . GLY A 1 331 ? 21.965 2.117 0.969 1.00 90.56 331 GLY A C 1
ATOM 2581 O O . GLY A 1 331 ? 21.306 2.261 1.997 1.00 90.56 331 GLY A O 1
ATOM 2582 N N . GLN A 1 332 ? 23.054 1.340 0.929 1.00 92.19 332 GLN A N 1
ATOM 2583 C CA . GLN A 1 332 ? 23.603 0.629 2.096 1.00 92.19 332 GLN A CA 1
ATOM 2584 C C . GLN A 1 332 ? 22.597 -0.350 2.744 1.00 92.19 332 GLN A C 1
ATOM 2586 O O . GLN A 1 332 ? 22.494 -0.454 3.967 1.00 92.19 332 GLN A O 1
ATOM 2591 N N . GLY A 1 333 ? 21.831 -1.077 1.922 1.00 94.44 333 GLY A N 1
ATOM 2592 C CA . GLY A 1 333 ? 20.801 -2.008 2.398 1.00 94.44 333 GLY A CA 1
ATOM 2593 C C . GLY A 1 333 ? 19.446 -1.356 2.698 1.00 94.44 333 GLY A C 1
ATOM 2594 O O . GLY A 1 333 ? 18.618 -1.937 3.406 1.00 94.44 333 GLY A O 1
ATOM 2595 N N . GLY A 1 334 ? 19.187 -0.167 2.152 1.00 94.19 334 GLY A N 1
ATOM 2596 C CA . GLY A 1 334 ? 17.865 0.455 2.153 1.00 94.19 334 GLY A CA 1
ATOM 2597 C C . GLY A 1 334 ? 16.804 -0.456 1.529 1.00 94.19 334 GLY A C 1
ATOM 2598 O O . GLY A 1 334 ? 15.725 -0.611 2.100 1.00 94.19 334 GLY A O 1
ATOM 2599 N N . GLY A 1 335 ? 17.138 -1.162 0.443 1.00 95.81 335 GLY A N 1
ATOM 2600 C CA . GLY A 1 335 ? 16.233 -2.130 -0.183 1.00 95.81 335 GLY A CA 1
ATOM 2601 C C . GLY A 1 335 ? 15.813 -3.268 0.758 1.00 95.81 335 GLY A C 1
ATOM 2602 O O . GLY A 1 335 ? 14.623 -3.553 0.893 1.00 95.81 335 GLY A O 1
ATOM 2603 N N . TRP A 1 336 ? 16.758 -3.850 1.503 1.00 96.25 336 TRP A N 1
ATOM 2604 C CA . TRP A 1 336 ? 16.469 -4.832 2.558 1.00 96.25 336 TRP A CA 1
ATOM 2605 C C . TRP A 1 336 ? 15.550 -4.286 3.649 1.00 96.25 336 TRP A C 1
ATOM 2607 O O . TRP A 1 336 ? 14.673 -5.002 4.133 1.00 96.25 336 TRP A O 1
ATOM 2617 N N . ARG A 1 337 ? 15.724 -3.019 4.043 1.00 96.38 337 ARG A N 1
ATOM 2618 C CA . ARG A 1 337 ? 14.858 -2.374 5.039 1.00 96.38 337 ARG A CA 1
ATOM 2619 C C . ARG A 1 337 ? 13.419 -2.265 4.533 1.00 96.38 337 ARG A C 1
ATOM 2621 O O . ARG A 1 337 ? 12.506 -2.566 5.297 1.00 96.38 337 ARG A O 1
ATOM 2628 N N . ILE A 1 338 ? 13.231 -1.887 3.267 1.00 96.56 338 ILE A N 1
ATOM 2629 C CA . ILE A 1 338 ? 11.912 -1.801 2.622 1.00 96.56 338 ILE A CA 1
ATOM 2630 C C . ILE A 1 338 ? 11.274 -3.184 2.528 1.00 96.56 338 ILE A C 1
ATOM 2632 O O . ILE A 1 338 ? 10.150 -3.364 2.988 1.00 96.56 338 ILE A O 1
ATOM 2636 N N . ALA A 1 339 ? 12.004 -4.169 1.997 1.00 97.00 339 ALA A N 1
ATOM 2637 C CA . ALA A 1 339 ? 11.527 -5.543 1.872 1.00 97.00 339 ALA A CA 1
ATOM 2638 C C . ALA A 1 339 ? 11.099 -6.116 3.229 1.00 97.00 339 ALA A C 1
ATOM 2640 O O . ALA A 1 339 ? 10.007 -6.665 3.346 1.00 97.00 339 ALA A O 1
ATOM 2641 N N . ARG A 1 340 ? 11.923 -5.927 4.270 1.00 96.12 340 ARG A N 1
ATOM 2642 C CA . ARG A 1 340 ? 11.609 -6.354 5.639 1.00 96.12 340 ARG A CA 1
ATOM 2643 C C . ARG A 1 340 ? 10.351 -5.686 6.172 1.00 96.12 340 ARG A C 1
ATOM 2645 O O . ARG A 1 340 ? 9.567 -6.358 6.828 1.00 96.12 340 ARG A O 1
ATOM 2652 N N . GLU A 1 341 ? 10.167 -4.392 5.919 1.00 96.00 341 GLU A N 1
ATOM 2653 C CA . GLU A 1 341 ? 8.950 -3.715 6.357 1.00 96.00 341 GLU A CA 1
ATOM 2654 C C . GLU A 1 341 ? 7.730 -4.276 5.625 1.00 96.00 341 GLU A C 1
ATOM 2656 O O . GLU A 1 341 ? 6.750 -4.592 6.282 1.00 96.00 341 GLU A O 1
ATOM 2661 N N . ILE A 1 342 ? 7.804 -4.510 4.309 1.00 96.50 342 ILE A N 1
ATOM 2662 C CA . ILE A 1 342 ? 6.720 -5.105 3.507 1.00 96.50 342 ILE A CA 1
ATOM 2663 C C . ILE A 1 342 ? 6.287 -6.480 4.040 1.00 96.50 342 ILE A C 1
ATOM 2665 O O . ILE A 1 342 ? 5.087 -6.740 4.141 1.00 96.50 342 ILE A O 1
ATOM 2669 N N . VAL A 1 343 ? 7.236 -7.355 4.392 1.00 96.00 343 VAL A N 1
ATOM 2670 C CA . VAL A 1 343 ? 6.937 -8.699 4.933 1.00 96.00 343 VAL A CA 1
ATOM 2671 C C . VAL A 1 343 ? 6.785 -8.727 6.448 1.00 96.00 343 VAL A C 1
ATOM 2673 O O . VAL A 1 343 ? 6.635 -9.801 7.026 1.00 96.00 343 VAL A O 1
ATOM 2676 N N . ARG A 1 344 ? 6.864 -7.571 7.113 1.00 94.81 344 ARG A N 1
ATOM 2677 C CA . ARG A 1 344 ? 6.793 -7.500 8.568 1.00 94.81 344 ARG A CA 1
ATOM 2678 C C . ARG A 1 344 ? 5.480 -8.094 9.046 1.00 94.81 344 ARG A C 1
ATOM 2680 O O . ARG A 1 344 ? 4.410 -7.559 8.749 1.00 94.81 344 ARG A O 1
ATOM 2687 N N . ASP A 1 345 ? 5.598 -9.141 9.851 1.00 90.81 345 ASP A N 1
ATOM 2688 C CA . ASP A 1 345 ? 4.470 -9.749 10.530 1.00 90.81 345 ASP A CA 1
ATOM 2689 C C . ASP A 1 345 ? 3.805 -8.740 11.462 1.00 90.81 345 ASP A C 1
ATOM 2691 O O . ASP A 1 345 ? 4.380 -8.292 12.455 1.00 90.81 345 ASP A O 1
ATOM 2695 N N . GLU A 1 346 ? 2.569 -8.389 11.125 1.00 91.19 346 GLU A N 1
ATOM 2696 C CA . GLU A 1 346 ? 1.695 -7.637 12.007 1.00 91.19 346 GLU A CA 1
ATOM 2697 C C . GLU A 1 346 ? 0.692 -8.560 12.688 1.00 91.19 346 GLU A C 1
ATOM 2699 O O . GLU A 1 346 ? -0.003 -9.366 12.051 1.00 91.19 346 GLU A O 1
ATOM 2704 N N . ASP A 1 347 ? 0.649 -8.418 14.009 1.00 91.12 347 ASP A N 1
ATOM 2705 C CA . ASP A 1 347 ? -0.274 -9.114 14.883 1.00 91.12 347 ASP A CA 1
ATOM 2706 C C . ASP A 1 347 ? -1.580 -8.320 14.980 1.00 91.12 347 ASP A C 1
ATOM 2708 O O . ASP A 1 347 ? -1.584 -7.142 15.350 1.00 91.12 347 ASP A O 1
ATOM 2712 N N . LEU A 1 348 ? -2.691 -8.988 14.668 1.00 93.12 348 LEU A N 1
ATOM 2713 C CA . LEU A 1 348 ? -4.033 -8.428 14.806 1.00 93.12 348 LEU A CA 1
ATOM 2714 C C . LEU A 1 348 ? -4.350 -8.084 16.272 1.00 93.12 348 LEU A C 1
ATOM 2716 O O . LEU A 1 348 ? -5.125 -7.167 16.534 1.00 93.12 348 LEU A O 1
ATOM 2720 N N . TRP A 1 349 ? -3.715 -8.772 17.218 1.00 92.44 349 TRP A N 1
ATOM 2721 C CA . TRP A 1 349 ? -3.880 -8.551 18.655 1.00 92.44 349 TRP A CA 1
ATOM 2722 C C . TRP A 1 349 ? -2.825 -7.610 19.240 1.00 92.44 349 TRP A C 1
ATOM 2724 O O . TRP A 1 349 ? -2.870 -7.268 20.421 1.00 92.44 349 TRP A O 1
ATOM 2734 N N . GLY A 1 350 ? -1.856 -7.186 18.427 1.00 91.94 350 GLY A N 1
ATOM 2735 C CA . GLY A 1 350 ? -0.897 -6.159 18.801 1.00 91.94 350 GLY A CA 1
ATOM 2736 C C . GLY A 1 350 ? -1.548 -4.778 18.844 1.00 91.94 350 GLY A C 1
ATOM 2737 O O . GLY A 1 350 ? -2.552 -4.529 18.169 1.00 91.94 350 GLY A O 1
ATOM 2738 N N . ALA A 1 351 ? -0.935 -3.867 19.604 1.00 91.88 351 ALA A N 1
ATOM 2739 C CA . ALA A 1 351 ? -1.328 -2.463 19.605 1.00 91.88 351 ALA A CA 1
ATOM 2740 C C . ALA A 1 351 ? -1.297 -1.890 18.170 1.00 91.88 351 ALA A C 1
ATOM 2742 O O . ALA A 1 351 ? -0.410 -2.267 17.389 1.00 91.88 351 ALA A O 1
ATOM 2743 N N . PRO A 1 352 ? -2.234 -0.992 17.813 1.00 94.62 352 PRO A N 1
ATOM 2744 C CA . PRO A 1 352 ? -2.186 -0.286 16.538 1.00 94.62 352 PRO A CA 1
ATOM 2745 C C . PRO A 1 352 ? -0.835 0.417 16.343 1.00 94.62 352 PRO A C 1
ATOM 2747 O O . PRO A 1 352 ? -0.281 0.993 17.276 1.00 94.62 352 PRO A O 1
ATOM 2750 N N . GLN A 1 353 ? -0.292 0.364 15.123 1.00 94.44 353 GLN A N 1
ATOM 2751 C CA . GLN A 1 353 ? 0.925 1.106 14.747 1.00 94.44 353 GLN A CA 1
ATOM 2752 C C . GLN A 1 353 ? 0.607 2.450 14.074 1.00 94.44 353 GLN A C 1
ATOM 2754 O O . GLN A 1 353 ? 1.513 3.151 13.630 1.00 94.44 353 GLN A O 1
ATOM 2759 N N . CYS A 1 354 ? -0.677 2.787 13.963 1.00 95.88 354 CYS A N 1
ATOM 2760 C CA . CYS A 1 354 ? -1.171 4.020 13.372 1.00 95.88 354 CYS A CA 1
ATOM 2761 C C . CYS A 1 354 ? -1.569 5.038 14.445 1.00 95.88 354 CYS A C 1
ATOM 2763 O O . CYS A 1 354 ? -1.887 4.672 15.574 1.00 95.88 354 CYS A O 1
ATOM 2765 N N . ASP A 1 355 ? -1.631 6.313 14.064 1.00 96.19 355 ASP A N 1
ATOM 2766 C CA . ASP A 1 355 ? -2.239 7.353 14.893 1.00 96.19 355 ASP A CA 1
ATOM 2767 C C . ASP A 1 355 ? -3.773 7.269 14.855 1.00 96.19 355 ASP A C 1
ATOM 2769 O O . ASP A 1 355 ? -4.428 7.587 15.846 1.00 96.19 355 ASP A O 1
ATOM 2773 N N . LEU A 1 356 ? -4.343 6.869 13.710 1.00 97.00 356 LEU A N 1
ATOM 2774 C CA . LEU A 1 356 ? -5.779 6.657 13.521 1.00 97.00 356 LEU A CA 1
ATOM 2775 C C . LEU A 1 356 ? -6.103 5.795 12.287 1.00 97.00 356 LEU A C 1
ATOM 2777 O O . LEU A 1 356 ? -5.249 5.548 11.444 1.00 97.00 356 LEU A O 1
ATOM 2781 N N . SER A 1 357 ? -7.357 5.380 12.148 1.00 97.75 357 SER A N 1
ATOM 2782 C CA . SER A 1 357 ? -7.915 4.697 10.985 1.00 97.75 357 SER A CA 1
ATOM 2783 C C . SER A 1 357 ? -8.437 5.696 9.954 1.00 97.75 357 SER A C 1
ATOM 2785 O O . SER A 1 357 ? -8.784 6.837 10.275 1.00 97.75 357 SER A O 1
ATOM 2787 N N . ILE A 1 358 ? -8.563 5.256 8.701 1.00 97.44 358 ILE A N 1
ATOM 2788 C CA . ILE A 1 358 ? -9.155 6.064 7.625 1.00 97.44 358 ILE A CA 1
ATOM 2789 C C . ILE A 1 358 ? -10.601 6.482 7.928 1.00 97.44 358 ILE A C 1
ATOM 2791 O O . ILE A 1 358 ? -11.017 7.584 7.576 1.00 97.44 358 ILE A O 1
ATOM 2795 N N . VAL A 1 359 ? -11.369 5.622 8.605 1.00 97.81 359 VAL A N 1
ATOM 2796 C CA . VAL A 1 359 ? -12.768 5.909 8.949 1.00 97.81 359 VAL A CA 1
ATOM 2797 C C . VAL A 1 359 ? -12.838 7.013 10.002 1.00 97.81 359 VAL A C 1
ATOM 2799 O O . VAL A 1 359 ? -13.650 7.928 9.876 1.00 97.81 359 VAL A O 1
ATOM 2802 N N . GLU A 1 360 ? -11.968 6.968 11.013 1.00 97.19 360 GLU A N 1
ATOM 2803 C CA . GLU A 1 360 ? -11.881 8.030 12.016 1.00 97.19 360 GLU A CA 1
ATOM 2804 C C . GLU A 1 360 ? -11.363 9.338 11.410 1.00 97.19 360 GLU A C 1
ATOM 2806 O O . GLU A 1 360 ? -11.887 10.410 11.714 1.00 97.19 360 GLU A O 1
ATOM 2811 N N . LEU A 1 361 ? -10.390 9.256 10.499 1.00 95.44 361 LEU A N 1
ATOM 2812 C CA . LEU A 1 361 ? -9.870 10.413 9.777 1.00 95.44 361 LEU A CA 1
ATOM 2813 C C . LEU A 1 361 ? -10.977 11.137 8.997 1.00 95.44 361 LEU A C 1
ATOM 2815 O O . LEU A 1 361 ? -11.124 12.350 9.139 1.00 95.44 361 LEU A O 1
ATOM 2819 N N . ASP A 1 362 ? -11.784 10.407 8.224 1.00 95.06 362 ASP A N 1
ATOM 2820 C CA . ASP A 1 362 ? -12.904 10.973 7.459 1.00 95.06 362 ASP A CA 1
ATOM 2821 C C . ASP A 1 362 ? -13.921 11.688 8.368 1.00 95.06 362 ASP A C 1
ATOM 2823 O O . ASP A 1 362 ? -14.366 12.806 8.084 1.00 95.06 362 ASP A O 1
ATOM 2827 N N . VAL A 1 363 ? -14.236 11.097 9.525 1.00 94.81 363 VAL A N 1
ATOM 2828 C CA . VAL A 1 363 ? -15.108 11.719 10.531 1.00 94.81 363 VAL A CA 1
ATOM 2829 C C . VAL A 1 363 ? -14.505 13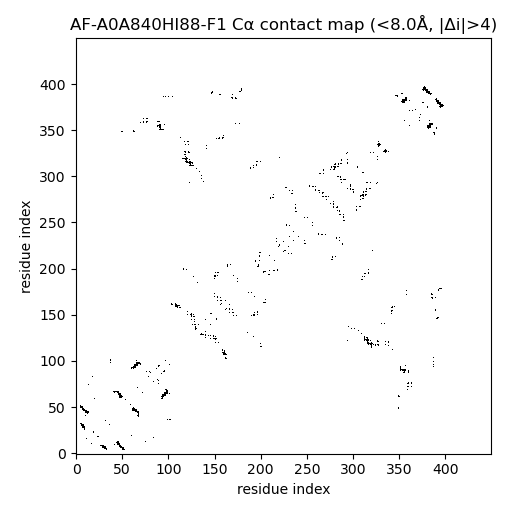.018 11.070 1.00 94.81 363 VAL A C 1
ATOM 2831 O O . VAL A 1 363 ? -15.196 14.040 11.120 1.00 94.81 363 VAL A O 1
ATOM 2834 N N . LEU A 1 364 ? -13.225 13.006 11.454 1.00 93.00 364 LEU A N 1
ATOM 2835 C CA . LEU A 1 364 ? -12.554 14.173 12.030 1.00 93.00 364 LEU A CA 1
ATOM 2836 C C . LEU A 1 364 ? -12.460 15.338 11.037 1.00 93.00 364 LEU A C 1
ATOM 2838 O O . LEU A 1 364 ? -12.668 16.490 11.435 1.00 93.00 364 LEU A O 1
ATOM 2842 N N . LEU A 1 365 ? -12.198 15.043 9.760 1.00 90.19 365 LEU A N 1
ATOM 2843 C CA . LEU A 1 365 ? -12.171 16.029 8.676 1.00 90.19 365 LEU A CA 1
ATOM 2844 C C . LEU A 1 365 ? -13.567 16.587 8.383 1.00 90.19 365 LEU A C 1
ATOM 2846 O O . LEU A 1 365 ? -13.736 17.803 8.281 1.00 90.19 365 LEU A O 1
ATOM 2850 N N . SER A 1 366 ? -14.577 15.714 8.307 1.00 89.88 366 SER A N 1
ATOM 2851 C CA . SER A 1 366 ? -15.969 16.100 8.044 1.00 89.88 366 SER A CA 1
ATOM 2852 C C . SER A 1 366 ? -16.529 17.019 9.132 1.00 89.88 366 SER A C 1
ATOM 2854 O O . SER A 1 366 ? -17.244 17.977 8.845 1.00 89.88 366 SER A O 1
ATOM 2856 N N . ALA A 1 367 ? -16.187 16.752 10.393 1.00 85.88 367 ALA A N 1
ATOM 2857 C CA . ALA A 1 367 ? -16.739 17.466 11.537 1.00 85.88 367 ALA A CA 1
ATOM 2858 C C . ALA A 1 367 ? -16.075 18.834 11.807 1.00 85.88 367 ALA A C 1
ATOM 2860 O O . ALA A 1 367 ? -16.478 19.522 12.745 1.00 85.88 367 ALA A O 1
ATOM 2861 N N . LYS A 1 368 ? -15.058 19.242 11.022 1.00 79.88 368 LYS A N 1
ATOM 2862 C CA . LYS A 1 368 ? -14.256 20.471 11.238 1.00 79.88 368 LYS A CA 1
ATOM 2863 C C . LYS A 1 368 ? -13.827 20.652 12.706 1.00 79.88 368 LYS A C 1
ATOM 2865 O O . LYS A 1 368 ? -13.790 21.765 13.232 1.00 79.88 368 LYS A O 1
ATOM 2870 N N . THR A 1 369 ? -13.544 19.546 13.394 1.00 69.19 369 THR A N 1
ATOM 2871 C CA . THR A 1 369 ? -13.266 19.563 14.835 1.00 69.19 369 THR A CA 1
ATOM 2872 C C . THR A 1 369 ? -11.886 20.149 15.124 1.00 69.19 369 THR A C 1
ATOM 2874 O O . THR A 1 369 ? -10.946 20.005 14.341 1.00 69.19 369 THR A O 1
ATOM 2877 N N . GLN A 1 370 ? -11.727 20.767 16.300 1.00 68.56 370 GLN A N 1
ATOM 2878 C CA . GLN A 1 370 ? -10.424 21.263 16.767 1.00 68.56 370 GLN A CA 1
ATOM 2879 C C . GLN A 1 370 ? -9.368 20.144 16.864 1.00 68.56 370 GLN A C 1
ATOM 2881 O O . GLN A 1 370 ? -8.182 20.400 16.659 1.00 68.56 370 GLN A O 1
ATOM 2886 N N . ILE A 1 371 ? -9.801 18.905 17.136 1.00 66.19 371 ILE A N 1
ATOM 2887 C CA . ILE A 1 371 ? -8.938 17.718 17.213 1.00 66.19 371 ILE A CA 1
ATOM 2888 C C . ILE A 1 371 ? -8.305 17.428 15.851 1.00 66.19 371 ILE A C 1
ATOM 2890 O O . ILE A 1 371 ? -7.091 17.241 15.783 1.00 66.19 371 ILE A O 1
ATOM 2894 N N . GLY A 1 372 ? -9.093 17.488 14.769 1.00 67.44 372 GLY A N 1
ATOM 2895 C CA . GLY A 1 372 ? -8.570 17.384 13.406 1.00 67.44 372 GLY A CA 1
ATOM 2896 C C . GLY A 1 372 ? -7.476 18.422 13.147 1.00 67.44 372 GLY A C 1
ATOM 2897 O O . GLY A 1 372 ? -6.402 18.081 12.663 1.00 67.44 372 GLY A O 1
ATOM 2898 N N . GLY A 1 373 ? -7.682 19.664 13.594 1.00 71.12 373 GLY A N 1
ATOM 2899 C CA . GLY A 1 373 ? -6.674 20.720 13.489 1.00 71.12 373 GLY A CA 1
ATOM 2900 C C . GLY A 1 373 ? -5.369 20.413 14.234 1.00 71.12 373 GLY A C 1
ATOM 2901 O O . GLY A 1 373 ? -4.295 20.642 13.690 1.00 71.12 373 GLY A O 1
ATOM 2902 N N . SER A 1 374 ? -5.426 19.885 15.462 1.00 75.31 374 SER A N 1
ATOM 2903 C CA . SER A 1 374 ? -4.211 19.555 16.227 1.00 75.31 374 SER A CA 1
ATOM 2904 C C . SER A 1 374 ? -3.462 18.352 15.662 1.00 75.31 374 SER A C 1
ATOM 2906 O O . SER A 1 374 ? -2.234 18.327 15.709 1.00 75.31 374 SER A O 1
ATOM 2908 N N . LEU A 1 375 ? -4.184 17.351 15.163 1.00 76.62 375 LEU A N 1
ATOM 2909 C CA . LEU A 1 375 ? -3.583 16.154 14.590 1.00 76.62 375 LEU A CA 1
ATOM 2910 C C . LEU A 1 375 ? -2.862 16.491 13.276 1.00 76.62 375 LEU A C 1
ATOM 2912 O O . LEU A 1 375 ? -1.722 16.083 13.083 1.00 76.62 375 LEU A O 1
ATOM 2916 N N . MET A 1 376 ? -3.475 17.342 12.446 1.00 74.94 376 MET A N 1
ATOM 2917 C CA . MET A 1 376 ? -2.898 17.819 11.182 1.00 74.94 376 MET A CA 1
ATOM 2918 C C . MET A 1 376 ? -1.722 18.788 11.354 1.00 74.94 376 MET A C 1
ATOM 2920 O O . MET A 1 376 ? -1.000 19.036 10.395 1.00 74.94 376 MET A O 1
ATOM 2924 N N . ARG A 1 377 ? -1.486 19.322 12.563 1.00 74.88 377 ARG A N 1
ATOM 2925 C CA . ARG A 1 377 ? -0.265 20.094 12.869 1.00 74.88 377 ARG A CA 1
ATOM 2926 C C . ARG A 1 377 ? 0.972 19.216 13.017 1.00 74.88 377 ARG A C 1
ATOM 2928 O O . ARG A 1 377 ? 2.085 19.732 12.953 1.00 74.88 377 ARG A O 1
ATOM 2935 N N . ARG A 1 378 ? 0.809 17.911 13.253 1.00 78.06 378 ARG A N 1
ATOM 2936 C CA . ARG A 1 378 ? 1.949 16.994 13.235 1.00 78.06 378 ARG A CA 1
ATOM 2937 C C . ARG A 1 378 ? 2.476 16.935 11.811 1.00 78.06 378 ARG A C 1
ATOM 2939 O O . ARG A 1 378 ? 1.699 16.780 10.881 1.00 78.06 378 ARG A O 1
ATOM 2946 N N . GLN A 1 379 ? 3.795 16.975 11.642 1.00 84.06 379 GLN A N 1
ATOM 2947 C CA . GLN A 1 379 ? 4.420 16.848 10.317 1.00 84.06 379 GLN A CA 1
ATOM 2948 C C . GLN A 1 379 ? 3.988 15.568 9.586 1.00 84.06 379 GLN A C 1
ATOM 2950 O O . GLN A 1 379 ? 3.997 15.501 8.357 1.00 84.06 379 GLN A O 1
ATOM 2955 N N . ARG A 1 380 ? 3.608 14.541 10.349 1.00 89.44 380 ARG A N 1
ATOM 2956 C CA . ARG A 1 380 ? 3.212 13.239 9.844 1.00 89.44 380 ARG A CA 1
ATOM 2957 C C . ARG A 1 380 ? 2.149 12.621 10.736 1.00 89.44 380 ARG A C 1
ATOM 2959 O O . ARG A 1 380 ? 2.237 12.717 11.959 1.00 89.44 380 ARG A O 1
ATOM 2966 N N . VAL A 1 381 ? 1.207 11.952 10.089 1.00 92.88 381 VAL A N 1
ATOM 2967 C CA . VAL A 1 381 ? 0.155 11.168 10.726 1.00 92.88 381 VAL A CA 1
ATOM 2968 C C . VAL A 1 381 ? 0.108 9.800 10.047 1.00 92.88 381 VAL A C 1
ATOM 2970 O O . VAL A 1 381 ? -0.030 9.727 8.824 1.00 92.88 381 VAL A O 1
ATOM 2973 N N . GLU A 1 382 ? 0.262 8.728 10.821 1.00 95.62 382 GLU A N 1
ATOM 2974 C CA . GLU A 1 382 ? 0.106 7.350 10.341 1.00 95.62 382 GLU A CA 1
ATOM 2975 C C . GLU A 1 382 ? -1.381 6.975 10.338 1.00 95.62 382 GLU A C 1
ATOM 2977 O O . GLU A 1 382 ? -2.069 7.099 11.352 1.00 95.62 382 GLU A O 1
ATOM 2982 N N . VAL A 1 383 ? -1.871 6.482 9.207 1.00 97.12 383 VAL A N 1
ATOM 2983 C CA . VAL A 1 383 ? -3.271 6.139 8.976 1.00 97.12 383 VAL A CA 1
ATOM 2984 C C . VAL A 1 383 ? -3.383 4.661 8.613 1.00 97.12 383 VAL A C 1
ATOM 2986 O O . VAL A 1 383 ? -2.791 4.220 7.628 1.00 97.12 383 VAL A O 1
ATOM 2989 N N . GLU A 1 384 ? -4.155 3.890 9.377 1.00 98.19 384 GLU A N 1
ATOM 2990 C CA . GLU A 1 384 ? -4.558 2.530 8.997 1.00 98.19 384 GLU A CA 1
ATOM 2991 C C . GLU A 1 384 ? -5.697 2.621 7.968 1.00 98.19 384 GLU A C 1
ATOM 2993 O O . GLU A 1 384 ? -6.824 3.005 8.289 1.00 98.19 384 GLU A O 1
ATOM 2998 N N . ILE A 1 385 ? -5.387 2.330 6.701 1.00 98.00 385 ILE A N 1
ATOM 2999 C CA . ILE A 1 385 ? -6.343 2.410 5.579 1.00 98.00 385 ILE A CA 1
ATOM 3000 C C . ILE A 1 385 ? -7.141 1.118 5.392 1.00 98.00 385 ILE A C 1
ATOM 3002 O O . ILE A 1 385 ? -8.239 1.137 4.843 1.00 98.00 385 ILE A O 1
ATOM 3006 N N . TYR A 1 386 ? -6.603 0.014 5.896 1.00 98.12 386 TYR A N 1
ATOM 3007 C CA . TYR A 1 386 ? -7.247 -1.287 6.033 1.00 98.12 386 TYR A CA 1
ATOM 3008 C C . TYR A 1 386 ? -6.568 -1.998 7.212 1.00 98.12 386 TYR A C 1
ATOM 3010 O O . TYR A 1 386 ? -5.401 -1.684 7.461 1.00 98.12 386 TYR A O 1
ATOM 3018 N N . PRO A 1 387 ? -7.215 -2.922 7.948 1.00 97.62 387 PRO A N 1
ATOM 3019 C CA . PRO A 1 387 ? -6.569 -3.601 9.069 1.00 97.62 387 PRO A CA 1
ATOM 3020 C C . PRO A 1 387 ? -5.139 -4.065 8.745 1.00 97.62 387 PRO A C 1
ATOM 3022 O O . PRO A 1 387 ? -4.925 -4.810 7.786 1.00 97.62 387 PRO A O 1
ATOM 3025 N N . LEU A 1 388 ? -4.157 -3.640 9.549 1.00 97.12 388 LEU A N 1
ATOM 3026 C CA . LEU A 1 388 ? -2.731 -3.989 9.400 1.00 97.12 388 LEU A CA 1
ATOM 3027 C C . LEU A 1 388 ? -2.033 -3.413 8.147 1.00 97.12 388 LEU A C 1
ATOM 3029 O O . LEU A 1 388 ? -0.884 -3.753 7.844 1.00 97.12 388 LEU A O 1
ATOM 3033 N N . ILE A 1 389 ? -2.721 -2.543 7.403 1.00 97.69 389 ILE A N 1
ATOM 3034 C CA . ILE A 1 389 ? -2.195 -1.788 6.266 1.00 97.69 389 ILE A CA 1
ATOM 3035 C C . ILE A 1 389 ? -2.185 -0.315 6.644 1.00 97.69 389 ILE A C 1
ATOM 3037 O O . ILE A 1 389 ? -3.210 0.371 6.635 1.00 97.69 389 ILE A O 1
ATOM 3041 N N . THR A 1 390 ? -0.996 0.176 6.968 1.00 97.31 390 THR A N 1
ATOM 3042 C CA . THR A 1 390 ? -0.778 1.569 7.337 1.00 97.31 390 THR A CA 1
ATOM 3043 C C . THR A 1 390 ? -0.088 2.330 6.217 1.00 97.31 390 THR A C 1
ATOM 3045 O O . THR A 1 390 ? 0.730 1.800 5.463 1.00 97.31 390 THR A O 1
ATOM 3048 N N . THR A 1 391 ? -0.423 3.607 6.113 1.00 96.44 391 THR A N 1
ATOM 3049 C CA . THR A 1 391 ? 0.295 4.580 5.295 1.00 96.44 391 THR A CA 1
ATOM 3050 C C . THR A 1 391 ? 0.413 5.891 6.060 1.00 96.44 391 THR A C 1
ATOM 3052 O O . THR A 1 391 ? -0.127 6.018 7.151 1.00 96.44 391 THR A O 1
ATOM 3055 N N . ALA A 1 392 ? 1.110 6.881 5.514 1.00 93.25 392 ALA A N 1
ATOM 3056 C CA . ALA A 1 392 ? 1.240 8.178 6.159 1.00 93.25 392 ALA A CA 1
ATOM 3057 C C . ALA A 1 392 ? 0.775 9.325 5.266 1.00 93.25 392 ALA A C 1
ATOM 3059 O O . ALA A 1 392 ? 1.031 9.367 4.055 1.00 93.25 392 ALA A O 1
ATOM 3060 N N . ILE A 1 393 ? 0.145 10.298 5.915 1.00 91.69 393 ILE A N 1
ATOM 3061 C CA . ILE A 1 393 ? -0.163 11.609 5.353 1.00 91.69 393 ILE A CA 1
ATOM 3062 C C . ILE A 1 393 ? 0.78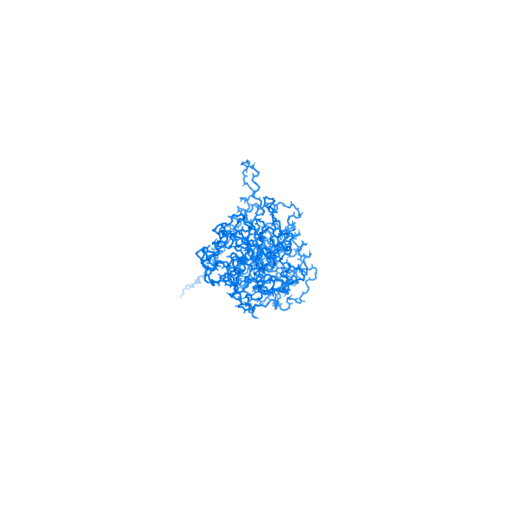2 12.649 5.959 1.00 91.69 393 ILE A C 1
ATOM 3064 O O . ILE A 1 393 ? 1.205 12.536 7.115 1.00 91.69 393 ILE A O 1
ATOM 3068 N N . ARG A 1 394 ? 1.157 13.640 5.149 1.00 86.19 394 ARG A N 1
ATOM 3069 C CA . ARG A 1 394 ? 1.859 14.828 5.640 1.00 86.19 394 ARG A CA 1
ATOM 3070 C C . ARG A 1 394 ? 0.816 15.754 6.247 1.00 86.19 394 ARG A C 1
ATOM 3072 O O . ARG A 1 394 ? -0.270 15.891 5.688 1.00 86.19 394 ARG A O 1
ATOM 3079 N N . GLY A 1 395 ? 1.118 16.305 7.414 1.00 79.25 395 GLY A N 1
ATOM 3080 C CA . GLY A 1 395 ? 0.265 17.333 7.990 1.00 79.25 395 GLY A CA 1
ATOM 3081 C C . GLY A 1 395 ? 0.487 18.660 7.282 1.00 79.25 395 GLY A C 1
ATOM 3082 O O . GLY A 1 395 ? 1.621 18.995 6.936 1.00 79.25 395 GLY A O 1
ATOM 3083 N N . THR A 1 396 ? -0.589 19.425 7.122 1.00 70.69 396 THR A N 1
ATOM 3084 C CA . THR A 1 396 ? -0.537 20.807 6.650 1.00 70.69 396 THR A CA 1
ATOM 3085 C C . THR A 1 396 ? 0.174 21.645 7.722 1.00 70.69 396 THR A C 1
ATOM 3087 O O . THR A 1 396 ? -0.469 22.179 8.636 1.00 70.69 396 THR A O 1
ATOM 3090 N N . THR A 1 397 ? 1.500 21.787 7.674 1.00 64.19 397 THR A N 1
ATOM 3091 C CA . THR A 1 397 ? 2.159 22.869 8.415 1.00 64.19 397 THR A CA 1
ATOM 3092 C C . THR A 1 397 ? 1.773 24.158 7.717 1.00 64.19 397 THR A C 1
ATOM 3094 O O . THR A 1 397 ? 2.423 24.578 6.770 1.00 64.19 397 THR A O 1
ATOM 3097 N N . SER A 1 398 ? 0.653 24.752 8.131 1.00 58.31 398 SER A N 1
ATOM 3098 C CA . SER A 1 398 ? 0.241 26.068 7.662 1.00 58.31 398 SER A CA 1
ATOM 3099 C C . SER A 1 398 ? 1.346 27.064 8.021 1.00 58.31 398 SER A C 1
ATOM 3101 O O . SER A 1 398 ? 1.326 27.633 9.109 1.00 58.31 398 SER A O 1
ATOM 3103 N N . GLU A 1 399 ? 2.268 27.318 7.090 1.00 55.88 399 GLU A N 1
ATOM 3104 C CA . GLU A 1 399 ? 3.295 28.369 7.146 1.00 55.88 399 GLU A CA 1
ATOM 3105 C C . GLU A 1 399 ? 2.692 29.788 7.124 1.00 55.88 399 GLU A C 1
ATOM 3107 O O . GLU A 1 399 ? 3.393 30.781 6.933 1.00 55.88 399 GLU A O 1
ATOM 3112 N N . ARG A 1 400 ? 1.379 29.937 7.352 1.00 51.56 400 ARG A N 1
ATOM 3113 C CA . ARG A 1 400 ? 0.772 31.241 7.620 1.00 51.56 400 ARG A CA 1
ATOM 3114 C C . ARG A 1 400 ? 1.319 31.790 8.929 1.00 51.56 400 ARG A C 1
ATOM 3116 O O . ARG A 1 400 ? 0.757 31.509 9.979 1.00 51.56 400 ARG A O 1
ATOM 3123 N N . GLY A 1 401 ? 2.387 32.578 8.806 1.00 47.56 401 GLY A N 1
ATOM 3124 C CA . GLY A 1 401 ? 2.972 33.525 9.754 1.00 47.56 401 GLY A CA 1
ATOM 3125 C C . GLY A 1 401 ? 2.177 33.768 11.032 1.00 47.56 401 GLY A C 1
ATOM 3126 O O . GLY A 1 401 ? 1.582 34.831 11.213 1.00 47.56 401 GLY A O 1
ATOM 3127 N N . VAL A 1 402 ? 2.207 32.799 11.945 1.00 46.97 402 VAL A N 1
ATOM 3128 C CA . VAL A 1 402 ? 1.803 33.015 13.326 1.00 46.97 402 VAL A CA 1
ATOM 3129 C C . VAL A 1 402 ? 2.986 33.702 13.986 1.00 46.97 402 VAL A C 1
ATOM 3131 O O . VAL A 1 402 ? 3.947 33.067 14.408 1.00 46.97 402 VAL A O 1
ATOM 3134 N N . SER A 1 403 ? 2.901 35.034 14.014 1.00 47.47 403 SER A N 1
ATOM 3135 C CA . SER A 1 403 ? 3.416 35.861 15.104 1.00 47.47 403 SER A CA 1
ATOM 3136 C C . SER A 1 403 ? 3.389 35.058 16.404 1.00 47.47 403 SER A C 1
ATOM 3138 O O . SER A 1 403 ? 2.336 34.537 16.766 1.00 47.47 403 SER A O 1
ATOM 3140 N N . GLU A 1 404 ? 4.552 34.934 17.045 1.00 41.69 404 GLU A N 1
ATOM 3141 C CA . GLU A 1 404 ? 4.807 34.243 18.311 1.00 41.69 404 GLU A CA 1
ATOM 3142 C C . GLU A 1 404 ? 3.767 34.599 19.393 1.00 41.69 404 GLU A C 1
ATOM 3144 O O . GLU A 1 404 ? 3.965 35.458 20.249 1.00 41.69 404 GLU A O 1
ATOM 3149 N N . GLY A 1 405 ? 2.617 33.933 19.360 1.00 47.34 405 GLY A N 1
ATOM 3150 C CA . GLY A 1 405 ? 1.655 33.875 20.447 1.00 47.34 405 GLY A CA 1
ATOM 3151 C C . GLY A 1 405 ? 1.924 32.585 21.216 1.00 47.34 405 GLY A C 1
ATOM 3152 O O . GLY A 1 405 ? 1.890 31.517 20.605 1.00 47.34 405 GLY A O 1
ATOM 3153 N N . PRO A 1 406 ? 2.214 32.633 22.526 1.00 48.91 406 PRO A N 1
ATOM 3154 C CA . PRO A 1 406 ? 2.812 31.505 23.223 1.00 48.91 406 PRO A CA 1
ATOM 3155 C C . PRO A 1 406 ? 1.865 30.301 23.260 1.00 48.91 406 PRO A C 1
ATOM 3157 O O . PRO A 1 406 ? 0.725 30.397 23.728 1.00 48.91 406 PRO A O 1
ATOM 3160 N N . GLU A 1 407 ? 2.389 29.159 22.808 1.00 46.22 407 GLU A N 1
ATOM 3161 C CA . GLU A 1 407 ? 1.840 27.802 22.869 1.00 46.22 407 GLU A CA 1
ATOM 3162 C C . GLU A 1 407 ? 1.483 27.375 24.307 1.00 46.22 407 GLU A C 1
ATOM 3164 O O . GLU A 1 407 ? 2.155 26.568 24.944 1.00 46.22 407 GLU A O 1
ATOM 3169 N N . ARG A 1 408 ? 0.397 27.915 24.865 1.00 52.41 408 ARG A N 1
ATOM 3170 C CA . ARG A 1 408 ? -0.032 27.625 26.245 1.00 52.41 408 ARG A CA 1
ATOM 3171 C C . ARG A 1 408 ? -1.053 26.494 26.383 1.00 52.41 408 ARG A C 1
ATOM 3173 O O . ARG A 1 408 ? -1.453 26.205 27.509 1.00 52.41 408 ARG A O 1
ATOM 3180 N N . SER A 1 409 ? -1.498 25.844 25.302 1.00 51.16 409 SER A N 1
ATOM 3181 C CA . SER A 1 409 ? -2.544 24.808 25.414 1.00 51.16 409 SER A CA 1
ATOM 3182 C C . SER A 1 409 ? -2.020 23.369 25.446 1.00 51.16 409 SER A C 1
ATOM 3184 O O . SER A 1 409 ? -2.613 22.551 26.143 1.00 51.16 409 SER A O 1
ATOM 3186 N N . PHE A 1 410 ? -0.898 23.052 24.786 1.00 50.75 410 PHE A N 1
ATOM 3187 C CA . PHE A 1 410 ? -0.369 21.679 24.766 1.00 50.75 410 PHE A CA 1
ATOM 3188 C C . PHE A 1 410 ? 0.457 21.342 26.018 1.00 50.75 410 PHE A C 1
ATOM 3190 O O . PHE A 1 410 ? 0.301 20.258 26.581 1.00 50.75 410 PHE A O 1
ATOM 3197 N N . GLY A 1 411 ? 1.231 22.310 26.534 1.00 46.75 411 GLY A N 1
ATOM 3198 C CA . GLY A 1 411 ? 1.952 22.173 27.807 1.00 46.75 411 GLY A CA 1
ATOM 3199 C C . GLY A 1 411 ? 1.021 21.836 28.974 1.00 46.75 411 GLY A C 1
ATOM 3200 O O . GLY A 1 411 ? 1.290 20.908 29.720 1.00 46.75 411 GLY A O 1
ATOM 3201 N N . ARG A 1 412 ? -0.170 22.453 29.037 1.00 49.66 412 ARG A N 1
ATOM 3202 C CA . ARG A 1 412 ? -1.151 22.168 30.100 1.00 49.66 412 ARG A CA 1
ATOM 3203 C C . ARG A 1 412 ? -1.657 20.729 30.107 1.00 49.66 412 ARG A C 1
ATOM 3205 O O . ARG A 1 412 ? -1.984 20.233 31.176 1.00 49.66 412 ARG A O 1
ATOM 3212 N N . SER A 1 413 ? -1.743 20.060 28.956 1.00 50.25 413 SER A N 1
ATOM 3213 C CA . SER A 1 413 ? -2.215 18.670 28.904 1.00 50.25 413 SER A CA 1
ATOM 3214 C C . SER A 1 413 ? -1.121 17.686 29.324 1.00 50.25 413 SER A C 1
ATOM 3216 O O . SER A 1 413 ? -1.419 16.711 30.008 1.00 50.25 413 SER A O 1
ATOM 3218 N N . LEU A 1 414 ? 0.142 17.965 28.983 1.00 52.31 414 LEU A N 1
ATOM 3219 C CA . LEU A 1 414 ? 1.290 17.190 29.464 1.00 52.31 414 LEU A CA 1
ATOM 3220 C C . LEU A 1 414 ? 1.588 17.457 30.943 1.00 52.31 414 LEU A C 1
ATOM 3222 O O . LEU A 1 414 ? 1.903 16.515 31.660 1.00 52.31 414 LEU A O 1
ATOM 3226 N N . ASP A 1 415 ? 1.390 18.684 31.426 1.00 52.47 415 ASP A N 1
ATOM 3227 C CA . ASP A 1 415 ? 1.487 19.027 32.849 1.00 52.47 415 ASP A CA 1
ATOM 3228 C C . ASP A 1 415 ? 0.373 18.354 33.662 1.00 52.47 415 ASP A C 1
ATOM 3230 O O . ASP A 1 415 ? 0.608 17.900 34.780 1.00 52.47 415 ASP A O 1
ATOM 3234 N N . LEU A 1 416 ? -0.834 18.221 33.097 1.00 64.25 416 LEU A N 1
ATOM 3235 C CA . LEU A 1 416 ? -1.938 17.501 33.739 1.00 64.25 416 LEU A CA 1
ATOM 3236 C C . LEU A 1 416 ? -1.668 15.988 33.801 1.00 64.25 416 LEU A C 1
ATOM 3238 O O . LEU A 1 416 ? -1.940 15.356 34.822 1.00 64.25 416 LEU A O 1
ATOM 3242 N N . ILE A 1 417 ? -1.114 15.408 32.729 1.00 70.31 417 ILE A N 1
ATOM 3243 C CA . ILE A 1 417 ? -0.724 13.990 32.682 1.00 70.31 417 ILE A CA 1
ATOM 3244 C C . ILE A 1 417 ? 0.466 13.731 33.616 1.00 70.31 417 ILE A C 1
ATOM 3246 O O . ILE A 1 417 ? 0.427 12.788 34.402 1.00 70.31 417 ILE A O 1
ATOM 3250 N N . GLY A 1 418 ? 1.485 14.593 33.599 1.00 75.00 418 GLY A N 1
ATOM 3251 C CA . GLY A 1 418 ? 2.633 14.529 34.503 1.00 75.00 418 GLY A CA 1
ATOM 3252 C C . GLY A 1 418 ? 2.234 14.717 35.968 1.00 75.00 418 GLY A C 1
ATOM 3253 O O . GLY A 1 418 ? 2.726 13.998 36.835 1.00 75.00 418 GLY A O 1
ATOM 3254 N N . GLY A 1 419 ? 1.279 15.611 36.245 1.00 78.38 419 GLY A N 1
ATOM 3255 C CA . GLY A 1 419 ? 0.685 15.798 37.568 1.00 78.38 419 GLY A CA 1
ATOM 3256 C C . GLY A 1 419 ? -0.007 14.533 38.075 1.00 78.38 419 GLY A C 1
ATOM 3257 O O . GLY A 1 419 ? 0.293 14.074 39.176 1.00 78.38 419 GLY A O 1
ATOM 3258 N N . ARG A 1 420 ? -0.852 13.906 37.246 1.00 72.19 420 ARG A N 1
ATOM 3259 C CA . ARG A 1 420 ? -1.535 12.649 37.601 1.00 72.19 420 ARG A CA 1
ATOM 3260 C C . ARG A 1 420 ? -0.582 11.463 37.744 1.00 72.19 420 ARG A C 1
ATOM 3262 O O . ARG A 1 420 ? -0.792 10.622 38.613 1.00 72.19 420 ARG A O 1
ATOM 3269 N N . LEU A 1 421 ? 0.478 11.396 36.937 1.00 76.81 421 LEU A N 1
ATOM 3270 C CA . LEU A 1 421 ? 1.501 10.352 37.049 1.00 76.81 421 LEU A CA 1
ATOM 3271 C C . LEU A 1 421 ? 2.295 10.486 38.358 1.00 76.81 421 LEU A C 1
ATOM 3273 O O . LEU A 1 421 ? 2.533 9.492 39.042 1.00 76.81 421 LEU A O 1
ATOM 3277 N N . ASN A 1 422 ? 2.662 11.713 38.735 1.00 76.94 422 ASN A N 1
ATOM 3278 C CA . ASN A 1 422 ? 3.341 11.987 40.002 1.00 76.94 422 ASN A CA 1
ATOM 3279 C C . ASN A 1 422 ? 2.443 11.694 41.212 1.00 76.94 422 ASN A C 1
ATOM 3281 O O . ASN A 1 422 ? 2.921 11.159 42.210 1.00 76.94 422 ASN A O 1
ATOM 3285 N N . GLU A 1 423 ? 1.144 11.983 41.116 1.00 83.00 423 GLU A N 1
ATOM 3286 C CA . GLU A 1 423 ? 0.162 11.659 42.155 1.00 83.00 423 GLU A CA 1
ATOM 3287 C C . GLU A 1 423 ? -0.018 10.138 42.316 1.00 83.00 423 GLU A C 1
ATOM 3289 O O . GLU A 1 423 ? 0.023 9.618 43.433 1.00 83.00 423 GLU A O 1
ATOM 3294 N N . ALA A 1 424 ? -0.094 9.397 41.205 1.00 82.00 424 ALA A N 1
ATOM 3295 C CA . ALA A 1 424 ? -0.132 7.934 41.217 1.00 82.00 424 ALA A CA 1
ATOM 3296 C C . ALA A 1 424 ? 1.156 7.318 41.801 1.00 82.00 424 ALA A C 1
ATOM 3298 O O . ALA A 1 424 ? 1.094 6.388 42.609 1.00 82.00 424 ALA A O 1
ATOM 3299 N N . LEU A 1 425 ? 2.330 7.860 41.454 1.00 83.44 425 LEU A N 1
ATOM 3300 C CA . LEU A 1 425 ? 3.614 7.445 42.034 1.00 83.44 425 LEU A CA 1
ATOM 3301 C C . LEU A 1 425 ? 3.692 7.741 43.539 1.00 83.44 425 LEU A C 1
ATOM 3303 O O . LEU A 1 425 ? 4.214 6.921 44.297 1.00 83.44 425 LEU A O 1
ATOM 3307 N N . ALA A 1 426 ? 3.148 8.874 43.989 1.00 84.88 426 ALA A N 1
ATOM 3308 C CA . ALA A 1 426 ? 3.077 9.219 45.406 1.00 84.88 426 ALA A CA 1
ATOM 3309 C C . ALA A 1 426 ? 2.154 8.265 46.185 1.00 84.88 426 ALA A C 1
ATOM 3311 O O . ALA A 1 426 ? 2.530 7.798 47.262 1.00 84.88 426 ALA A O 1
ATOM 3312 N N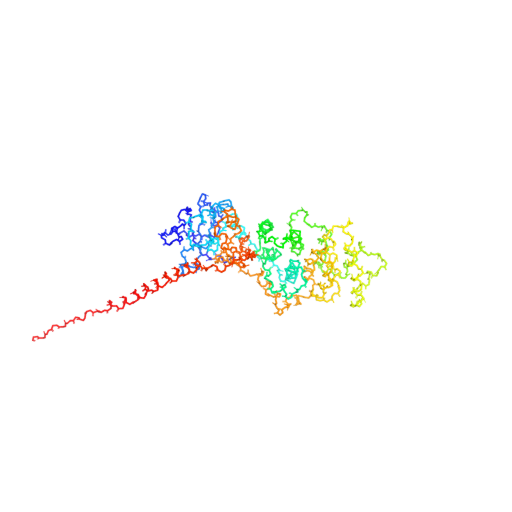 . MET A 1 427 ? 0.994 7.901 45.625 1.00 85.31 42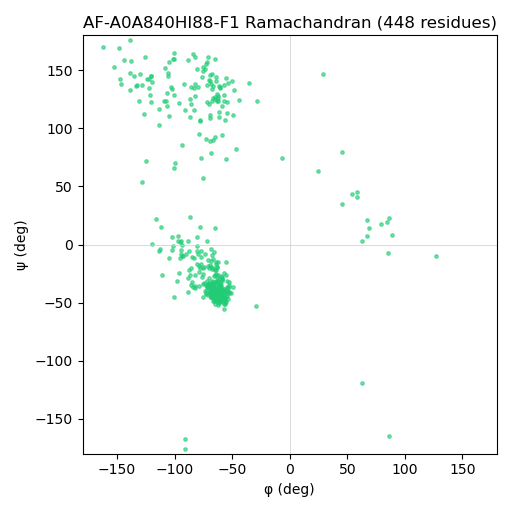7 MET A N 1
ATOM 3313 C CA . MET A 1 427 ? 0.097 6.901 46.220 1.00 85.31 427 MET A CA 1
ATOM 3314 C C . MET A 1 427 ? 0.753 5.520 46.330 1.00 85.31 427 MET A C 1
ATOM 3316 O O . MET A 1 427 ? 0.671 4.884 47.381 1.00 85.31 427 MET A O 1
ATOM 3320 N N . LEU A 1 428 ? 1.459 5.067 45.290 1.00 88.69 428 LEU A N 1
ATOM 3321 C CA . LEU A 1 428 ? 2.193 3.796 45.328 1.00 88.69 428 LEU A CA 1
ATOM 3322 C C . LEU A 1 428 ? 3.298 3.796 46.390 1.00 88.69 428 LEU A C 1
ATOM 3324 O O . LEU A 1 428 ? 3.524 2.782 47.053 1.00 88.69 428 LEU A O 1
ATOM 3328 N N . LYS A 1 429 ? 3.970 4.934 46.588 1.00 87.81 429 LYS A N 1
ATOM 3329 C CA . LYS A 1 429 ? 4.988 5.085 47.629 1.00 87.81 429 LYS A CA 1
ATOM 3330 C C . LYS A 1 429 ? 4.382 5.019 49.035 1.00 87.81 429 LYS A C 1
ATOM 3332 O O . LYS A 1 429 ? 4.924 4.315 49.883 1.00 87.81 429 LYS A O 1
ATOM 3337 N N . LEU A 1 430 ? 3.231 5.657 49.258 1.00 85.56 430 LEU A N 1
ATOM 3338 C CA . LEU A 1 430 ? 2.495 5.580 50.527 1.00 85.56 430 LEU A CA 1
ATOM 3339 C C . LEU A 1 430 ? 2.010 4.159 50.842 1.00 85.56 430 LEU A C 1
ATOM 3341 O O . LEU A 1 430 ? 2.130 3.716 51.980 1.00 85.56 430 LEU A O 1
ATOM 3345 N N . LEU A 1 431 ? 1.511 3.423 49.846 1.00 84.25 431 LEU A N 1
ATOM 3346 C CA . LEU A 1 431 ? 1.103 2.024 50.026 1.00 84.25 431 LEU A CA 1
ATOM 3347 C C . LEU A 1 431 ? 2.294 1.120 50.370 1.00 84.25 431 LEU A C 1
ATOM 3349 O O . LEU A 1 431 ? 2.180 0.243 51.225 1.00 84.25 431 LEU A O 1
ATOM 3353 N N . ARG A 1 432 ? 3.455 1.368 49.753 1.00 84.75 432 ARG A N 1
ATOM 3354 C CA . ARG A 1 432 ? 4.696 0.645 50.056 1.00 84.75 432 ARG A CA 1
ATOM 3355 C C . ARG A 1 432 ? 5.199 0.928 51.474 1.00 84.75 432 ARG A C 1
ATOM 3357 O O . ARG A 1 432 ? 5.568 -0.002 52.176 1.00 84.75 432 ARG A O 1
ATOM 3364 N N . GLU A 1 433 ? 5.190 2.186 51.904 1.00 86.50 433 GLU A N 1
ATOM 3365 C CA . GLU A 1 433 ? 5.649 2.584 53.244 1.00 86.50 433 GLU A CA 1
ATOM 3366 C C . GLU A 1 433 ? 4.643 2.219 54.354 1.00 86.50 433 GLU A C 1
ATOM 3368 O O . GLU A 1 433 ? 5.033 2.011 55.504 1.00 86.50 433 GLU A O 1
ATOM 3373 N N . GLY A 1 434 ? 3.353 2.104 54.022 1.00 73.44 434 GLY A N 1
ATOM 3374 C CA . GLY A 1 434 ? 2.308 1.635 54.934 1.00 73.44 434 GLY A CA 1
ATOM 3375 C C . GLY A 1 434 ? 2.382 0.133 55.225 1.00 73.44 434 GLY A C 1
ATOM 3376 O O . GLY A 1 434 ? 2.159 -0.274 56.364 1.00 73.44 434 GLY A O 1
ATOM 3377 N N . GLY A 1 435 ? 2.762 -0.683 54.235 1.00 71.25 435 GLY A N 1
ATOM 3378 C CA . GLY A 1 435 ? 2.889 -2.139 54.389 1.00 71.25 435 GLY A CA 1
ATOM 3379 C C . GLY A 1 435 ? 3.995 -2.582 55.356 1.00 71.25 435 GLY A C 1
ATOM 3380 O O . GLY A 1 435 ? 3.864 -3.614 56.008 1.00 71.25 435 GLY A O 1
ATOM 3381 N N . ASP A 1 436 ? 5.045 -1.774 55.527 1.00 62.88 436 ASP A N 1
ATOM 3382 C CA . ASP A 1 436 ? 6.173 -2.107 56.409 1.00 62.88 436 ASP A CA 1
ATOM 3383 C C . ASP A 1 436 ? 5.888 -1.852 57.904 1.00 62.88 436 ASP A C 1
ATOM 3385 O O . ASP A 1 436 ? 6.680 -2.245 58.764 1.00 62.88 436 ASP A O 1
ATOM 3389 N N . ARG A 1 437 ? 4.757 -1.220 58.262 1.00 57.59 437 ARG A N 1
ATOM 3390 C CA . ARG A 1 437 ? 4.450 -0.860 59.662 1.00 57.59 437 ARG A CA 1
ATOM 3391 C C . ARG A 1 437 ? 3.583 -1.861 60.429 1.00 57.59 437 ARG A C 1
ATOM 3393 O O . ARG A 1 437 ? 3.547 -1.776 61.655 1.00 57.59 437 ARG A O 1
ATOM 3400 N N . GLU A 1 438 ? 2.964 -2.846 59.779 1.00 55.75 438 GLU A N 1
ATOM 3401 C CA . GLU A 1 438 ? 2.091 -3.824 60.463 1.00 55.75 438 GLU A CA 1
ATOM 3402 C C . GLU A 1 438 ? 2.770 -5.164 60.824 1.00 55.75 438 GLU A C 1
ATOM 3404 O O . GLU A 1 438 ? 2.161 -6.028 61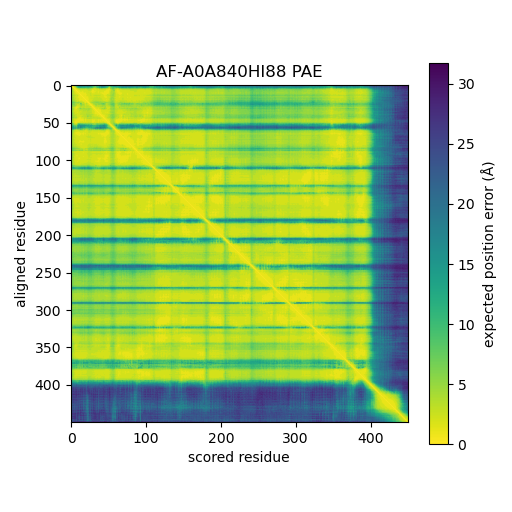.449 1.00 55.75 438 GLU A O 1
ATOM 3409 N N . GLY A 1 439 ? 4.072 -5.327 60.556 1.00 54.00 439 GLY A N 1
ATOM 3410 C CA . GLY A 1 439 ? 4.845 -6.530 60.921 1.00 54.00 439 GLY A CA 1
ATOM 3411 C C . GLY A 1 439 ? 5.331 -6.610 62.380 1.00 54.00 439 GLY A C 1
ATOM 3412 O O . GLY A 1 439 ? 6.099 -7.508 62.734 1.00 54.00 439 GLY A O 1
ATOM 3413 N N . GLY A 1 440 ? 4.927 -5.678 63.248 1.00 52.94 440 GLY A N 1
ATOM 3414 C CA . GLY A 1 440 ? 5.323 -5.628 64.658 1.00 52.94 440 GLY A CA 1
ATOM 3415 C C . GLY A 1 440 ? 4.570 -6.639 65.525 1.00 52.94 440 GLY A C 1
ATOM 3416 O O . GLY A 1 440 ? 3.687 -6.264 66.290 1.00 52.94 440 GLY A O 1
ATOM 3417 N N . SER A 1 441 ? 4.923 -7.922 65.426 1.00 52.88 441 SER A N 1
ATOM 3418 C CA . SER A 1 441 ? 4.360 -8.985 66.269 1.00 52.88 441 SER A CA 1
ATOM 3419 C C . SER A 1 441 ? 4.527 -8.651 67.769 1.00 52.88 441 SER A C 1
ATOM 3421 O O . SER A 1 441 ? 5.659 -8.436 68.225 1.00 52.88 441 SER A O 1
ATOM 3423 N N . PRO A 1 442 ? 3.447 -8.595 68.574 1.00 51.94 442 PRO A N 1
ATOM 3424 C CA . PRO A 1 442 ? 3.546 -8.241 69.983 1.00 51.94 442 PRO A CA 1
ATOM 3425 C C . PRO A 1 442 ? 4.262 -9.358 70.754 1.00 51.94 442 PRO A C 1
ATOM 3427 O O . PRO A 1 442 ? 3.725 -10.445 70.977 1.00 51.94 442 PRO A O 1
ATOM 3430 N N . ARG A 1 443 ? 5.500 -9.084 71.190 1.00 52.53 443 ARG A N 1
ATOM 3431 C CA . ARG A 1 443 ? 6.262 -9.948 72.103 1.00 52.53 443 ARG A CA 1
ATOM 3432 C C . ARG A 1 443 ? 5.451 -10.187 73.382 1.00 52.53 443 ARG A C 1
ATOM 3434 O O . ARG A 1 443 ? 5.348 -9.311 74.239 1.00 52.53 443 ARG A O 1
ATOM 3441 N N . ARG A 1 444 ? 4.914 -11.403 73.526 1.00 54.78 444 ARG A N 1
ATOM 3442 C CA . ARG A 1 444 ? 4.307 -11.913 74.764 1.00 54.78 444 ARG A CA 1
ATOM 3443 C C . ARG A 1 444 ? 5.309 -11.793 75.919 1.00 54.78 444 ARG A C 1
ATOM 3445 O O . ARG A 1 444 ? 6.331 -12.477 75.933 1.00 54.78 444 ARG A O 1
ATOM 3452 N N . ARG A 1 445 ? 5.007 -10.934 76.897 1.00 55.31 445 ARG A N 1
ATOM 3453 C CA . ARG A 1 445 ? 5.716 -10.879 78.183 1.00 55.31 445 ARG A CA 1
ATOM 3454 C C . ARG A 1 445 ? 5.427 -12.164 78.965 1.00 55.31 445 ARG A C 1
ATOM 3456 O O . ARG A 1 445 ? 4.267 -12.493 79.200 1.00 55.31 445 ARG A O 1
ATOM 3463 N N . ARG A 1 446 ? 6.481 -12.888 79.356 1.00 56.50 446 ARG A N 1
ATOM 3464 C CA . ARG A 1 446 ? 6.393 -13.997 80.319 1.00 56.50 446 ARG A CA 1
ATOM 3465 C C . ARG A 1 446 ? 6.077 -13.442 81.719 1.00 56.50 446 ARG A C 1
ATOM 3467 O O . ARG A 1 446 ? 6.634 -12.401 82.069 1.00 56.50 446 ARG A O 1
ATOM 3474 N N . PRO A 1 447 ? 5.220 -14.110 82.509 1.00 56.16 447 PRO A N 1
ATOM 3475 C CA . PRO A 1 447 ? 4.966 -13.728 83.894 1.00 56.16 447 PRO A CA 1
ATOM 3476 C C . PRO A 1 447 ? 6.165 -14.083 84.796 1.00 56.16 447 PRO A C 1
ATOM 3478 O O . PRO A 1 447 ? 6.942 -14.978 84.443 1.00 56.16 447 PRO A O 1
ATOM 3481 N N . PRO A 1 448 ? 6.339 -13.386 85.936 1.00 52.84 448 PRO A N 1
ATOM 3482 C CA . PRO A 1 448 ? 7.462 -13.607 86.841 1.00 52.84 448 PRO A CA 1
ATOM 3483 C C . PRO A 1 448 ? 7.277 -14.897 87.662 1.00 52.84 448 PRO A C 1
ATOM 3485 O O . PRO A 1 448 ? 6.137 -15.305 87.905 1.00 52.84 448 PRO A O 1
ATOM 3488 N N . PRO A 1 449 ? 8.379 -15.540 88.088 1.00 60.12 449 PRO A N 1
ATOM 3489 C CA . PRO A 1 449 ? 8.322 -16.759 88.883 1.00 60.12 449 PRO A CA 1
ATOM 3490 C C . PRO A 1 449 ? 7.934 -16.448 90.337 1.00 60.12 449 PRO A C 1
ATOM 3492 O O . PRO A 1 449 ? 8.246 -15.370 90.847 1.00 60.12 449 PRO A O 1
ATOM 3495 N N . ARG A 1 450 ? 7.245 -17.401 90.972 1.00 61.12 450 ARG A N 1
ATOM 3496 C CA . ARG A 1 450 ? 7.006 -17.450 92.420 1.00 61.12 450 ARG A CA 1
ATOM 3497 C C . ARG A 1 450 ? 8.048 -18.319 93.097 1.00 61.12 450 ARG A C 1
ATOM 3499 O O . ARG A 1 450 ? 8.431 -19.329 92.463 1.00 61.12 450 ARG A O 1
#

Sequence (450 aa):
MAADETLWSETIRREQLVELLDGRRDMRLRDADLLSLCNEDPGNGLLVVWSGRQRSRLSPLPQIIVARSRSALRDLHAWSASYVRGLGPLSGVARTISMEQLRTVVDRRRDREFWSLAPGAVGLVLCETIAQNGRGDFEAALNARPNITLSFALIRAWTLGYPPDAIAEVIDAYLSLPRDHEKEFDRGLARAAAEVVFALFDIDASPGLLLNSTKNWMAQLRAGRRAAGLIPDVLAPFVDAHDGLGNFEQLTPEQRVKFFDFVAPRIVAADEAHPRSENAFALAFAAFALRPGLEQQASLMSEYAVKLSAAWLWLGALQTFSRVSDMLTIGQGGGWRIAREIVRDEDLWGAPQCDLSIVELDVLLSAKTQIGGSLMRRQRVEVEIYPLITTAIRGTTSERGVSEGPERSFGRSLDLIGGRLNEALAMLKLLREGGDREGGSPRRRRPPPR

Foldseek 3Di:
DPQPKWKWKDWAALVVVLCLQVVNDDDPIDTDGLVRLLPDASDLTWIFMAIPVCPVVDPSHGQEIEHQDLVSLLVSLLVCLVPVPPPARPCLFHPYYYSVLSVQLVPFDQDDPCLLQLQLLLLLLLLLLCLQVLPLDSLVSLVPDSLQALSLLLLLCVNSRGAQVVSVLSLVLSVPDDADPPRPPPNVLNLLSVLLSCLLRVHPHDPDSDDPLSSVVSVVVVVVPDLLNCQCVLQVVQDPPPPPSVCLVVDDLVRLLVVLVVRLVSLLVCVPVDPLSSSLLSNLSSLLSSDDDLSSSSVSCSVSCVSRVSVSSNNSSCSSSPDSPRSCCPPNRSSVVSSCVSNPDDDSNDRDPFSHESSSLVSCVVVVDVSNVVQLCPQKGWYHSRRVRIHIHGRPVPPPDDDCDDPPPPVVSVVVVVVVVVVVVVVVVVVVVVVVPPPPDDPDDDDDDD

Radius of gyration: 28.42 Å; Cα contacts (8 Å, |Δi|>4): 594; chains: 1; bounding box: 55×58×133 Å